Protein AF-0000000074477187 (afdb_homodimer)

Sequence (736 aa):
MFDITVLGCSGGTLEVGTSAYLVKSSRVAYQEILERELTDEIVAVDCGSGLAKLCEIVYDELCGEGDSMATKSLSFYTKDQVSCLEKFTSRGIKRVGMQLDTQCESTPMQVAWKLNHMVKNYLLTHPHLDHCSGLVINSPSFGAHSGKRVHGLDSTCKALGENVFNNVIWPDLTASDKGSCLQLCSMEDHVPKAINSTYTVTPFKVKHGELTSSESYASTSFVISHRVLKRSILMFGDLEADDPDTPNEGLNWKIWQHVAPMIVDGSLRTVMIECSTPNVDANQPLYGHLTPATLFQELLRLRDMVRSLNGSETLEGLEVLITHIKHENAMIPDPREVILGELTELKTLHNLEVNFTILLPGQTYTVSMFDITVLGCSGGTLEVGTSAYLVKSSRVAYQEILERELTDEIVAVDCGSGLAKLCEIVYDELCGEGDSMATKSLSFYTKDQVSCLEKFTSRGIKRVGMQLDTQCESTPMQVAWKLNHMVKNYLLTHPHLDHCSGLVINSPSFGAHSGKRVHGLDSTCKALGENVFNNVIWPDLTASDKGSCLQLCSMEDHVPKAINSTYTVTPFKVKHGELTSSESYASTSFVISHRVLKRSILMFGDLEADDPDTPNEGLNWKIWQHVAPMIVDGSLRTVMIECSTPNVDANQPLYGHLTPATLFQELLRLRDMVRSLNGSETLEGLEVLITHIKHENAMIPDPREVILGELTELKTLHNLEVNFTILLPGQTYTVS

Organism: Cyberlindnera jadinii (strain ATCC 18201 / CBS 1600 / BCRC 20928 / JCM 3617 / NBRC 0987 / NRRL Y-1542) (NCBI:txid983966)

Structure (mmCIF, N/CA/C/O backbone):
data_AF-0000000074477187-model_v1
#
loop_
_entity.id
_entity.type
_entity.pdbx_description
1 polymer 'Cyclic-AMP phosphodiesterase'
#
loop_
_atom_site.group_PDB
_atom_site.id
_atom_site.type_symbol
_atom_site.label_atom_id
_atom_site.label_alt_id
_atom_site.label_comp_id
_atom_site.label_asym_id
_atom_site.label_entity_id
_atom_site.label_seq_id
_atom_site.pdbx_PDB_ins_code
_atom_site.Cartn_x
_atom_site.Cartn_y
_atom_site.Cartn_z
_atom_site.occupancy
_atom_site.B_iso_or_equiv
_atom_site.auth_seq_id
_atom_site.auth_comp_id
_atom_site.auth_asym_id
_atom_site.auth_atom_id
_atom_site.pdbx_PDB_model_num
ATOM 1 N N . MET A 1 1 ? 9.469 29.484 4.816 1 94.88 1 MET A N 1
ATOM 2 C CA . MET A 1 1 ? 8.391 28.688 4.246 1 94.88 1 MET A CA 1
ATOM 3 C C . MET A 1 1 ? 8.773 27.203 4.223 1 94.88 1 MET A C 1
ATOM 5 O O . MET A 1 1 ? 9.945 26.859 4.383 1 94.88 1 MET A O 1
ATOM 9 N N . PHE A 1 2 ? 7.805 26.422 4.246 1 97.38 2 PHE A N 1
ATOM 10 C CA . PHE A 1 2 ? 7.977 24.969 4.133 1 97.38 2 PHE A CA 1
ATOM 11 C C . PHE A 1 2 ? 7.484 24.469 2.781 1 97.38 2 PHE A C 1
ATOM 13 O O . PHE A 1 2 ? 6.621 25.094 2.16 1 97.38 2 PHE A O 1
ATOM 20 N N . ASP A 1 3 ? 8.141 23.406 2.283 1 97.94 3 ASP A N 1
ATOM 21 C CA . ASP A 1 3 ? 7.566 22.594 1.224 1 97.94 3 ASP A CA 1
ATOM 22 C C . ASP A 1 3 ? 7.008 21.281 1.782 1 97.94 3 ASP A C 1
ATOM 24 O O . ASP A 1 3 ? 7.668 20.609 2.572 1 97.94 3 ASP A O 1
ATOM 28 N N . ILE A 1 4 ? 5.785 21.016 1.438 1 98.56 4 ILE A N 1
ATOM 29 C CA . ILE A 1 4 ? 5.164 19.734 1.775 1 98.56 4 ILE A CA 1
ATOM 30 C C . ILE A 1 4 ? 4.938 18.922 0.505 1 98.56 4 ILE A C 1
ATOM 32 O O . ILE A 1 4 ? 4.121 19.297 -0.34 1 98.56 4 ILE A O 1
ATOM 36 N N . THR A 1 5 ? 5.691 17.844 0.319 1 98.69 5 THR A N 1
ATOM 37 C CA . THR A 1 5 ? 5.488 16.922 -0.787 1 98.69 5 THR A CA 1
ATOM 38 C C . THR A 1 5 ? 4.535 15.797 -0.38 1 98.69 5 THR A C 1
ATOM 40 O O . THR A 1 5 ? 4.781 15.094 0.601 1 98.69 5 THR A O 1
ATOM 43 N N . VAL A 1 6 ? 3.484 15.633 -1.181 1 98.75 6 VAL A N 1
ATOM 44 C CA . VAL A 1 6 ? 2.432 14.68 -0.86 1 98.75 6 VAL A CA 1
ATOM 45 C C . VAL A 1 6 ? 2.699 13.352 -1.573 1 98.75 6 VAL A C 1
ATOM 47 O O . VAL A 1 6 ? 2.383 13.203 -2.756 1 98.75 6 VAL A O 1
ATOM 50 N N . LEU A 1 7 ? 3.244 12.352 -0.825 1 98.56 7 LEU A N 1
ATOM 51 C CA . LEU A 1 7 ? 3.391 11.016 -1.391 1 98.56 7 LEU A CA 1
ATOM 52 C C . LEU A 1 7 ? 2.035 10.328 -1.519 1 98.56 7 LEU A C 1
ATOM 54 O O . LEU A 1 7 ? 1.79 9.609 -2.486 1 98.56 7 LEU A O 1
ATOM 58 N N . GLY A 1 8 ? 1.24 10.539 -0.554 1 98.31 8 GLY A N 1
ATOM 59 C CA . GLY A 1 8 ? -0.138 10.086 -0.502 1 98.31 8 GLY A CA 1
ATOM 60 C C . GLY A 1 8 ? -0.982 10.844 0.505 1 98.31 8 GLY A C 1
ATOM 61 O O . GLY A 1 8 ? -0.461 11.359 1.495 1 98.31 8 GLY A O 1
ATOM 62 N N . CYS A 1 9 ? -2.268 10.867 0.258 1 98.38 9 CYS A N 1
ATOM 63 C CA . CYS A 1 9 ? -3.17 11.617 1.127 1 98.38 9 CYS A CA 1
ATOM 64 C C . CYS A 1 9 ? -4.531 10.938 1.212 1 98.38 9 CYS A C 1
ATOM 66 O O . CYS A 1 9 ? -5.504 11.539 1.67 1 98.38 9 CYS A O 1
ATOM 68 N N . SER A 1 10 ? -4.625 9.711 0.7 1 95.69 10 SER A N 1
ATOM 69 C CA . SER A 1 10 ? -5.875 8.961 0.776 1 95.69 10 SER A CA 1
ATOM 70 C C . SER A 1 10 ? -6.141 8.469 2.195 1 95.69 10 SER A C 1
ATOM 72 O O . SER A 1 10 ? -5.219 8.023 2.885 1 95.69 10 SER A O 1
ATOM 74 N N . GLY A 1 11 ? -7.359 8.656 2.656 1 93.94 11 GLY A N 1
ATOM 75 C CA . GLY A 1 11 ? -7.766 8.086 3.932 1 93.94 11 GLY A CA 1
ATOM 76 C C . GLY A 1 11 ? -8.367 6.699 3.801 1 93.94 11 GLY A C 1
ATOM 77 O O . GLY A 1 11 ? -9.133 6.27 4.664 1 93.94 11 GLY A O 1
ATOM 78 N N . GLY A 1 12 ? -8 6.051 2.717 1 85.88 12 GLY A N 1
ATOM 79 C CA . GLY A 1 12 ? -8.734 4.84 2.381 1 85.88 12 GLY A CA 1
ATOM 80 C C . GLY A 1 12 ? -10.078 5.117 1.74 1 85.88 12 GLY A C 1
ATOM 81 O O . GLY A 1 12 ? -10.43 6.273 1.499 1 85.88 12 GLY A O 1
ATOM 82 N N . THR A 1 13 ? -10.766 4.066 1.217 1 89.81 13 THR A N 1
ATOM 83 C CA . THR A 1 13 ? -10.508 2.639 1.354 1 89.81 13 THR A CA 1
ATOM 84 C C . THR A 1 13 ? -9.523 2.164 0.288 1 89.81 13 THR A C 1
ATOM 86 O O . THR A 1 13 ? -9.305 0.961 0.125 1 89.81 13 THR A O 1
ATOM 89 N N . LEU A 1 14 ? -8.961 3.229 -0.457 1 94.12 14 LEU A N 1
ATOM 90 C CA . LEU A 1 14 ? -7.902 2.871 -1.396 1 94.12 14 LEU A CA 1
ATOM 91 C C . LEU A 1 14 ? -6.602 2.576 -0.659 1 94.12 14 LEU A C 1
ATOM 93 O O . LEU A 1 14 ? -6.172 3.359 0.192 1 94.12 14 LEU A O 1
ATOM 97 N N . GLU A 1 15 ? -5.957 1.519 -1.003 1 97.06 15 GLU A N 1
ATOM 98 C CA . GLU A 1 15 ? -4.781 1.052 -0.275 1 97.06 15 GLU A CA 1
ATOM 99 C C . GLU A 1 15 ? -3.508 1.707 -0.804 1 97.06 15 GLU A C 1
ATOM 101 O O . GLU A 1 15 ? -2.432 1.541 -0.226 1 97.06 15 GLU A O 1
ATOM 106 N N . VAL A 1 16 ? -3.6 2.441 -1.926 1 95.5 16 VAL A N 1
ATOM 107 C CA . VAL A 1 16 ? -2.451 3.109 -2.529 1 95.5 16 VAL A CA 1
ATOM 108 C C . VAL A 1 16 ? -2.555 4.617 -2.309 1 95.5 16 VAL A C 1
ATOM 110 O O . VAL A 1 16 ? -3.646 5.188 -2.373 1 95.5 16 VAL A O 1
ATOM 113 N N . GLY A 1 17 ? -1.439 5.211 -2.061 1 97 17 GLY A N 1
ATOM 114 C CA . 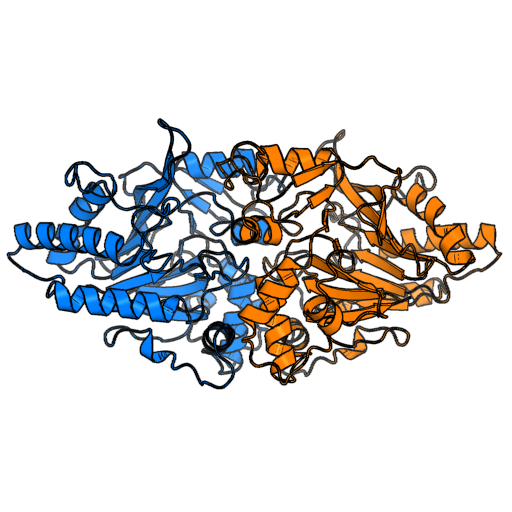GLY A 1 17 ? -1.42 6.656 -1.895 1 97 17 GLY A CA 1
ATOM 115 C C . GLY A 1 17 ? -1.983 7.109 -0.562 1 97 17 GLY A C 1
ATOM 116 O O . GLY A 1 17 ? -2.646 8.148 -0.483 1 97 17 GLY A O 1
ATOM 117 N N . THR A 1 18 ? -1.797 6.301 0.434 1 98.25 18 THR A N 1
ATOM 118 C CA . THR A 1 18 ? -2.297 6.652 1.758 1 98.25 18 THR A CA 1
ATOM 119 C C . THR A 1 18 ? -1.364 7.645 2.443 1 98.25 18 THR A C 1
ATOM 121 O O . THR A 1 18 ? -0.311 7.988 1.905 1 98.25 18 THR A O 1
ATOM 124 N N . SER A 1 19 ? -1.736 8.141 3.566 1 98.69 19 SER A N 1
ATOM 125 C CA . SER A 1 19 ? -1.202 9.336 4.211 1 98.69 19 SER A CA 1
ATOM 126 C C . SER A 1 19 ? 0.311 9.242 4.375 1 98.69 19 SER A C 1
ATOM 128 O O . SER A 1 19 ? 0.812 8.359 5.07 1 98.69 19 SER A O 1
ATOM 130 N N . ALA A 1 20 ? 1.083 10.125 3.746 1 98.88 20 ALA A N 1
ATOM 131 C CA . ALA A 1 20 ? 2.537 10.25 3.818 1 98.88 20 ALA A CA 1
ATOM 132 C C . ALA A 1 20 ? 3.008 11.57 3.223 1 98.88 20 ALA A C 1
ATOM 134 O O . ALA A 1 20 ? 2.695 11.891 2.072 1 98.88 20 ALA A O 1
ATOM 135 N N . TYR A 1 21 ? 3.793 12.352 3.988 1 98.88 21 TYR A N 1
ATOM 136 C CA . TYR A 1 21 ? 4.195 13.695 3.604 1 98.88 21 TYR A CA 1
ATOM 137 C C . TYR A 1 21 ? 5.668 13.938 3.9 1 98.88 21 TYR A C 1
ATOM 139 O O . TYR A 1 21 ? 6.176 13.508 4.941 1 98.88 21 TYR A O 1
ATOM 147 N N . LEU A 1 22 ? 6.367 14.508 2.975 1 98.81 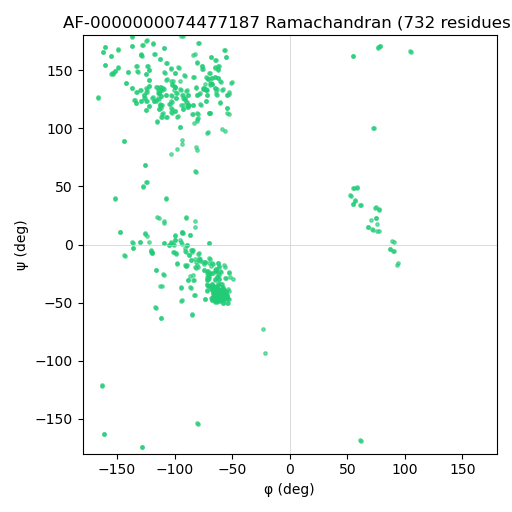22 LEU A N 1
ATOM 148 C CA . LEU A 1 22 ? 7.719 15 3.225 1 98.81 22 LEU A CA 1
ATOM 149 C C . LEU A 1 22 ? 7.711 16.5 3.484 1 98.81 22 LEU A C 1
ATOM 151 O O . LEU A 1 22 ? 7.156 17.266 2.695 1 98.81 22 LEU A O 1
ATOM 155 N N . VAL A 1 23 ? 8.273 16.906 4.582 1 98.69 23 VAL A N 1
ATOM 156 C CA . VAL A 1 23 ? 8.336 18.312 4.98 1 98.69 23 VAL A CA 1
ATOM 157 C C . VAL A 1 23 ? 9.789 18.781 4.961 1 98.69 23 VAL A C 1
ATOM 159 O O . VAL A 1 23 ? 10.664 18.141 5.531 1 98.69 23 VAL A O 1
ATOM 162 N N . LYS A 1 24 ? 10.023 19.844 4.352 1 98.12 24 LYS A N 1
ATOM 163 C CA . LYS A 1 24 ? 11.336 20.469 4.332 1 98.12 24 LYS A CA 1
ATOM 164 C C . LYS A 1 24 ? 11.227 21.984 4.227 1 98.12 24 LYS A C 1
ATOM 166 O O . LYS A 1 24 ? 10.156 22.516 3.934 1 98.12 24 LYS A O 1
ATOM 171 N N . SER A 1 25 ? 12.414 22.641 4.469 1 97.12 25 SER A N 1
ATOM 172 C CA . SER A 1 25 ? 12.461 24.078 4.195 1 97.12 25 SER A CA 1
ATOM 173 C C . SER A 1 25 ? 12.344 24.359 2.703 1 97.12 25 SER A C 1
ATOM 175 O O . SER A 1 25 ? 12.922 23.641 1.883 1 97.12 25 SER A O 1
ATOM 177 N N . SER A 1 26 ? 11.555 25.391 2.359 1 96.19 26 SER A N 1
ATOM 178 C CA . SER A 1 26 ? 11.43 25.781 0.958 1 96.19 26 SER A CA 1
ATOM 179 C C . SER A 1 26 ? 12.727 26.391 0.438 1 96.19 26 SER A C 1
ATOM 181 O O . SER A 1 26 ? 12.914 26.531 -0.773 1 96.19 26 SER A O 1
ATOM 183 N N . ARG A 1 27 ? 13.633 26.703 1.288 1 94 27 ARG A N 1
ATOM 184 C CA . ARG A 1 27 ? 14.875 27.375 0.926 1 94 27 ARG A CA 1
ATOM 185 C C . ARG A 1 27 ? 15.906 26.375 0.408 1 94 27 ARG A C 1
ATOM 187 O O . ARG A 1 27 ? 16.891 26.766 -0.213 1 94 27 ARG A O 1
ATOM 194 N N . VAL A 1 28 ? 15.711 25.156 0.723 1 95.44 28 VAL A N 1
ATOM 195 C CA . VAL A 1 28 ? 16.656 24.125 0.312 1 95.44 28 VAL A CA 1
ATOM 196 C C . VAL A 1 28 ? 16.016 23.219 -0.731 1 95.44 28 VAL A C 1
ATOM 198 O O . VAL A 1 28 ? 14.992 22.578 -0.462 1 95.44 28 VAL A O 1
ATOM 201 N N . ALA A 1 29 ? 16.578 23.156 -1.865 1 94.94 29 ALA A N 1
ATOM 202 C CA . ALA A 1 29 ? 16.047 22.328 -2.936 1 94.94 29 ALA A CA 1
ATOM 203 C C . ALA A 1 29 ? 16.359 20.844 -2.686 1 94.94 29 ALA A C 1
ATOM 205 O O . ALA A 1 29 ? 17.359 20.516 -2.037 1 94.94 29 ALA A O 1
ATOM 206 N N . TYR A 1 30 ? 15.477 19.953 -3.199 1 96.38 30 TYR A N 1
ATOM 207 C CA . TYR A 1 30 ? 15.75 18.531 -3.094 1 96.38 30 TYR A CA 1
ATOM 208 C C . TYR A 1 30 ? 17.094 18.172 -3.723 1 96.38 30 TYR A C 1
ATOM 210 O O . TYR A 1 30 ? 17.812 17.312 -3.219 1 96.38 30 TYR A O 1
ATOM 218 N N . GLN A 1 31 ? 17.375 18.812 -4.832 1 93.25 31 GLN A N 1
ATOM 219 C CA . GLN A 1 31 ? 18.641 18.594 -5.496 1 93.25 31 GLN A CA 1
ATOM 220 C C . GLN A 1 31 ? 19.812 18.891 -4.562 1 93.25 31 GLN A C 1
ATOM 222 O O . GLN A 1 31 ? 20.797 18.156 -4.543 1 93.25 31 GLN A O 1
ATOM 227 N N . GLU A 1 32 ? 19.688 19.953 -3.848 1 95.06 32 GLU A N 1
ATOM 228 C CA . GLU A 1 32 ? 20.719 20.328 -2.895 1 95.06 32 GLU A CA 1
ATOM 229 C C . GLU A 1 32 ? 20.828 19.312 -1.766 1 95.06 32 GLU A C 1
ATOM 231 O O . GLU A 1 32 ? 21.938 18.984 -1.324 1 95.06 32 GLU A O 1
ATOM 236 N N . ILE A 1 33 ? 19.719 18.859 -1.305 1 96.62 33 ILE A N 1
ATOM 237 C CA . ILE A 1 33 ? 19.688 17.828 -0.261 1 96.62 33 ILE A CA 1
ATOM 238 C C . ILE A 1 33 ? 20.453 16.594 -0.727 1 96.62 33 ILE A C 1
ATOM 240 O O . ILE A 1 33 ? 21.266 16.047 0.022 1 96.62 33 ILE A O 1
ATOM 244 N N . LEU A 1 34 ? 20.266 16.172 -1.931 1 94 34 LEU A N 1
ATOM 245 C CA . LEU A 1 34 ? 20.922 15 -2.49 1 94 34 LEU A CA 1
ATOM 246 C C . LEU A 1 34 ? 22.422 15.25 -2.66 1 94 34 LEU A C 1
ATOM 248 O O . LEU A 1 34 ? 23.234 14.422 -2.273 1 94 34 LEU A O 1
ATOM 252 N N . GLU A 1 35 ? 22.781 16.375 -3.197 1 93.5 35 GLU A N 1
ATOM 253 C CA . GLU A 1 35 ? 24.156 16.703 -3.516 1 93.5 35 GLU A CA 1
ATOM 254 C C . GLU A 1 35 ? 24.984 16.891 -2.248 1 93.5 35 GLU A C 1
ATOM 256 O O . GLU A 1 35 ? 26.156 16.516 -2.197 1 93.5 35 GLU A O 1
ATOM 261 N N . ARG A 1 36 ? 24.344 17.453 -1.237 1 96.31 36 ARG A N 1
ATOM 262 C CA . ARG A 1 36 ? 25.078 17.797 -0.024 1 96.31 36 ARG A CA 1
ATOM 263 C C . ARG A 1 36 ? 24.766 16.812 1.099 1 96.31 36 ARG A C 1
ATOM 265 O O . ARG A 1 36 ? 25.281 16.953 2.211 1 96.31 36 ARG A O 1
ATOM 272 N N . GLU A 1 37 ? 23.891 15.82 0.84 1 96.12 37 GLU A N 1
ATOM 273 C CA . GLU A 1 37 ? 23.516 14.773 1.778 1 96.12 37 GLU A CA 1
ATOM 274 C C . GLU A 1 37 ? 22.984 15.359 3.082 1 96.12 37 GLU A C 1
ATOM 276 O O . GLU A 1 37 ? 23.453 15.016 4.164 1 96.12 37 GLU A O 1
ATOM 281 N N . LEU A 1 38 ? 22.078 16.297 2.914 1 97.12 38 LEU A N 1
ATOM 282 C CA . LEU A 1 38 ? 21.516 17 4.051 1 97.12 38 LEU A CA 1
ATOM 283 C C . LEU A 1 38 ? 20.406 16.188 4.711 1 97.12 38 LEU A C 1
ATOM 285 O O . LEU A 1 38 ? 19.219 16.516 4.578 1 97.12 38 LEU A O 1
ATOM 289 N N . THR A 1 39 ? 20.719 15.266 5.586 1 96.5 39 THR A N 1
ATOM 290 C CA . THR A 1 39 ? 19.797 14.266 6.137 1 96.5 39 THR A CA 1
ATOM 291 C C . THR A 1 39 ? 18.875 14.898 7.172 1 96.5 39 THR A C 1
ATOM 293 O O . THR A 1 39 ? 17.844 14.328 7.512 1 96.5 39 THR A O 1
ATOM 296 N N . ASP A 1 40 ? 19.203 16.078 7.641 1 97.62 40 ASP A N 1
ATOM 297 C CA . ASP A 1 40 ? 18.375 16.688 8.68 1 97.62 40 ASP A CA 1
ATOM 298 C C . ASP A 1 40 ? 17.328 17.609 8.078 1 97.62 40 ASP A C 1
ATOM 300 O O . ASP A 1 40 ? 16.469 18.141 8.797 1 97.62 40 ASP A O 1
ATOM 304 N N . GLU A 1 41 ? 17.297 17.734 6.75 1 97.31 41 GLU A N 1
ATOM 305 C CA . GLU A 1 41 ? 16.453 18.75 6.117 1 97.31 41 GLU A CA 1
ATOM 306 C C . GLU A 1 41 ? 15.039 18.234 5.887 1 97.31 41 GLU A C 1
ATOM 308 O O . GLU A 1 41 ? 14.094 19.031 5.82 1 97.31 41 GLU A O 1
ATOM 313 N N . ILE A 1 42 ? 14.945 16.953 5.75 1 98.06 42 ILE A N 1
ATOM 314 C CA . ILE A 1 42 ? 13.641 16.391 5.406 1 98.06 42 ILE A CA 1
ATOM 315 C C . ILE A 1 42 ? 13.102 15.586 6.59 1 98.06 42 ILE A C 1
ATOM 317 O O . ILE A 1 42 ? 13.828 14.82 7.215 1 98.06 42 ILE A O 1
ATOM 321 N N . VAL A 1 43 ? 11.828 15.797 6.871 1 98.56 43 VAL A N 1
ATOM 322 C CA . VAL A 1 43 ? 11.109 14.984 7.844 1 98.56 43 VAL A CA 1
ATOM 323 C C . VAL A 1 43 ? 9.867 14.375 7.199 1 98.56 43 VAL A C 1
ATOM 325 O O . VAL A 1 43 ? 9.172 15.039 6.426 1 98.56 43 VAL A O 1
ATOM 328 N N . ALA A 1 44 ? 9.695 13.109 7.453 1 98.81 44 ALA A N 1
ATOM 329 C CA . ALA A 1 44 ? 8.484 12.453 6.965 1 98.81 44 ALA A CA 1
ATOM 330 C C . ALA A 1 44 ? 7.402 12.438 8.039 1 98.81 44 ALA A C 1
ATOM 332 O O . ALA A 1 44 ? 7.688 12.172 9.211 1 98.81 44 ALA A O 1
ATOM 333 N N . VAL A 1 45 ? 6.176 12.805 7.672 1 98.94 45 VAL A N 1
ATOM 334 C CA . VAL A 1 45 ? 5.016 12.703 8.555 1 98.94 45 VAL A CA 1
ATOM 335 C C . VAL A 1 45 ? 4.055 11.641 8.023 1 98.94 45 VAL A C 1
ATOM 337 O O . VAL A 1 45 ? 3.553 11.75 6.906 1 98.94 45 VAL A O 1
ATOM 340 N N . ASP A 1 46 ? 3.797 10.625 8.828 1 98.81 46 ASP A N 1
ATOM 341 C CA . ASP A 1 46 ? 3.113 9.398 8.422 1 98.81 46 ASP A CA 1
ATOM 342 C C . ASP A 1 46 ? 3.812 8.75 7.23 1 98.81 46 ASP A C 1
ATOM 344 O O . ASP A 1 46 ? 4.668 9.367 6.59 1 98.81 46 ASP A O 1
ATOM 348 N N . CYS A 1 47 ? 3.475 7.5 7.074 1 98.38 47 CYS A N 1
ATOM 349 C CA . CYS A 1 47 ? 4.23 6.715 6.105 1 98.38 47 CYS A CA 1
ATOM 350 C C . CYS A 1 47 ? 3.375 5.594 5.527 1 98.38 47 CYS A C 1
ATOM 352 O O . CYS A 1 47 ? 3.846 4.465 5.367 1 98.38 47 CYS A O 1
ATOM 354 N N . GLY A 1 48 ? 2.119 5.922 5.281 1 98.44 48 GLY A N 1
ATOM 355 C CA . GLY A 1 48 ? 1.31 4.957 4.551 1 98.44 48 GLY A CA 1
ATOM 356 C C . GLY A 1 48 ? 1.812 4.699 3.143 1 98.44 48 GLY A C 1
ATOM 357 O O . GLY A 1 48 ? 1.57 3.633 2.578 1 98.44 48 GLY A O 1
ATOM 358 N N . SER A 1 49 ? 2.457 5.652 2.561 1 98.31 49 SER A N 1
ATOM 359 C CA . SER A 1 49 ? 3.184 5.578 1.297 1 98.31 49 SER A CA 1
ATOM 360 C C . SER A 1 49 ? 4.672 5.852 1.496 1 98.31 49 SER A C 1
ATOM 362 O O . SER A 1 49 ? 5.078 6.375 2.537 1 98.31 49 SER A O 1
ATOM 364 N N . GLY A 1 50 ? 5.504 5.516 0.528 1 97.12 50 GLY A N 1
ATOM 365 C CA . GLY A 1 50 ? 6.938 5.676 0.698 1 97.12 50 GLY A CA 1
ATOM 366 C C . GLY A 1 50 ? 7.703 5.637 -0.612 1 97.12 50 GLY A C 1
ATOM 367 O O . GLY A 1 50 ? 7.43 6.426 -1.52 1 97.12 50 GLY A O 1
ATOM 368 N N . LEU A 1 51 ? 8.617 4.711 -0.694 1 96.12 51 LEU A N 1
ATOM 369 C CA . LEU A 1 51 ? 9.625 4.645 -1.748 1 96.12 51 LEU A CA 1
ATOM 370 C C . LEU A 1 51 ? 8.961 4.523 -3.119 1 96.12 51 LEU A C 1
ATOM 372 O O . LEU A 1 51 ? 9.398 5.16 -4.082 1 96.12 51 LEU A O 1
ATOM 376 N N . ALA A 1 52 ? 7.953 3.684 -3.246 1 96.81 52 ALA A N 1
ATOM 377 C CA . ALA A 1 52 ? 7.301 3.486 -4.539 1 96.81 52 ALA A CA 1
ATOM 378 C C . ALA A 1 52 ? 6.656 4.781 -5.031 1 96.81 52 ALA A C 1
ATOM 380 O O . ALA A 1 52 ? 6.793 5.141 -6.203 1 96.81 52 ALA A O 1
ATOM 381 N N . LYS A 1 53 ? 5.914 5.465 -4.176 1 97.69 53 LYS A N 1
ATOM 382 C CA . LYS A 1 53 ? 5.27 6.715 -4.566 1 97.69 53 LYS A CA 1
ATOM 383 C C . LYS A 1 53 ? 6.301 7.805 -4.836 1 97.69 53 LYS A C 1
ATOM 385 O O . LYS A 1 53 ? 6.121 8.633 -5.73 1 97.69 53 LYS A O 1
ATOM 390 N N . LEU A 1 54 ? 7.344 7.801 -4.02 1 97 54 LEU A N 1
ATOM 391 C CA . LEU A 1 54 ? 8.438 8.719 -4.289 1 97 54 LEU A CA 1
ATOM 392 C C . LEU A 1 54 ? 9.016 8.484 -5.684 1 97 54 LEU A C 1
ATOM 394 O O . LEU A 1 54 ? 9.258 9.438 -6.426 1 97 54 LEU A O 1
ATOM 398 N N . CYS A 1 55 ? 9.219 7.262 -6.062 1 95.38 55 CYS A N 1
ATOM 399 C CA . CYS A 1 55 ? 9.742 6.91 -7.379 1 95.38 55 CYS A CA 1
ATOM 400 C C . CYS A 1 55 ? 8.812 7.395 -8.484 1 95.38 55 CYS A C 1
ATOM 402 O O . CYS A 1 55 ? 9.266 7.91 -9.508 1 95.38 55 CYS A O 1
ATOM 404 N N . GLU A 1 56 ? 7.535 7.227 -8.297 1 96.75 56 GLU A N 1
ATOM 405 C CA . GLU A 1 56 ? 6.559 7.691 -9.273 1 96.75 56 GLU A CA 1
ATOM 406 C C . GLU A 1 56 ? 6.629 9.203 -9.445 1 96.75 56 GLU A C 1
ATOM 408 O O . GLU A 1 56 ? 6.551 9.711 -10.562 1 96.75 56 GLU A O 1
ATOM 413 N N . ILE A 1 57 ? 6.727 9.906 -8.352 1 97.44 57 ILE A N 1
ATOM 414 C CA . ILE A 1 57 ? 6.824 11.359 -8.398 1 97.44 57 ILE A CA 1
ATOM 415 C C . ILE A 1 57 ? 8.078 11.766 -9.164 1 97.44 57 ILE A C 1
ATOM 417 O O . ILE A 1 57 ? 8.031 12.633 -10.031 1 97.44 57 ILE A O 1
ATOM 421 N N . VAL A 1 58 ? 9.18 11.117 -8.812 1 95.56 58 VAL A N 1
ATOM 422 C CA . VAL A 1 58 ? 10.453 11.406 -9.469 1 95.56 58 VAL A CA 1
ATOM 423 C C . VAL A 1 58 ? 10.344 11.125 -10.961 1 95.56 58 VAL A C 1
ATOM 425 O O . VAL A 1 58 ? 10.734 11.953 -11.789 1 95.56 58 VAL A O 1
ATOM 428 N N . TYR A 1 59 ? 9.766 9.969 -11.305 1 95 59 TYR A N 1
ATOM 429 C CA . TYR A 1 59 ? 9.578 9.609 -12.703 1 95 59 TYR A CA 1
ATOM 430 C C . TYR A 1 59 ? 8.75 10.656 -13.438 1 95 59 TYR A C 1
ATOM 432 O O . TYR A 1 59 ? 9.141 11.117 -14.516 1 95 59 TYR A O 1
ATOM 440 N N . ASP A 1 60 ? 7.605 11.016 -12.867 1 93.94 60 ASP A N 1
ATOM 441 C CA . ASP A 1 60 ? 6.727 12 -13.484 1 93.94 60 ASP A CA 1
ATOM 442 C C . ASP A 1 60 ? 7.453 13.328 -13.703 1 93.94 60 ASP A C 1
ATOM 444 O O . ASP A 1 60 ? 7.305 13.961 -14.742 1 93.94 60 ASP A O 1
ATOM 448 N N . GLU A 1 61 ? 8.203 13.711 -12.727 1 92.06 61 GLU A N 1
ATOM 449 C CA . GLU A 1 61 ? 8.93 14.969 -12.828 1 92.06 61 GLU A CA 1
ATOM 450 C C . GLU A 1 61 ? 9.992 14.898 -13.93 1 92.06 61 GLU A C 1
ATOM 452 O O . GLU A 1 61 ? 10.148 15.844 -14.711 1 92.06 61 GLU A O 1
ATOM 457 N N . LEU A 1 62 ? 10.75 13.852 -13.945 1 89.62 62 LEU A N 1
ATOM 458 C CA . LEU A 1 62 ? 11.805 13.688 -14.938 1 89.62 62 LEU A CA 1
ATOM 459 C C . LEU A 1 62 ? 11.219 13.656 -16.344 1 89.62 62 LEU A C 1
ATOM 461 O O . LEU A 1 62 ? 11.875 14.078 -17.297 1 89.62 62 LEU A O 1
ATOM 465 N N . CYS A 1 63 ? 9.977 13.25 -16.484 1 89 63 CYS A N 1
ATOM 466 C CA . CYS A 1 63 ? 9.305 13.188 -17.781 1 89 63 CYS A CA 1
ATOM 467 C C . CYS A 1 63 ? 8.617 14.508 -18.109 1 89 63 CYS A C 1
ATOM 469 O O . CYS A 1 63 ? 8.016 14.656 -19.172 1 89 63 CYS A O 1
ATOM 471 N N . GLY A 1 64 ? 8.695 15.492 -17.234 1 89.62 64 GLY A N 1
ATOM 472 C CA . GLY A 1 64 ? 8.031 16.766 -17.438 1 89.62 64 GLY A CA 1
ATOM 473 C C . GLY A 1 64 ? 6.527 16.703 -17.219 1 89.62 64 GLY A C 1
ATOM 474 O O . GLY A 1 64 ? 5.781 17.516 -17.766 1 89.62 64 GLY A O 1
ATOM 475 N N . GLU A 1 65 ? 6.066 15.695 -16.438 1 91.81 65 GLU A N 1
ATOM 476 C CA . GLU A 1 65 ? 4.648 15.469 -16.188 1 91.81 65 GLU A CA 1
ATOM 477 C C . GLU A 1 65 ? 4.359 15.453 -14.68 1 91.81 65 GLU A C 1
ATOM 479 O O . GLU A 1 65 ? 3.734 14.523 -14.172 1 91.81 65 GLU A O 1
ATOM 484 N N . GLY A 1 66 ? 4.793 16.516 -14.016 1 92.56 66 GLY A N 1
ATOM 485 C CA . GLY A 1 66 ? 4.742 16.578 -12.562 1 92.56 66 GLY A CA 1
ATOM 486 C C . GLY A 1 66 ? 3.328 16.5 -12.016 1 92.56 66 GLY A C 1
ATOM 487 O O . GLY A 1 66 ? 3.129 16.188 -10.844 1 92.56 66 GLY A O 1
ATOM 488 N N . ASP A 1 67 ? 2.27 16.719 -12.883 1 94 67 ASP A N 1
ATOM 489 C CA . ASP A 1 67 ? 0.882 16.719 -12.43 1 94 67 ASP A CA 1
ATOM 490 C C . ASP A 1 67 ? 0.205 15.391 -12.719 1 94 67 ASP A C 1
ATOM 492 O O . ASP A 1 67 ? -0.979 15.211 -12.43 1 94 67 ASP A O 1
ATOM 496 N N . SER A 1 68 ? 0.975 14.445 -13.242 1 93.62 68 SER A N 1
ATOM 497 C CA . SER A 1 68 ? 0.392 13.219 -13.773 1 93.62 68 SER A CA 1
ATOM 498 C C . SER A 1 68 ? -0.326 12.43 -12.68 1 93.62 68 SER A C 1
ATOM 500 O O . SER A 1 68 ? -1.457 11.984 -12.875 1 93.62 68 SER A O 1
ATOM 502 N N . MET A 1 69 ? 0.261 12.234 -11.562 1 95.06 69 MET A N 1
ATOM 503 C CA . MET A 1 69 ? -0.336 11.461 -10.477 1 95.06 69 MET A CA 1
ATOM 504 C C . MET A 1 69 ? -1.632 12.102 -9.992 1 95.06 69 MET A C 1
ATOM 506 O O . MET A 1 69 ? -2.629 11.414 -9.773 1 95.06 69 MET A O 1
ATOM 510 N N . ALA A 1 70 ? -1.602 13.414 -9.805 1 95.56 70 ALA A N 1
ATOM 511 C CA . ALA A 1 70 ? -2.785 14.148 -9.359 1 95.56 70 ALA A CA 1
ATOM 512 C C . ALA A 1 70 ? -3.904 14.062 -10.391 1 95.56 70 ALA A C 1
ATOM 514 O O . ALA A 1 70 ? -5.059 13.805 -10.047 1 95.56 70 ALA A O 1
ATOM 515 N N . THR A 1 71 ? -3.562 14.273 -11.656 1 94 71 THR A N 1
ATOM 516 C CA . THR A 1 71 ? -4.551 14.258 -12.727 1 94 71 THR A CA 1
ATOM 517 C C . THR A 1 71 ? -5.191 12.875 -12.852 1 94 71 THR A C 1
ATOM 519 O O . THR A 1 71 ? -6.406 12.766 -13.039 1 94 71 THR A O 1
ATOM 522 N N . LYS A 1 72 ? -4.387 11.867 -12.75 1 92.75 72 LYS A N 1
ATOM 523 C CA . LYS A 1 72 ? -4.914 10.508 -12.812 1 92.75 72 LYS A CA 1
ATOM 524 C C . LYS A 1 72 ? -5.867 10.234 -11.648 1 92.75 72 LYS A C 1
ATOM 526 O O . LYS A 1 72 ? -6.918 9.617 -11.836 1 92.75 72 LYS A O 1
ATOM 531 N N . SER A 1 73 ? -5.473 10.633 -10.445 1 93.5 73 SER A N 1
ATOM 532 C CA . SER A 1 73 ? -6.32 10.43 -9.273 1 93.5 73 SER A CA 1
ATOM 533 C C . SER A 1 73 ? -7.676 11.102 -9.445 1 93.5 73 SER A C 1
ATOM 535 O O . SER A 1 73 ? -8.703 10.562 -9.023 1 93.5 73 SER A O 1
ATOM 537 N N . LEU A 1 74 ? -7.715 12.273 -10.047 1 92.81 74 LEU A N 1
ATOM 538 C CA . LEU A 1 74 ? -8.961 12.992 -10.289 1 92.81 74 LEU A CA 1
ATOM 539 C C . LEU A 1 74 ? -9.781 12.312 -11.375 1 92.81 74 LEU A C 1
ATOM 541 O O . LEU A 1 74 ? -11.016 12.312 -11.32 1 92.81 74 LEU A O 1
ATOM 545 N N . SER A 1 75 ? -9.117 11.672 -12.297 1 91.56 75 SER A N 1
ATOM 546 C CA . SER A 1 75 ? -9.773 11.062 -13.453 1 91.56 75 SER A CA 1
ATOM 547 C C . SER A 1 75 ? -10.523 9.797 -13.055 1 91.56 75 SER A C 1
ATOM 549 O O . SER A 1 75 ? -11.344 9.289 -13.82 1 91.56 75 SER A O 1
ATOM 551 N N . PHE A 1 76 ? -10.273 9.242 -11.883 1 91.31 76 PHE A N 1
ATOM 552 C CA . PHE A 1 76 ? -10.992 8.062 -11.406 1 91.31 76 PHE A CA 1
ATOM 553 C C . PHE A 1 76 ? -12.469 8.367 -11.219 1 91.31 76 PHE A C 1
ATOM 555 O O . PHE A 1 76 ? -13.305 7.461 -11.211 1 91.31 76 PHE A O 1
ATOM 562 N N . TYR A 1 77 ? -12.812 9.656 -11.039 1 90 77 TYR A N 1
ATOM 563 C CA . TYR A 1 77 ? -14.188 10.047 -10.742 1 90 77 TYR A CA 1
ATOM 564 C C . TYR A 1 77 ? -14.82 10.758 -11.93 1 90 77 TYR A C 1
ATOM 566 O O . TYR A 1 77 ? -15.93 11.289 -11.82 1 90 77 TYR A O 1
ATOM 574 N N . THR A 1 78 ? -14.07 10.867 -12.977 1 83.44 78 THR A N 1
ATOM 575 C CA . THR A 1 78 ? -14.633 11.555 -14.141 1 83.44 78 THR A CA 1
ATOM 576 C C . THR A 1 78 ? -14.375 10.75 -15.414 1 83.44 78 THR A C 1
ATOM 578 O O . THR A 1 78 ? -13.445 9.938 -15.469 1 83.44 78 THR A O 1
ATOM 581 N N . LYS A 1 79 ? -15.18 10.719 -16.5 1 69.12 79 LYS A N 1
ATOM 582 C CA . LYS A 1 79 ? -14.945 10.078 -17.781 1 69.12 79 LYS A CA 1
ATOM 583 C C . LYS A 1 79 ? -14.336 11.062 -18.781 1 69.12 79 LYS A C 1
ATOM 585 O O . LYS A 1 79 ? -13.438 10.703 -19.547 1 69.12 79 LYS A O 1
ATOM 590 N N . ASP A 1 80 ? -14.828 12.188 -18.922 1 62.53 80 ASP A N 1
ATOM 591 C CA . ASP A 1 80 ? -14.484 13.062 -20.031 1 62.53 80 ASP A CA 1
ATOM 592 C C . ASP A 1 80 ? -13.93 14.391 -19.531 1 62.53 80 ASP A C 1
ATOM 594 O O . ASP A 1 80 ? -13.484 15.227 -20.328 1 62.53 80 ASP A O 1
ATOM 598 N N . GLN A 1 81 ? -13.805 14.555 -18.266 1 60.69 81 GLN A N 1
ATOM 599 C CA . GLN A 1 81 ? -13.586 15.945 -17.891 1 60.69 81 GLN A CA 1
ATOM 600 C C . GLN A 1 81 ? -12.172 16.156 -17.344 1 60.69 81 GLN A C 1
ATOM 602 O O . GLN A 1 81 ? -11.648 15.297 -16.625 1 60.69 81 GLN A O 1
ATOM 607 N N . VAL A 1 82 ? -11.5 17 -18.141 1 59.19 82 VAL A N 1
ATOM 608 C CA . VAL A 1 82 ? -10.219 17.438 -17.609 1 59.19 82 VAL A CA 1
ATOM 609 C C . VAL A 1 82 ? -10.422 18.078 -16.234 1 59.19 82 VAL A C 1
ATOM 611 O O . VAL A 1 82 ? -11.086 19.109 -16.125 1 59.19 82 VAL A O 1
ATOM 614 N N . SER A 1 83 ? -10.188 17.281 -15.266 1 63.22 83 SER A N 1
ATOM 615 C CA . SER A 1 83 ? -10.266 17.906 -13.945 1 63.22 83 SER A CA 1
ATOM 616 C C . SER A 1 83 ? -9.203 18.984 -13.781 1 63.22 83 SER A C 1
ATOM 618 O O . SER A 1 83 ? -8.094 18.859 -14.305 1 63.22 83 SER A O 1
ATOM 620 N N . CYS A 1 84 ? -9.719 20.172 -13.344 1 80.81 84 CYS A N 1
ATOM 621 C CA . CYS A 1 84 ? -8.836 21.297 -13.078 1 80.81 84 CYS A CA 1
ATOM 622 C C . CYS A 1 84 ? -8.18 21.172 -11.711 1 80.81 84 CYS A C 1
ATOM 624 O O . CYS A 1 84 ? -8.852 21.297 -10.68 1 80.81 84 CYS A O 1
ATOM 626 N N . LEU A 1 85 ? -6.902 20.844 -11.711 1 88.94 85 LEU A N 1
ATOM 627 C CA . LEU A 1 85 ? -6.113 20.719 -10.492 1 88.94 85 LEU A CA 1
ATOM 628 C C . LEU A 1 85 ? -6.168 22.016 -9.688 1 88.94 85 LEU A C 1
ATOM 630 O O . LEU A 1 85 ? -6.133 21.984 -8.453 1 88.94 85 LEU A O 1
ATOM 634 N N . GLU A 1 86 ? -6.344 23.109 -10.352 1 90.56 86 GLU A N 1
ATOM 635 C CA . GLU A 1 86 ? -6.207 24.438 -9.734 1 90.56 86 GLU A CA 1
ATOM 636 C C . GLU A 1 86 ? -7.371 24.719 -8.789 1 90.56 86 GLU A C 1
ATOM 638 O O . GLU A 1 86 ? -7.238 25.516 -7.855 1 90.56 86 GLU A O 1
ATOM 643 N N . LYS A 1 87 ? -8.445 24.062 -9.039 1 92.38 87 LYS A N 1
ATOM 644 C CA . LYS A 1 87 ? -9.625 24.328 -8.227 1 92.38 87 LYS A CA 1
ATOM 645 C C . LYS A 1 87 ? -9.414 23.859 -6.785 1 92.38 87 LYS A C 1
ATOM 647 O O . LYS A 1 87 ? -10.117 24.297 -5.875 1 92.38 87 LYS A O 1
ATOM 652 N N . PHE A 1 88 ? -8.414 23.031 -6.543 1 96.31 88 PHE A N 1
ATOM 653 C CA . PHE A 1 88 ? -8.242 22.406 -5.238 1 96.31 88 PHE A CA 1
ATOM 654 C C . PHE A 1 88 ? -7.16 23.125 -4.438 1 96.31 88 PHE A C 1
ATOM 656 O O . PHE A 1 88 ? -6.844 22.734 -3.314 1 96.31 88 PHE A O 1
ATOM 663 N N . THR A 1 89 ? -6.57 24.156 -4.984 1 96.12 89 THR A N 1
ATOM 664 C CA . THR A 1 89 ? -5.48 24.875 -4.34 1 96.12 89 THR A CA 1
ATOM 665 C C . THR A 1 89 ? -5.859 26.344 -4.102 1 96.12 89 THR A C 1
ATOM 667 O O . THR A 1 89 ? -6.273 27.031 -5.031 1 96.12 89 THR A O 1
ATOM 670 N N . SER A 1 90 ? -5.727 26.75 -2.869 1 95.25 90 SER A N 1
ATOM 671 C CA . SER A 1 90 ? -6.008 28.156 -2.566 1 95.25 90 SER A CA 1
ATOM 672 C C . SER A 1 90 ? -5.031 29.078 -3.279 1 95.25 90 SER A C 1
ATOM 674 O O . SER A 1 90 ? -3.924 28.672 -3.633 1 95.25 90 SER A O 1
ATOM 676 N N . ARG A 1 91 ? -5.371 30.344 -3.48 1 90.06 91 ARG A N 1
ATOM 677 C CA . ARG A 1 91 ? -4.59 31.312 -4.234 1 90.06 91 ARG A CA 1
ATOM 678 C C . ARG A 1 91 ? -3.283 31.641 -3.52 1 90.06 91 ARG A C 1
ATOM 680 O O . ARG A 1 91 ? -2.295 32 -4.16 1 90.06 91 ARG A O 1
ATOM 687 N N . GLY A 1 92 ? -3.281 31.453 -2.254 1 87.69 92 GLY A N 1
ATOM 688 C CA . GLY A 1 92 ? -2.111 31.812 -1.474 1 87.69 92 GLY A CA 1
ATOM 689 C C . GLY A 1 92 ? -1.042 30.734 -1.461 1 87.69 92 GLY A C 1
ATOM 690 O O . GLY A 1 92 ? 0.063 30.953 -0.961 1 87.69 92 GLY A O 1
ATOM 691 N N . ILE A 1 93 ? -1.297 29.578 -2.053 1 93.81 93 ILE A N 1
ATOM 692 C CA . ILE A 1 93 ? -0.382 28.438 -2.004 1 93.81 93 ILE A CA 1
ATOM 693 C C . ILE A 1 93 ? 0.149 28.141 -3.406 1 93.81 93 ILE A C 1
ATOM 695 O O . ILE A 1 93 ? -0.606 28.172 -4.383 1 93.81 93 ILE A O 1
ATOM 699 N N . LYS A 1 94 ? 1.445 27.953 -3.475 1 93.44 94 LYS A N 1
ATOM 700 C CA . LYS A 1 94 ? 2.064 27.594 -4.75 1 93.44 94 LYS A CA 1
ATOM 701 C C . LYS A 1 94 ? 2.336 26.094 -4.828 1 93.44 94 LYS A C 1
ATOM 703 O O . LYS A 1 94 ? 2.764 25.484 -3.846 1 93.44 94 LYS A O 1
ATOM 708 N N . ARG A 1 95 ? 2.021 25.531 -5.945 1 94.25 95 ARG A N 1
ATOM 709 C CA . ARG A 1 95 ? 2.453 24.172 -6.281 1 94.25 95 ARG A CA 1
ATOM 710 C C . ARG A 1 95 ? 3.758 24.203 -7.07 1 94.25 95 ARG A C 1
ATOM 712 O O . ARG A 1 95 ? 3.801 24.703 -8.195 1 94.25 95 ARG A O 1
ATOM 719 N N . VAL A 1 96 ? 4.852 23.672 -6.605 1 92.94 96 VAL A N 1
ATOM 720 C CA . VAL A 1 96 ? 6.164 23.906 -7.191 1 92.94 96 VAL A CA 1
ATOM 721 C C . VAL A 1 96 ? 6.777 22.594 -7.656 1 92.94 96 VAL A C 1
ATOM 723 O O . VAL A 1 96 ? 7.789 22.578 -8.359 1 92.94 96 VAL A O 1
ATOM 726 N N . GLY A 1 97 ? 6.285 21.391 -7.43 1 88.25 97 GLY A N 1
ATOM 727 C CA . GLY A 1 97 ? 6.965 20.141 -7.664 1 88.25 97 GLY A CA 1
ATOM 728 C C . GLY A 1 97 ? 8.227 19.969 -6.84 1 88.25 97 GLY A C 1
ATOM 729 O O . GLY A 1 97 ? 8.516 20.797 -5.973 1 88.25 97 GLY A O 1
ATOM 730 N N . MET A 1 98 ? 9.062 18.969 -7.117 1 91 98 MET A N 1
ATOM 731 C CA . MET A 1 98 ? 10.281 18.719 -6.352 1 91 98 MET A CA 1
ATOM 732 C C . MET A 1 98 ? 11.469 19.484 -6.941 1 91 98 MET A C 1
ATOM 734 O O . MET A 1 98 ? 12.492 19.641 -6.285 1 91 98 ME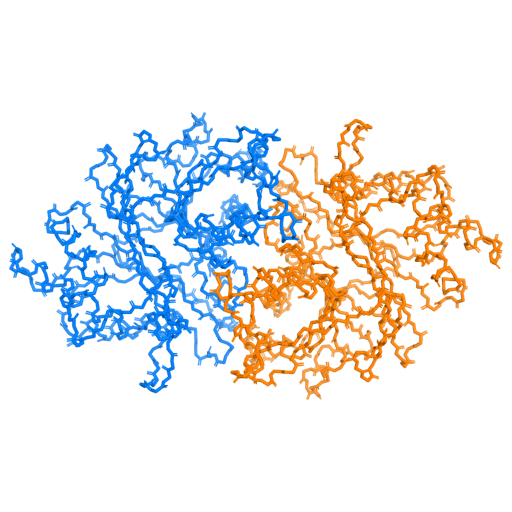T A O 1
ATOM 738 N N . GLN A 1 99 ? 11.352 19.922 -8.164 1 85.56 99 GLN A N 1
ATOM 739 C CA . GLN A 1 99 ? 12.383 20.703 -8.844 1 85.56 99 GLN A CA 1
ATOM 740 C C . GLN A 1 99 ? 13.703 19.938 -8.898 1 85.56 99 GLN A C 1
ATOM 742 O O . GLN A 1 99 ? 14.75 20.453 -8.523 1 85.56 99 GLN A O 1
ATOM 747 N N . LEU A 1 100 ? 13.617 18.703 -9.336 1 88.75 100 LEU A N 1
ATOM 748 C CA . LEU A 1 100 ? 14.789 17.844 -9.516 1 88.75 100 LEU A CA 1
ATOM 749 C C . LEU A 1 100 ? 15.492 18.172 -10.828 1 88.75 100 LEU A C 1
ATOM 751 O O . LEU A 1 100 ? 14.898 18.766 -11.727 1 88.75 100 LEU A O 1
ATOM 755 N N . ASP A 1 101 ? 16.766 17.844 -10.891 1 84.31 101 ASP A N 1
ATOM 756 C CA . ASP A 1 101 ? 17.531 18 -12.117 1 84.31 101 ASP A CA 1
ATOM 757 C C . ASP A 1 101 ? 17.078 17 -13.18 1 84.31 101 ASP A C 1
ATOM 759 O O . ASP A 1 101 ? 17.375 15.797 -13.07 1 84.31 101 ASP A O 1
ATOM 763 N N . THR A 1 102 ? 16.531 17.438 -14.195 1 78.94 102 THR A N 1
ATOM 764 C CA . THR A 1 102 ? 15.992 16.578 -15.234 1 78.94 102 THR A CA 1
ATOM 765 C C . THR A 1 102 ? 17.094 16.047 -16.141 1 78.94 102 THR A C 1
ATOM 767 O O . THR A 1 102 ? 16.891 15.117 -16.922 1 78.94 102 THR A O 1
ATOM 770 N N . GLN A 1 103 ? 18.266 16.625 -16.031 1 78.19 103 GLN A N 1
ATOM 771 C CA . GLN A 1 103 ? 19.391 16.203 -16.875 1 78.19 103 GLN A CA 1
ATOM 772 C C . GLN A 1 103 ? 20.234 15.148 -16.172 1 78.19 103 GLN A C 1
ATOM 774 O O . GLN A 1 103 ? 21.25 14.711 -16.703 1 78.19 103 GLN A O 1
ATOM 779 N N . CYS A 1 104 ? 19.688 14.703 -15.086 1 79.31 104 CYS A N 1
ATOM 780 C CA . CYS A 1 104 ? 20.422 13.703 -14.328 1 79.31 104 CYS A CA 1
ATOM 781 C C . CYS A 1 104 ? 20.5 12.383 -15.086 1 79.31 104 CYS A C 1
ATOM 783 O O . CYS A 1 104 ? 19.531 11.984 -15.742 1 79.31 104 CYS A O 1
ATOM 785 N N . GLU A 1 105 ? 21.641 11.68 -14.977 1 82.62 105 GLU A N 1
ATOM 786 C CA . GLU A 1 105 ? 21.875 10.398 -15.641 1 82.62 105 GLU A CA 1
ATOM 787 C C . GLU A 1 105 ? 21.25 9.25 -14.852 1 82.62 105 GLU A C 1
ATOM 789 O O . GLU A 1 105 ? 21.047 8.156 -15.391 1 82.62 105 GLU A O 1
ATOM 794 N N . SER A 1 106 ? 20.922 9.531 -13.68 1 87.81 106 SER A N 1
ATOM 795 C CA . SER A 1 106 ? 20.359 8.5 -12.812 1 87.81 106 SER A CA 1
ATOM 796 C C . SER A 1 106 ? 18.938 8.133 -13.242 1 87.81 106 SER A C 1
ATOM 798 O O . SER A 1 106 ? 18.203 8.977 -13.75 1 87.81 106 SER A O 1
ATOM 800 N N . THR A 1 107 ? 18.562 6.848 -13.133 1 90.69 107 THR A N 1
ATOM 801 C CA . THR A 1 107 ? 17.188 6.402 -13.359 1 90.69 107 THR A CA 1
ATOM 802 C C . THR A 1 107 ? 16.266 6.93 -12.258 1 90.69 107 THR A C 1
ATOM 804 O O . THR A 1 107 ? 16.719 7.312 -11.188 1 90.69 107 THR A O 1
ATOM 807 N N . PRO A 1 108 ? 14.93 6.957 -12.484 1 92.12 108 PRO A N 1
ATOM 808 C CA . PRO A 1 108 ? 13.992 7.371 -11.438 1 92.12 108 PRO A CA 1
ATOM 809 C C . PRO A 1 108 ? 14.141 6.555 -10.156 1 92.12 108 PRO A C 1
ATOM 811 O O . PRO A 1 108 ? 14.109 7.113 -9.055 1 92.12 108 PRO A O 1
ATOM 814 N N . MET A 1 109 ? 14.352 5.289 -10.297 1 92.94 109 MET A N 1
ATOM 815 C CA . MET A 1 109 ? 14.516 4.418 -9.133 1 92.94 109 MET A CA 1
ATOM 816 C C . MET A 1 109 ? 15.734 4.82 -8.32 1 92.94 109 MET A C 1
ATOM 818 O O . MET A 1 109 ? 15.672 4.887 -7.09 1 92.94 109 MET A O 1
ATOM 822 N N . GLN A 1 110 ? 16.797 5.125 -8.992 1 92.06 110 GLN A N 1
ATOM 823 C CA . GLN A 1 110 ? 18.031 5.523 -8.305 1 92.06 110 GLN A CA 1
ATOM 824 C C . GLN A 1 110 ? 17.828 6.828 -7.539 1 92.06 110 GLN A C 1
ATOM 826 O O . GLN A 1 110 ? 18.25 6.953 -6.391 1 92.06 110 GLN A O 1
ATOM 831 N N . VAL A 1 111 ? 17.188 7.797 -8.195 1 92.94 111 VAL A N 1
ATOM 832 C CA . VAL A 1 111 ? 16.953 9.086 -7.562 1 92.94 111 VAL A CA 1
ATOM 833 C C . VAL A 1 111 ? 16.031 8.914 -6.359 1 92.94 111 VAL A C 1
ATOM 835 O O . VAL A 1 111 ? 16.281 9.461 -5.285 1 92.94 111 VAL A O 1
ATOM 838 N N . ALA A 1 112 ? 14.977 8.117 -6.531 1 94.06 112 ALA A N 1
ATOM 839 C CA . ALA A 1 112 ? 14.016 7.879 -5.457 1 94.06 112 ALA A CA 1
ATOM 840 C C . ALA A 1 112 ? 14.688 7.199 -4.266 1 94.06 112 ALA A C 1
ATOM 842 O O . ALA A 1 112 ? 14.422 7.555 -3.113 1 94.06 112 ALA A O 1
ATOM 843 N N . TRP A 1 113 ? 15.516 6.242 -4.543 1 92.94 113 TRP A N 1
ATOM 844 C CA . TRP A 1 113 ? 16.234 5.531 -3.488 1 92.94 113 TRP A CA 1
ATOM 845 C C . TRP A 1 113 ? 17.125 6.48 -2.701 1 92.94 113 TRP A C 1
ATOM 847 O O . TRP A 1 113 ? 17.188 6.414 -1.472 1 92.94 113 TRP A O 1
ATOM 857 N N . LYS A 1 114 ? 17.844 7.281 -3.389 1 92.75 114 LYS A N 1
ATOM 858 C CA . LYS A 1 114 ? 18.719 8.25 -2.732 1 92.75 114 LYS A CA 1
ATOM 859 C C . LYS A 1 114 ? 17.922 9.219 -1.864 1 92.75 114 LYS A C 1
ATOM 861 O O . LYS A 1 114 ? 18.312 9.531 -0.745 1 92.75 114 LYS A O 1
ATOM 866 N N . LEU A 1 115 ? 16.844 9.695 -2.414 1 94.94 115 LEU A N 1
ATOM 867 C CA . LEU A 1 115 ? 16 10.609 -1.657 1 94.94 115 LEU A CA 1
ATOM 868 C C . LEU A 1 115 ? 15.453 9.938 -0.401 1 94.94 115 LEU A C 1
ATOM 870 O O . LEU A 1 115 ? 15.453 10.531 0.678 1 94.94 115 LEU A O 1
ATOM 874 N N . ASN A 1 116 ? 14.969 8.727 -0.616 1 94.94 116 ASN A N 1
ATOM 875 C CA . ASN A 1 116 ? 14.461 7.977 0.528 1 94.94 116 ASN A CA 1
ATOM 876 C C . ASN A 1 116 ? 15.539 7.785 1.593 1 94.94 116 ASN A C 1
ATOM 878 O O . ASN A 1 116 ? 15.242 7.77 2.787 1 94.94 116 ASN A O 1
ATOM 882 N N . HIS A 1 117 ? 16.75 7.59 1.184 1 93.62 117 HIS A N 1
ATOM 883 C CA . HIS A 1 117 ? 17.875 7.422 2.102 1 93.62 117 HIS A CA 1
ATOM 884 C C . HIS A 1 117 ? 18.125 8.695 2.896 1 93.62 117 HIS A C 1
ATOM 886 O O . HIS A 1 117 ? 18.625 8.641 4.027 1 93.62 117 HIS A O 1
ATOM 892 N N . MET A 1 118 ? 17.828 9.828 2.316 1 96 118 MET A N 1
ATOM 893 C CA . MET A 1 118 ? 18.047 11.109 2.984 1 96 118 MET A CA 1
ATOM 894 C C . MET A 1 118 ? 17.047 11.312 4.117 1 96 118 MET A C 1
ATOM 896 O O . MET A 1 118 ? 17.281 12.109 5.023 1 96 118 MET A O 1
ATOM 900 N N . VAL A 1 119 ? 15.914 10.648 4.094 1 97.81 119 VAL A N 1
ATOM 901 C CA . VAL A 1 119 ? 14.898 10.781 5.137 1 97.81 119 VAL A CA 1
ATOM 902 C C . VAL A 1 119 ? 15.289 9.93 6.344 1 97.81 119 VAL A C 1
ATOM 904 O O . VAL A 1 119 ? 15.273 8.695 6.277 1 97.81 119 VAL A O 1
ATOM 907 N N . LYS A 1 120 ? 15.602 10.586 7.445 1 97.69 120 LYS A N 1
ATOM 908 C CA . LYS A 1 120 ? 16.078 9.828 8.594 1 97.69 120 LYS A CA 1
ATOM 909 C C . LYS A 1 120 ? 15.039 9.82 9.719 1 97.69 120 LYS A C 1
ATOM 911 O O . LYS A 1 120 ? 15.016 8.906 10.539 1 97.69 120 LYS A O 1
ATOM 916 N N . ASN A 1 121 ? 14.195 10.828 9.75 1 98.5 121 ASN A N 1
ATOM 917 C CA . ASN A 1 121 ? 13.234 10.969 10.844 1 98.5 121 ASN A CA 1
ATOM 918 C C . ASN A 1 121 ? 11.797 10.898 10.328 1 98.5 121 ASN A C 1
ATOM 920 O O . ASN A 1 121 ? 11.406 11.672 9.453 1 98.5 121 ASN A O 1
ATOM 924 N N . TYR A 1 122 ? 11.086 9.977 10.891 1 98.69 122 TYR A N 1
ATOM 925 C CA . TYR A 1 122 ? 9.672 9.766 10.578 1 98.69 122 TYR A CA 1
ATOM 926 C C . TYR A 1 122 ? 8.797 10.078 11.789 1 98.69 122 TYR A C 1
ATOM 928 O O . TYR A 1 122 ? 9.055 9.594 12.891 1 98.69 122 TYR A O 1
ATOM 936 N N . LEU A 1 123 ? 7.816 10.945 11.609 1 98.94 123 LEU A N 1
ATOM 937 C CA . LEU A 1 123 ? 6.797 11.211 12.617 1 98.94 123 LEU A CA 1
ATOM 938 C C . LEU A 1 123 ? 5.527 10.414 12.328 1 98.94 123 LEU A C 1
ATOM 940 O O . LEU A 1 123 ? 4.836 10.68 11.352 1 98.94 123 LEU A O 1
ATOM 944 N N . LEU A 1 124 ? 5.227 9.43 13.133 1 98.88 124 LEU A N 1
ATOM 945 C CA . LEU A 1 124 ? 4.062 8.578 12.922 1 98.88 124 LEU A CA 1
ATOM 946 C C . LEU A 1 124 ? 2.928 8.961 13.867 1 98.88 124 LEU A C 1
ATOM 948 O O . LEU A 1 124 ? 3.094 8.93 15.086 1 98.88 124 LEU A O 1
ATOM 952 N N . THR A 1 125 ? 1.81 9.281 13.297 1 98.88 125 THR A N 1
ATOM 953 C CA . THR A 1 125 ? 0.695 9.781 14.094 1 98.88 125 THR A CA 1
ATOM 954 C C . THR A 1 125 ? 0.054 8.648 14.891 1 98.88 125 THR A C 1
ATOM 956 O O . THR A 1 125 ? -0.283 8.828 16.062 1 98.88 125 THR A O 1
ATOM 959 N N . HIS A 1 126 ? -0.199 7.578 14.281 1 98.69 126 HIS A N 1
ATOM 960 C CA . HIS A 1 126 ? -0.778 6.402 14.922 1 98.69 126 HIS A CA 1
ATOM 961 C C . HIS A 1 126 ? -0.531 5.145 14.102 1 98.69 126 HIS A C 1
ATOM 963 O O . HIS A 1 126 ? -0.041 5.223 12.969 1 98.69 126 HIS A O 1
ATOM 969 N N . PRO A 1 127 ? -0.801 3.986 14.617 1 98.38 127 PRO A N 1
ATOM 970 C CA . PRO A 1 127 ? -0.23 2.779 14.016 1 98.38 127 PRO A CA 1
ATOM 971 C C . PRO A 1 127 ? -1.16 2.135 12.984 1 98.38 127 PRO A C 1
ATOM 973 O O . PRO A 1 127 ? -0.917 1.007 12.555 1 98.38 127 PRO A O 1
ATOM 976 N N . HIS A 1 128 ? -2.25 2.785 12.555 1 98.38 128 HIS A N 1
ATOM 977 C CA . HIS A 1 128 ? -3.078 2.199 11.5 1 98.38 128 HIS A CA 1
ATOM 978 C C . HIS A 1 128 ? -2.293 2.035 10.203 1 98.38 128 HIS A C 1
ATOM 980 O O . HIS A 1 128 ? -1.429 2.855 9.891 1 98.38 128 HIS A O 1
ATOM 986 N N . LEU A 1 129 ? -2.639 1.078 9.445 1 98.5 129 LEU A N 1
ATOM 987 C CA . LEU A 1 129 ? -1.823 0.662 8.305 1 98.5 129 LEU A CA 1
ATOM 988 C C . LEU A 1 129 ? -1.799 1.741 7.23 1 98.5 129 LEU A C 1
ATOM 990 O O . LEU A 1 129 ? -0.791 1.913 6.543 1 98.5 129 LEU A O 1
ATOM 994 N N . ASP A 1 130 ? -2.869 2.465 7.062 1 98.19 130 ASP A N 1
ATOM 995 C CA . ASP A 1 130 ? -2.877 3.516 6.047 1 98.19 130 ASP A CA 1
ATOM 996 C C . ASP A 1 130 ? -1.974 4.676 6.453 1 98.19 130 ASP A C 1
ATOM 998 O O . ASP A 1 130 ? -1.78 5.621 5.684 1 98.19 130 ASP A O 1
ATOM 1002 N N . HIS A 1 131 ? -1.325 4.598 7.574 1 98.69 131 HIS A N 1
ATOM 1003 C CA . HIS A 1 131 ? -0.381 5.617 8.023 1 98.69 131 HIS A CA 1
ATOM 1004 C C . HIS A 1 131 ? 1.017 5.031 8.195 1 98.69 131 HIS A C 1
ATOM 1006 O O . HIS A 1 131 ? 1.97 5.766 8.469 1 98.69 131 HIS A O 1
ATOM 1012 N N . CYS A 1 132 ? 1.202 3.695 8.07 1 98.44 132 CYS A N 1
ATOM 1013 C CA . CYS A 1 132 ? 2.541 3.215 8.391 1 98.44 132 CYS A CA 1
ATOM 1014 C C . CYS A 1 132 ? 2.947 2.072 7.465 1 98.44 132 CYS A C 1
ATOM 1016 O O . CYS A 1 132 ? 4.109 1.664 7.449 1 98.44 132 CYS A O 1
ATOM 1018 N N . SER A 1 133 ? 2.041 1.534 6.66 1 98.31 133 SER A N 1
ATOM 1019 C CA . SER A 1 133 ? 2.328 0.328 5.891 1 98.31 133 SER A CA 1
ATOM 1020 C C . SER A 1 133 ? 3.488 0.55 4.926 1 98.31 133 SER A C 1
ATOM 1022 O O . SER A 1 133 ? 4.289 -0.357 4.691 1 98.31 133 SER A O 1
ATOM 1024 N N . GLY A 1 134 ? 3.525 1.77 4.305 1 98.12 134 GLY A N 1
ATOM 1025 C CA . GLY A 1 134 ? 4.629 2.064 3.406 1 98.12 134 GLY A CA 1
ATOM 1026 C C . GLY A 1 134 ? 5.988 1.928 4.066 1 98.12 134 GLY A C 1
ATOM 1027 O O . GLY A 1 134 ? 6.887 1.285 3.518 1 98.12 134 GLY A O 1
ATOM 1028 N N . LEU A 1 135 ? 6.156 2.482 5.215 1 97.25 135 LEU A N 1
ATOM 1029 C CA . LEU A 1 135 ? 7.402 2.414 5.969 1 97.25 135 LEU A CA 1
ATOM 1030 C C . LEU A 1 135 ? 7.762 0.967 6.293 1 97.25 135 LEU A C 1
ATOM 1032 O O . LEU A 1 135 ? 8.922 0.565 6.156 1 97.25 135 LEU A O 1
ATOM 1036 N N . VAL A 1 136 ? 6.797 0.219 6.738 1 97.69 136 VAL A N 1
ATOM 1037 C CA . VAL A 1 136 ? 7.031 -1.163 7.145 1 97.69 136 VAL A CA 1
ATOM 1038 C C . VAL A 1 136 ? 7.527 -1.975 5.949 1 97.69 136 VAL A C 1
ATOM 1040 O O . VAL A 1 136 ? 8.555 -2.645 6.031 1 97.69 136 VAL A O 1
ATOM 1043 N N . ILE A 1 137 ? 6.875 -1.868 4.836 1 97.25 137 ILE A N 1
ATOM 1044 C CA . ILE A 1 137 ? 7.199 -2.65 3.65 1 97.25 137 ILE A CA 1
ATOM 1045 C C . ILE A 1 137 ? 8.523 -2.166 3.059 1 97.25 137 ILE A C 1
ATOM 1047 O O . ILE A 1 137 ? 9.297 -2.959 2.521 1 97.25 137 ILE A O 1
ATOM 1051 N N . ASN A 1 138 ? 8.836 -0.857 3.236 1 96.44 138 ASN A N 1
ATOM 1052 C CA . ASN A 1 138 ? 10.086 -0.292 2.748 1 96.44 138 ASN A CA 1
ATOM 1053 C C . ASN A 1 138 ? 11.273 -0.717 3.615 1 96.44 138 ASN A C 1
ATOM 1055 O O . ASN A 1 138 ? 12.422 -0.655 3.178 1 96.44 138 ASN A O 1
ATOM 1059 N N . SER A 1 139 ? 11.094 -1.108 4.832 1 95.06 139 SER A N 1
ATOM 1060 C CA . SER A 1 139 ? 12.086 -1.153 5.898 1 95.06 139 SER A CA 1
ATOM 1061 C C . SER A 1 139 ? 13.227 -2.105 5.551 1 95.06 139 SER A C 1
ATOM 1063 O O . SER A 1 139 ? 14.383 -1.849 5.891 1 95.06 139 SER A O 1
ATOM 1065 N N . PRO A 1 140 ? 12.977 -3.229 4.816 1 90.75 140 PRO A N 1
ATOM 1066 C CA . PRO A 1 140 ? 14.109 -4.086 4.473 1 90.75 140 PRO A CA 1
ATOM 1067 C C . PRO A 1 140 ? 15.156 -3.369 3.625 1 90.75 140 PRO A C 1
ATOM 1069 O O . PRO A 1 140 ? 16.312 -3.795 3.576 1 90.75 140 PRO A O 1
ATOM 1072 N N . SER A 1 141 ? 14.766 -2.289 3.012 1 88.38 141 SER A N 1
ATOM 1073 C CA . SER A 1 141 ? 15.672 -1.587 2.113 1 88.38 141 SER A CA 1
ATOM 1074 C C . SER A 1 141 ? 16.562 -0.61 2.877 1 88.38 141 SER A C 1
ATOM 1076 O O . SER A 1 141 ? 17.516 -0.069 2.322 1 88.38 141 SER A O 1
ATOM 1078 N N . PHE A 1 142 ? 16.281 -0.315 4.082 1 90.44 142 PHE A N 1
ATOM 1079 C CA . PHE A 1 142 ? 17 0.724 4.816 1 90.44 142 PHE A CA 1
ATOM 1080 C C . PHE A 1 142 ? 18.406 0.276 5.152 1 90.44 142 PHE A C 1
ATOM 1082 O O . PHE A 1 142 ? 19.328 1.096 5.207 1 90.44 142 PHE A O 1
ATOM 1089 N N . GLY A 1 143 ? 18.609 -1.065 5.258 1 83.38 143 GLY A N 1
ATOM 1090 C CA . GLY A 1 143 ? 19.938 -1.571 5.617 1 83.38 143 GLY A CA 1
ATOM 1091 C C . GLY A 1 143 ? 20.25 -1.413 7.09 1 83.38 143 GLY A C 1
ATOM 1092 O O . GLY A 1 143 ? 19.625 -0.607 7.781 1 83.38 143 GLY A O 1
ATOM 1093 N N . ALA A 1 144 ? 21.297 -2.068 7.375 1 81.06 144 ALA A N 1
ATOM 1094 C CA . ALA A 1 144 ? 21.766 -1.986 8.758 1 81.06 144 ALA A CA 1
ATOM 1095 C C . ALA A 1 144 ? 22.391 -0.627 9.039 1 81.06 144 ALA A C 1
ATOM 1097 O O . ALA A 1 144 ? 23.047 -0.046 8.172 1 81.06 144 ALA A O 1
ATOM 1098 N N . HIS A 1 145 ? 22.203 0.044 10.117 1 81.19 145 HIS A N 1
ATOM 1099 C CA . HIS A 1 145 ? 22.766 1.312 10.562 1 81.19 145 HIS A CA 1
ATOM 1100 C C . HIS A 1 145 ? 22.219 2.479 9.75 1 81.19 145 HIS A C 1
ATOM 1102 O O . HIS A 1 145 ? 22.938 3.443 9.477 1 81.19 145 HIS A O 1
ATOM 1108 N N . SER A 1 146 ? 21.094 2.279 9.141 1 85.31 146 SER A N 1
ATOM 1109 C CA . SER A 1 146 ? 20.453 3.295 8.312 1 85.31 146 SER A CA 1
ATOM 1110 C C . SER A 1 146 ? 20.312 4.613 9.062 1 85.31 146 SER A C 1
ATOM 1112 O O . SER A 1 146 ? 20.297 5.684 8.453 1 85.31 146 SER A O 1
ATOM 1114 N N . GLY A 1 147 ? 20.219 4.555 10.375 1 91.06 147 GLY A N 1
ATOM 1115 C CA . GLY A 1 147 ? 19.984 5.746 11.18 1 91.06 147 GLY A CA 1
ATOM 1116 C C . GLY A 1 147 ? 18.547 6.23 11.133 1 91.06 147 GLY A C 1
ATOM 1117 O O . GLY A 1 147 ? 18.25 7.348 11.555 1 91.06 147 GLY A O 1
ATOM 1118 N N . LYS A 1 148 ? 17.688 5.391 10.578 1 96.5 148 LYS A N 1
ATOM 1119 C CA . LYS A 1 148 ? 16.281 5.781 10.484 1 96.5 148 LYS A CA 1
ATOM 1120 C C . LYS A 1 148 ? 15.586 5.668 11.836 1 96.5 148 LYS A C 1
ATOM 1122 O O . LYS A 1 148 ? 15.75 4.676 12.547 1 96.5 148 LYS A O 1
ATOM 1127 N N . ARG A 1 149 ? 14.812 6.738 12.188 1 97 149 ARG A N 1
ATOM 1128 C CA . ARG A 1 149 ? 14.102 6.832 13.461 1 97 149 ARG A CA 1
ATOM 1129 C C . ARG A 1 149 ? 12.617 7.113 13.25 1 97 149 ARG A C 1
ATOM 1131 O O . ARG A 1 149 ? 12.258 8 12.477 1 97 149 ARG A O 1
ATOM 1138 N N . VAL A 1 150 ? 11.812 6.297 13.875 1 98.12 150 VAL A N 1
ATOM 1139 C CA . VAL A 1 150 ? 10.367 6.516 13.883 1 98.12 150 VAL A CA 1
ATOM 1140 C C . VAL A 1 150 ? 9.945 7.105 15.227 1 98.12 150 VAL A C 1
ATOM 1142 O O . VAL A 1 150 ? 10.07 6.453 16.266 1 98.12 150 VAL A O 1
ATOM 1145 N N . HIS A 1 151 ? 9.492 8.344 15.156 1 98.69 151 HIS A N 1
ATOM 1146 C CA . HIS A 1 151 ? 9.016 9.031 16.344 1 98.69 151 HIS A CA 1
ATOM 1147 C C . HIS A 1 151 ? 7.496 8.969 16.453 1 98.69 151 HIS A C 1
ATOM 1149 O O . HIS A 1 151 ? 6.793 9.18 15.461 1 98.69 151 HIS A O 1
ATOM 1155 N N . GLY A 1 152 ? 6.93 8.609 17.5 1 98.62 152 GLY A N 1
ATOM 1156 C CA . GLY A 1 152 ? 5.516 8.586 17.844 1 98.62 152 GLY A CA 1
ATOM 1157 C C . GLY A 1 152 ? 5.258 8.492 19.328 1 98.62 152 GLY A C 1
ATOM 1158 O O . GLY A 1 152 ? 6.188 8.297 20.109 1 98.62 152 GLY A O 1
ATOM 1159 N N . LEU A 1 153 ? 4.02 8.766 19.734 1 98.56 153 LEU A N 1
ATOM 1160 C CA . LEU A 1 153 ? 3.699 8.539 21.141 1 98.56 153 LEU A CA 1
ATOM 1161 C C . LEU A 1 153 ? 4.012 7.105 21.562 1 98.56 153 LEU A C 1
ATOM 1163 O O . LEU A 1 153 ? 4.188 6.234 20.703 1 98.56 153 LEU A O 1
ATOM 1167 N N . ASP A 1 154 ? 4.125 6.879 22.859 1 97.94 154 ASP A N 1
ATOM 1168 C CA . ASP A 1 154 ? 4.488 5.566 23.375 1 97.94 154 ASP A CA 1
ATOM 1169 C C . ASP A 1 154 ? 3.533 4.488 22.875 1 97.94 154 ASP A C 1
ATOM 1171 O O . ASP A 1 154 ? 3.965 3.395 22.5 1 97.94 154 ASP A O 1
ATOM 1175 N N . SER A 1 155 ? 2.295 4.77 22.875 1 96.94 155 SER A N 1
ATOM 1176 C CA . SER A 1 155 ? 1.289 3.811 22.422 1 96.94 155 SER A CA 1
ATOM 1177 C C . SER A 1 155 ? 1.524 3.398 20.984 1 96.94 155 SER A C 1
ATOM 1179 O O . SER A 1 155 ? 1.374 2.225 20.625 1 96.94 155 SER A O 1
ATOM 1181 N N . THR A 1 156 ? 1.892 4.328 20.141 1 98.25 156 THR A N 1
ATOM 1182 C CA . THR A 1 156 ? 2.156 4.059 18.734 1 98.25 156 THR A CA 1
ATOM 1183 C C . THR A 1 156 ? 3.398 3.186 18.562 1 98.25 156 THR A C 1
ATOM 1185 O O . THR A 1 156 ? 3.373 2.188 17.844 1 98.25 156 THR A O 1
ATOM 1188 N N . CYS A 1 157 ? 4.465 3.561 19.25 1 98.12 157 CYS A N 1
ATOM 1189 C CA . CYS A 1 157 ? 5.707 2.801 19.172 1 98.12 157 CYS A CA 1
ATOM 1190 C C . CYS A 1 157 ? 5.512 1.379 19.688 1 98.12 157 CYS A C 1
ATOM 1192 O O . CYS A 1 157 ? 5.977 0.422 19.062 1 98.12 157 CYS A O 1
ATOM 1194 N N . LYS A 1 158 ? 4.793 1.247 20.781 1 97.81 158 LYS A N 1
ATOM 1195 C CA . LYS A 1 158 ? 4.508 -0.071 21.344 1 97.81 158 LYS A CA 1
ATOM 1196 C C . LYS A 1 158 ? 3.686 -0.916 20.375 1 97.81 158 LYS A C 1
ATOM 1198 O O . LYS A 1 158 ? 3.957 -2.105 20.203 1 97.81 158 LYS A O 1
ATOM 1203 N N . ALA A 1 159 ? 2.695 -0.314 19.844 1 98.12 159 ALA A N 1
ATOM 1204 C CA . ALA A 1 159 ? 1.845 -1.023 18.891 1 98.12 159 ALA A CA 1
ATOM 1205 C C . ALA A 1 159 ? 2.66 -1.562 17.719 1 98.12 159 ALA A C 1
ATOM 1207 O O . ALA A 1 159 ? 2.48 -2.709 17.297 1 98.12 159 ALA A O 1
ATOM 1208 N N . LEU A 1 160 ? 3.537 -0.775 17.141 1 98.12 160 LEU A N 1
ATOM 1209 C CA . LEU A 1 160 ? 4.379 -1.197 16.031 1 98.12 160 LEU A CA 1
ATOM 1210 C C . LEU A 1 160 ? 5.281 -2.355 16.438 1 98.12 160 LEU A C 1
ATOM 1212 O O . LEU A 1 160 ? 5.414 -3.336 15.695 1 98.12 160 LEU A O 1
ATOM 1216 N N . GLY A 1 161 ? 5.902 -2.225 17.562 1 96.81 161 GLY A N 1
ATOM 1217 C CA . GLY A 1 161 ? 6.816 -3.254 18.016 1 96.81 161 GLY A CA 1
ATOM 1218 C C . GLY A 1 161 ? 6.125 -4.566 18.344 1 96.81 161 GLY A C 1
ATOM 1219 O O . GLY A 1 161 ? 6.645 -5.641 18.031 1 96.81 161 GLY A O 1
ATOM 1220 N N . GLU A 1 162 ? 4.934 -4.48 18.875 1 97.62 162 GLU A N 1
ATOM 1221 C CA . GLU A 1 162 ? 4.246 -5.664 19.391 1 97.62 162 GLU A CA 1
ATOM 1222 C C . GLU A 1 162 ? 3.436 -6.348 18.297 1 97.62 162 GLU A C 1
ATOM 1224 O O . GLU A 1 162 ? 3.273 -7.57 18.312 1 97.62 162 GLU A O 1
ATOM 1229 N N . ASN A 1 163 ? 2.986 -5.535 17.391 1 98.31 163 ASN A N 1
ATOM 1230 C CA . ASN A 1 163 ? 1.985 -6.105 16.5 1 98.31 163 ASN A CA 1
ATOM 1231 C C . ASN A 1 163 ? 2.482 -6.145 15.055 1 98.31 163 ASN A C 1
ATOM 1233 O O . ASN A 1 163 ? 1.939 -6.879 14.227 1 98.31 163 ASN A O 1
ATOM 1237 N N . VAL A 1 164 ? 3.447 -5.348 14.68 1 98.19 164 VAL A N 1
ATOM 1238 C CA . VAL A 1 164 ? 3.859 -5.258 13.289 1 98.19 164 VAL A CA 1
ATOM 1239 C C . VAL A 1 164 ? 5.266 -5.832 13.125 1 98.19 164 VAL A C 1
ATOM 1241 O O . VAL A 1 164 ? 5.449 -6.879 12.5 1 98.19 164 VAL A O 1
ATOM 1244 N N . PHE A 1 165 ? 6.211 -5.176 13.773 1 96.69 165 PHE A N 1
ATOM 1245 C CA . PHE A 1 165 ? 7.578 -5.684 13.766 1 96.69 165 PHE A CA 1
ATOM 1246 C C . PHE A 1 165 ? 7.754 -6.789 14.797 1 96.69 165 PHE A C 1
ATOM 1248 O O . PHE A 1 165 ? 8.586 -6.668 15.703 1 96.69 165 PHE A O 1
ATOM 1255 N N . ASN A 1 166 ? 7.035 -7.891 14.656 1 95.56 166 ASN A N 1
ATOM 1256 C CA . ASN A 1 166 ? 6.914 -8.914 15.695 1 95.56 166 ASN A CA 1
ATOM 1257 C C . ASN A 1 166 ? 7.297 -10.289 15.172 1 95.56 166 ASN A C 1
ATOM 1259 O O . ASN A 1 166 ? 6.965 -11.305 15.781 1 95.56 166 ASN A O 1
ATOM 1263 N N . ASN A 1 167 ? 7.871 -10.391 13.922 1 94.38 167 ASN A N 1
ATOM 1264 C CA . ASN A 1 167 ? 8.305 -11.625 13.273 1 94.38 167 ASN A CA 1
ATOM 1265 C C . ASN A 1 167 ? 7.117 -12.508 12.906 1 94.38 167 ASN A C 1
ATOM 1267 O O . ASN A 1 167 ? 7.27 -13.727 12.75 1 94.38 167 ASN A O 1
ATOM 1271 N N . VAL A 1 168 ? 5.93 -11.992 12.906 1 96.12 168 VAL A N 1
ATOM 1272 C CA . VAL A 1 168 ? 4.73 -12.672 12.422 1 96.12 168 VAL A CA 1
ATOM 1273 C C . VAL A 1 168 ? 4.152 -11.914 11.227 1 96.12 168 VAL A C 1
ATOM 1275 O O . VAL A 1 168 ? 4.055 -12.469 10.125 1 96.12 168 VAL A O 1
ATOM 1278 N N . ILE A 1 169 ? 3.928 -10.609 11.492 1 97.75 169 ILE A N 1
ATOM 1279 C CA . ILE A 1 169 ? 3.346 -9.789 10.438 1 97.75 169 ILE A CA 1
ATOM 1280 C C . ILE A 1 169 ? 4.449 -9.25 9.531 1 97.75 169 ILE A C 1
ATOM 1282 O O . ILE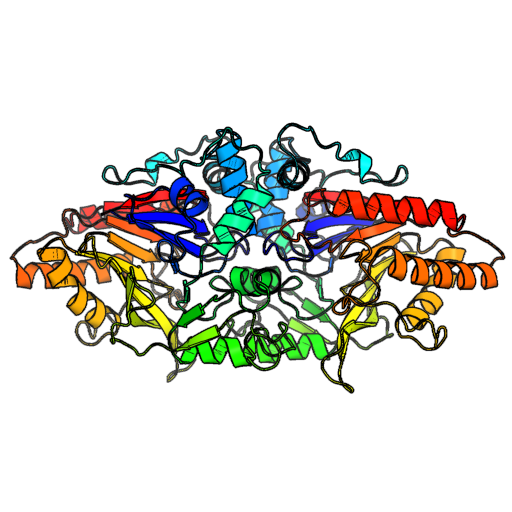 A 1 169 ? 4.258 -9.125 8.32 1 97.75 169 ILE A O 1
ATOM 1286 N N . TRP A 1 170 ? 5.504 -8.969 10.188 1 96.44 170 TRP A N 1
ATOM 1287 C CA . TRP A 1 170 ? 6.688 -8.469 9.5 1 96.44 170 TRP A CA 1
ATOM 1288 C C . TRP A 1 170 ? 7.953 -8.797 10.289 1 96.44 170 TRP A C 1
ATOM 1290 O O . TRP A 1 170 ? 7.918 -8.898 11.516 1 96.44 170 TRP A O 1
ATOM 1300 N N . PRO A 1 171 ? 9.156 -9.047 9.625 1 92.81 171 PRO A N 1
ATOM 1301 C CA . PRO A 1 171 ? 10.391 -9.234 10.391 1 92.81 171 PRO A CA 1
ATOM 1302 C C . PRO A 1 171 ? 10.633 -8.117 11.398 1 92.81 171 PRO A C 1
ATOM 1304 O O . PRO A 1 171 ? 10.359 -6.953 11.117 1 92.81 171 PRO A O 1
ATOM 1307 N N . ASP A 1 172 ? 11.109 -8.516 12.617 1 93.62 172 ASP A N 1
ATOM 1308 C CA . ASP A 1 172 ? 11.461 -7.492 13.594 1 93.62 172 ASP A CA 1
ATOM 1309 C C . ASP A 1 172 ? 12.734 -6.758 13.18 1 93.62 172 ASP A C 1
ATOM 1311 O O . ASP A 1 172 ? 13.844 -7.191 13.508 1 93.62 172 ASP A O 1
ATOM 1315 N N . LEU A 1 173 ? 12.609 -5.684 12.578 1 92.12 173 LEU A N 1
ATOM 1316 C CA . LEU A 1 173 ? 13.727 -4.898 12.055 1 92.12 173 LEU A CA 1
ATOM 1317 C C . LEU A 1 173 ? 14.07 -3.748 12.992 1 92.12 173 LEU A C 1
ATOM 1319 O O . LEU A 1 173 ? 14.836 -2.852 12.633 1 92.12 173 LEU A O 1
ATOM 1323 N N . THR A 1 174 ? 13.438 -3.742 14.148 1 91 174 THR A N 1
ATOM 1324 C CA . THR A 1 174 ? 13.68 -2.711 15.156 1 91 174 THR A CA 1
ATOM 1325 C C . THR A 1 174 ? 14.602 -3.232 16.25 1 91 174 THR A C 1
ATOM 1327 O O . THR A 1 174 ? 15.031 -2.473 17.125 1 91 174 THR A O 1
ATOM 1330 N N . ALA A 1 175 ? 14.906 -4.465 16.203 1 76.38 175 ALA A N 1
ATOM 1331 C CA . ALA A 1 175 ? 15.711 -5.094 17.25 1 76.38 175 ALA A CA 1
ATOM 1332 C C . ALA A 1 175 ? 17.188 -4.773 17.078 1 76.38 175 ALA A C 1
ATOM 1334 O O . ALA A 1 175 ? 17.719 -4.848 15.969 1 76.38 175 ALA A O 1
ATOM 1335 N N . SER A 1 176 ? 17.828 -4.328 18.094 1 66.88 176 SER A N 1
ATOM 1336 C CA . SER A 1 176 ? 19.203 -3.842 18.094 1 66.88 176 SER A CA 1
ATOM 1337 C C . SER A 1 176 ? 20.188 -4.988 17.891 1 66.88 176 SER A C 1
ATOM 1339 O O . SER A 1 176 ? 21.266 -4.797 17.312 1 66.88 176 SER A O 1
ATOM 1341 N N . ASP A 1 177 ? 20 -6.062 18.344 1 58.34 177 ASP A N 1
ATOM 1342 C CA . ASP A 1 177 ? 20.969 -7.16 18.359 1 58.34 177 ASP A CA 1
ATOM 1343 C C . ASP A 1 177 ? 21.359 -7.562 16.938 1 58.34 177 ASP A C 1
ATOM 1345 O O . ASP A 1 177 ? 22.422 -8.148 16.734 1 58.34 177 ASP A O 1
ATOM 1349 N N . LYS A 1 178 ? 20.641 -7.441 16.078 1 57.28 178 LYS A N 1
ATOM 1350 C CA . LYS A 1 178 ? 20.969 -7.918 14.727 1 57.28 178 LYS A CA 1
ATOM 1351 C C . LYS A 1 178 ? 21.219 -6.75 13.781 1 57.28 178 LYS A C 1
ATOM 1353 O O . LYS A 1 178 ? 21.188 -6.91 12.562 1 57.28 178 LYS A O 1
ATOM 1358 N N . GLY A 1 179 ? 21.516 -5.59 14.336 1 66.06 179 GLY A N 1
ATOM 1359 C CA . GLY A 1 179 ? 21.547 -4.41 13.492 1 66.06 179 GLY A CA 1
ATOM 1360 C C . GLY A 1 179 ? 20.172 -3.947 13.047 1 66.06 179 GLY A C 1
ATOM 1361 O O . GLY A 1 179 ? 19.547 -4.594 12.211 1 66.06 179 GLY A O 1
ATOM 1362 N N . SER A 1 180 ? 19.625 -2.938 13.688 1 78.88 180 SER A N 1
ATOM 1363 C CA . SER A 1 180 ? 18.266 -2.479 13.438 1 78.88 180 SER A CA 1
ATOM 1364 C C . SER A 1 180 ? 18.203 -1.587 12.203 1 78.88 180 SER A C 1
ATOM 1366 O O . SER A 1 180 ? 19.094 -0.75 11.992 1 78.88 180 SER A O 1
ATOM 1368 N N . CYS A 1 181 ? 17.297 -1.976 11.406 1 88.06 181 CYS A N 1
ATOM 1369 C CA . CYS A 1 181 ? 17.047 -1.164 10.211 1 88.06 181 CYS A CA 1
ATOM 1370 C C . CYS A 1 181 ? 16.391 0.16 10.586 1 88.06 181 CYS A C 1
ATOM 1372 O O . CYS A 1 181 ? 16.531 1.147 9.859 1 88.06 181 CYS A O 1
ATOM 1374 N N . LEU A 1 182 ? 15.625 0.13 11.703 1 93.94 182 LEU A N 1
ATOM 1375 C CA . LEU A 1 182 ? 14.984 1.349 12.18 1 93.94 182 LEU A CA 1
ATOM 1376 C C . LEU A 1 182 ? 14.836 1.334 13.695 1 93.94 182 LEU A C 1
ATOM 1378 O O . LEU A 1 182 ? 14.828 0.267 14.312 1 93.94 182 LEU A O 1
ATOM 1382 N N . GLN A 1 183 ? 14.805 2.49 14.273 1 95.38 183 GLN A N 1
ATOM 1383 C CA . GLN A 1 183 ? 14.617 2.654 15.711 1 95.38 183 GLN A CA 1
ATOM 1384 C C . GLN A 1 183 ? 13.266 3.287 16.016 1 95.38 183 GLN A C 1
ATOM 1386 O O . GLN A 1 183 ? 12.852 4.242 15.352 1 95.38 183 GLN A O 1
ATOM 1391 N N . LEU A 1 184 ? 12.555 2.727 16.953 1 96.75 184 LEU A N 1
ATOM 1392 C CA . LEU A 1 184 ? 11.328 3.332 17.469 1 96.75 184 LEU A CA 1
ATOM 1393 C C . LEU A 1 184 ? 11.641 4.277 18.625 1 96.75 184 LEU A C 1
ATOM 1395 O O . LEU A 1 184 ? 12.234 3.869 19.625 1 96.75 184 LEU A O 1
ATOM 1399 N N . CYS A 1 185 ? 11.297 5.52 18.453 1 97.5 185 CYS A N 1
ATOM 1400 C CA . CYS A 1 185 ? 11.609 6.559 19.422 1 97.5 185 CYS A CA 1
ATOM 1401 C C . CYS A 1 185 ? 10.344 7.137 20.047 1 97.5 185 CYS A C 1
ATOM 1403 O O . CYS A 1 185 ? 9.688 7.984 19.438 1 97.5 185 CYS A O 1
ATOM 1405 N N . SER A 1 186 ? 10.055 6.781 21.297 1 98 186 SER A N 1
ATOM 1406 C CA . SER A 1 186 ? 8.852 7.242 21.969 1 98 186 SER A CA 1
ATOM 1407 C C . SER A 1 186 ? 8.945 8.719 22.328 1 98 186 SER A C 1
ATOM 1409 O O . SER A 1 186 ? 9.992 9.188 22.766 1 98 186 SER A O 1
ATOM 1411 N N . MET A 1 187 ? 7.914 9.438 22.031 1 98.44 187 MET A N 1
ATOM 1412 C CA . MET A 1 187 ? 7.777 10.836 22.422 1 98.44 187 MET A CA 1
ATOM 1413 C C . MET A 1 187 ? 6.758 10.992 23.531 1 98.44 187 MET A C 1
ATOM 1415 O O . MET A 1 187 ? 5.902 10.133 23.734 1 98.44 187 MET A O 1
ATOM 1419 N N . GLU A 1 188 ? 6.902 12.07 24.281 1 98.31 188 GLU A N 1
ATOM 1420 C CA . GLU A 1 188 ? 5.969 12.391 25.359 1 98.31 188 GLU A CA 1
ATOM 1421 C C . GLU A 1 188 ? 4.953 13.438 24.906 1 98.31 188 GLU A C 1
ATOM 1423 O O . GLU A 1 188 ? 5.312 14.414 24.25 1 98.31 188 GLU A O 1
ATOM 1428 N N . ASP A 1 189 ? 3.742 13.156 25.266 1 98.19 189 ASP A N 1
ATOM 1429 C CA . ASP A 1 189 ? 2.648 14.062 24.938 1 98.19 189 ASP A CA 1
ATOM 1430 C C . ASP A 1 189 ? 2.936 15.477 25.453 1 98.19 189 ASP A C 1
ATOM 1432 O O . ASP A 1 189 ? 3.332 15.664 26.594 1 98.19 189 ASP A O 1
ATOM 1436 N N . HIS A 1 190 ? 2.83 16.516 24.625 1 97.69 190 HIS A N 1
ATOM 1437 C CA . HIS A 1 190 ? 2.922 17.938 24.922 1 97.69 190 HIS A CA 1
ATOM 1438 C C . HIS A 1 190 ? 4.355 18.344 25.234 1 97.69 190 HIS A C 1
ATOM 1440 O O . HIS A 1 190 ? 4.594 19.438 25.75 1 97.69 190 HIS A O 1
ATOM 1446 N N . VAL A 1 191 ? 5.355 17.547 24.984 1 98.56 191 VAL A N 1
ATOM 1447 C CA . VAL A 1 191 ? 6.746 17.875 25.297 1 98.56 191 VAL A CA 1
ATOM 1448 C C . VAL A 1 191 ? 7.539 18.031 24 1 98.56 191 VAL A C 1
ATOM 1450 O O . VAL A 1 191 ? 7.664 17.078 23.219 1 98.56 191 VAL A O 1
ATOM 1453 N N . PRO A 1 192 ? 8.023 19.234 23.797 1 98.44 192 PRO A N 1
ATOM 1454 C CA . PRO A 1 192 ? 8.852 19.422 22.609 1 98.44 192 PRO A CA 1
ATOM 1455 C C . PRO A 1 192 ? 10.102 18.547 22.594 1 98.44 192 PRO A C 1
ATOM 1457 O O . PRO A 1 192 ? 10.711 18.328 23.656 1 98.44 192 PRO A O 1
ATOM 1460 N N . LYS A 1 193 ? 10.461 18.031 21.5 1 98.31 193 LYS A N 1
ATOM 1461 C CA . LYS A 1 193 ? 11.664 17.219 21.312 1 98.31 193 LYS A CA 1
ATOM 1462 C C . LYS A 1 193 ? 12.406 17.625 20.031 1 98.31 193 LYS A C 1
ATOM 1464 O O . LYS A 1 193 ? 11.82 17.688 18.953 1 98.31 193 LYS A O 1
ATOM 1469 N N . ALA A 1 194 ? 13.688 17.969 20.203 1 98.38 194 ALA A N 1
ATOM 1470 C CA . ALA A 1 194 ? 14.539 18.109 19.031 1 98.38 194 ALA A CA 1
ATOM 1471 C C . ALA A 1 194 ? 14.82 16.766 18.375 1 98.38 194 ALA A C 1
ATOM 1473 O O . ALA A 1 194 ? 15.5 15.914 18.953 1 98.38 194 ALA A O 1
ATOM 1474 N N . ILE A 1 195 ? 14.32 16.516 17.141 1 98.31 195 ILE A N 1
ATOM 1475 C CA . ILE A 1 195 ? 14.508 15.211 16.531 1 98.31 195 ILE A CA 1
ATOM 1476 C C . ILE A 1 195 ? 15.797 15.203 15.711 1 98.31 195 ILE A C 1
ATOM 1478 O O . ILE A 1 195 ? 16.297 14.141 15.336 1 98.31 195 ILE A O 1
ATOM 1482 N N . ASN A 1 196 ? 16.328 16.281 15.367 1 97.94 196 ASN A N 1
ATOM 1483 C CA . ASN A 1 196 ? 17.625 16.5 14.758 1 97.94 196 ASN A CA 1
ATOM 1484 C C . ASN A 1 196 ? 18.094 17.938 14.906 1 97.94 196 ASN A C 1
ATOM 1486 O O . ASN A 1 196 ? 17.578 18.672 15.758 1 97.94 196 ASN A O 1
ATOM 1490 N N . SER A 1 197 ? 19.078 18.391 14.141 1 97.56 197 SER A N 1
ATOM 1491 C CA . SER A 1 197 ? 19.641 19.734 14.328 1 97.56 197 SER A CA 1
ATOM 1492 C C . SER A 1 197 ? 18.75 20.797 13.711 1 97.56 197 SER A C 1
ATOM 1494 O O . SER A 1 197 ? 18.938 21.984 13.969 1 97.56 197 SER A O 1
ATOM 1496 N N . THR A 1 198 ? 17.688 20.406 12.977 1 98.12 198 THR A N 1
ATOM 1497 C CA . THR A 1 198 ? 16.922 21.359 12.195 1 98.12 198 THR A CA 1
ATOM 1498 C C . THR A 1 198 ? 15.516 21.516 12.781 1 98.12 198 THR A C 1
ATOM 1500 O O . THR A 1 198 ? 14.961 22.625 12.781 1 98.12 198 THR A O 1
ATOM 1503 N N . TYR A 1 199 ? 14.969 20.391 13.297 1 98.62 199 TYR A N 1
ATOM 1504 C CA . TYR A 1 199 ? 13.555 20.422 13.633 1 98.62 199 TYR A CA 1
ATOM 1505 C C . TYR A 1 199 ? 13.336 20.094 15.109 1 98.62 199 TYR A C 1
ATOM 1507 O O . TYR A 1 199 ? 14 19.203 15.648 1 98.62 199 TYR A O 1
ATOM 1515 N N . THR A 1 200 ? 12.469 20.859 15.742 1 98.75 200 THR A N 1
ATOM 1516 C CA . THR A 1 200 ? 11.852 20.5 17.016 1 98.75 200 THR A CA 1
ATOM 1517 C C . THR A 1 200 ? 10.375 20.188 16.828 1 98.75 200 THR A C 1
ATOM 1519 O O . THR A 1 200 ? 9.656 20.922 16.156 1 98.75 200 THR A O 1
ATOM 1522 N N . VAL A 1 201 ? 9.961 19.078 17.469 1 98.81 201 VAL A N 1
ATOM 1523 C CA . VAL A 1 201 ? 8.594 18.609 17.25 1 98.81 201 VAL A CA 1
ATOM 1524 C C . VAL A 1 201 ? 7.875 18.484 18.594 1 98.81 201 VAL A C 1
ATOM 1526 O O . VAL A 1 201 ? 8.43 17.953 19.547 1 98.81 201 VAL A O 1
ATOM 1529 N N . THR A 1 202 ? 6.703 19.016 18.672 1 98.88 202 THR A N 1
ATOM 1530 C CA . THR A 1 202 ? 5.836 18.812 19.828 1 98.88 202 THR A CA 1
ATOM 1531 C C . THR A 1 202 ? 4.629 17.953 19.469 1 98.88 202 THR A C 1
ATOM 1533 O O . THR A 1 202 ? 3.777 18.375 18.688 1 98.88 202 THR A O 1
ATOM 1536 N N . PRO A 1 203 ? 4.586 16.75 20.031 1 98.88 203 PRO A N 1
ATOM 1537 C CA . PRO A 1 203 ? 3.43 15.891 19.781 1 98.88 203 PRO A CA 1
ATOM 1538 C C . PRO A 1 203 ? 2.248 16.203 20.703 1 98.88 203 PRO A C 1
ATOM 1540 O O . PRO A 1 203 ? 2.443 16.547 21.875 1 98.88 203 PRO A O 1
ATOM 1543 N N . PHE A 1 204 ? 1.023 16.094 20.172 1 98.75 204 PHE A N 1
ATOM 1544 C CA . PHE A 1 204 ? -0.207 16.219 20.953 1 98.75 204 PHE A CA 1
ATOM 1545 C C . PHE A 1 204 ? -1.136 15.039 20.688 1 98.75 204 PHE A C 1
ATOM 1547 O O . PHE A 1 204 ? -1.499 14.781 19.531 1 98.75 204 PHE A O 1
ATOM 1554 N N . LYS A 1 205 ? -1.497 14.367 21.734 1 98.12 205 LYS A N 1
ATOM 1555 C CA . LYS A 1 205 ? -2.455 13.273 21.625 1 98.12 205 LYS A CA 1
ATOM 1556 C C . LYS A 1 205 ? -3.826 13.781 21.188 1 98.12 205 LYS A C 1
ATOM 1558 O O . LYS A 1 205 ? -4.277 14.836 21.656 1 98.12 205 LYS A O 1
ATOM 1563 N N . VAL A 1 206 ? -4.445 13.102 20.25 1 97.75 206 VAL A N 1
ATOM 1564 C CA . VAL A 1 206 ? -5.816 13.398 19.859 1 97.75 206 VAL A CA 1
ATOM 1565 C C . VAL A 1 206 ? -6.645 12.109 19.875 1 97.75 206 VAL A C 1
ATOM 1567 O O . VAL A 1 206 ? -6.09 11.008 19.922 1 97.75 206 VAL A O 1
ATOM 1570 N N . LYS A 1 207 ? -7.984 12.32 19.891 1 95.75 207 LYS A N 1
ATOM 1571 C CA . LYS A 1 207 ? -8.898 11.18 19.828 1 95.75 207 LYS A CA 1
ATOM 1572 C C . LYS A 1 207 ? -9.234 10.828 18.375 1 95.75 207 LYS A C 1
ATOM 1574 O O . LYS A 1 207 ? -9.492 11.711 17.562 1 95.75 207 LYS A O 1
ATOM 1579 N N . HIS A 1 208 ? -9.156 9.508 18.031 1 95.88 208 HIS A N 1
ATOM 1580 C CA . HIS A 1 208 ? -9.461 9.016 16.703 1 95.88 208 HIS A CA 1
ATOM 1581 C C . HIS A 1 208 ? -10.477 7.879 16.75 1 95.88 208 HIS A C 1
ATOM 1583 O O . HIS A 1 208 ? -10.258 6.812 16.172 1 95.88 208 HIS A O 1
ATOM 1589 N N . GLY A 1 209 ? -11.555 8.094 17.453 1 91.19 209 GLY A N 1
ATOM 1590 C CA . GLY A 1 209 ? -12.617 7.109 17.578 1 91.19 209 GLY A CA 1
ATOM 1591 C C . GLY A 1 209 ? -12.625 6.41 18.922 1 91.19 209 GLY A C 1
ATOM 1592 O O . GLY A 1 209 ? -11.68 6.535 19.703 1 91.19 209 GLY A O 1
ATOM 1593 N N . GLU A 1 210 ? -13.758 5.695 19.219 1 86.25 210 GLU A N 1
ATOM 1594 C CA . GLU A 1 210 ? -13.953 5 20.484 1 86.25 210 GLU A CA 1
ATOM 1595 C C . GLU A 1 210 ? -13.945 3.488 20.297 1 86.25 210 GLU A C 1
ATOM 1597 O O . GLU A 1 210 ? -14.531 2.975 19.344 1 86.25 210 GLU A O 1
ATOM 1602 N N . LEU A 1 211 ? -13.148 2.781 21.047 1 76.56 211 LEU A N 1
ATOM 1603 C CA . LEU A 1 211 ? -13.156 1.322 21.062 1 76.56 211 LEU A CA 1
ATOM 1604 C C . LEU A 1 211 ? -14.219 0.789 22.016 1 76.56 211 LEU A C 1
ATOM 1606 O O . LEU A 1 211 ? -15.039 -0.051 21.625 1 76.56 211 LEU A O 1
ATOM 1610 N N . THR A 1 212 ? -14.094 1.145 23.25 1 73.62 212 THR A N 1
ATOM 1611 C CA . THR A 1 212 ? -15.078 0.889 24.297 1 73.62 212 THR A CA 1
ATOM 1612 C C . THR A 1 212 ? -15.484 2.188 24.984 1 73.62 212 THR A C 1
ATOM 1614 O O . THR A 1 212 ? -15.008 3.266 24.625 1 73.62 212 THR A O 1
ATOM 1617 N N . SER A 1 213 ? -16.359 1.971 25.766 1 69 213 SER A N 1
ATOM 1618 C CA . SER A 1 213 ? -16.828 3.135 26.531 1 69 213 SER A CA 1
ATOM 1619 C C . SER A 1 213 ? -15.68 3.805 27.266 1 69 213 SER A C 1
ATOM 1621 O O . SER A 1 213 ? -15.734 5 27.562 1 69 213 SER A O 1
ATOM 1623 N N . SER A 1 214 ? -14.695 3.064 27.406 1 71.5 214 SER A N 1
ATOM 1624 C CA . SER A 1 214 ? -13.633 3.611 28.234 1 71.5 214 SER A CA 1
ATOM 1625 C C . SER A 1 214 ? -12.328 3.721 27.469 1 71.5 214 SER A C 1
ATOM 1627 O O . SER A 1 214 ? -11.344 4.258 27.969 1 71.5 214 SER A O 1
ATOM 1629 N N . GLU A 1 215 ? -12.328 3.244 26.297 1 80.81 215 GLU A N 1
ATOM 1630 C CA . GLU A 1 215 ? -11.078 3.23 25.531 1 80.81 215 GLU A CA 1
ATOM 1631 C C . GLU A 1 215 ? -11.266 3.828 24.141 1 80.81 215 GLU A C 1
ATOM 1633 O O . GLU A 1 215 ? -12.297 3.609 23.5 1 80.81 215 GLU A O 1
ATOM 1638 N N . SER A 1 216 ? -10.312 4.711 23.812 1 85.06 216 SER A N 1
ATOM 1639 C CA . SER A 1 216 ? -10.359 5.344 22.5 1 85.06 216 SER A CA 1
ATOM 1640 C C . SER A 1 216 ? -9.078 5.082 21.719 1 85.06 216 SER A C 1
ATOM 1642 O O . SER A 1 216 ? -8.039 4.766 22.297 1 85.06 216 SER A O 1
ATOM 1644 N N . TYR A 1 217 ? -9.266 5.047 20.391 1 91.06 217 TYR A N 1
ATOM 1645 C CA . TYR A 1 217 ? -8.078 5.117 19.562 1 91.06 217 TYR A CA 1
ATOM 1646 C C . TYR A 1 217 ? -7.359 6.449 19.75 1 91.06 217 TYR A C 1
ATOM 1648 O O . TYR A 1 217 ? -8 7.5 19.828 1 91.06 217 TYR A O 1
ATOM 1656 N N . ALA A 1 218 ? -6.098 6.32 19.906 1 94.62 218 ALA A N 1
ATOM 1657 C CA . ALA A 1 218 ? -5.297 7.539 20 1 94.62 218 ALA A CA 1
ATOM 1658 C C . ALA A 1 218 ? -4.555 7.812 18.703 1 94.62 218 ALA A C 1
ATOM 1660 O O . ALA A 1 218 ? -4.164 6.883 18 1 94.62 218 ALA A O 1
ATOM 1661 N N . SER A 1 219 ? -4.48 8.953 18.344 1 98.06 219 SER A N 1
ATOM 1662 C CA . SER A 1 219 ? -3.648 9.492 17.281 1 98.06 219 SER A CA 1
ATOM 1663 C C . SER A 1 219 ? -2.822 10.68 17.766 1 98.06 219 SER A C 1
ATOM 1665 O O . SER A 1 219 ? -2.697 10.906 18.969 1 98.06 219 SER A O 1
ATOM 1667 N N . THR A 1 220 ? -2.131 11.312 16.875 1 98.81 220 THR A N 1
ATOM 1668 C CA . THR A 1 220 ? -1.216 12.375 17.281 1 98.81 220 THR A CA 1
ATOM 1669 C C . THR A 1 220 ? -1.225 13.516 16.266 1 98.81 220 THR A C 1
ATOM 1671 O O . THR A 1 220 ? -1.366 13.289 15.07 1 98.81 220 THR A O 1
ATOM 1674 N N . SER A 1 221 ? -1.205 14.719 16.688 1 98.75 221 SER A N 1
ATOM 1675 C CA . SER A 1 221 ? -0.813 15.867 15.883 1 98.75 221 SER A CA 1
ATOM 1676 C C . SER A 1 221 ? 0.591 16.344 16.234 1 98.75 221 SER A C 1
ATOM 1678 O O . SER A 1 221 ? 1.061 16.125 17.359 1 98.75 221 SER A O 1
ATOM 1680 N N . PHE A 1 222 ? 1.3 16.953 15.305 1 98.94 222 PHE A N 1
ATOM 1681 C CA . PHE A 1 222 ? 2.662 17.438 15.5 1 98.94 222 PHE A CA 1
ATOM 1682 C C . PHE A 1 222 ? 2.768 18.922 15.164 1 98.94 222 PHE A C 1
ATOM 1684 O O . PHE A 1 222 ? 2.373 19.344 14.078 1 98.94 222 PHE A O 1
ATOM 1691 N N . VAL A 1 223 ? 3.217 19.719 16.094 1 98.88 223 VAL A N 1
ATOM 1692 C CA . VAL A 1 223 ? 3.76 21.031 15.742 1 98.88 223 VAL A CA 1
ATOM 1693 C C . VAL A 1 223 ? 5.227 20.891 15.352 1 98.88 223 VAL A C 1
ATOM 1695 O O . VAL A 1 223 ? 6.062 20.484 16.172 1 98.88 223 VAL A O 1
ATOM 1698 N N . ILE A 1 224 ? 5.512 21.109 14.164 1 98.81 224 ILE A N 1
ATOM 1699 C CA . ILE A 1 224 ? 6.863 21 13.625 1 98.81 224 ILE A CA 1
ATOM 1700 C C . ILE A 1 224 ? 7.48 22.375 13.461 1 98.81 224 ILE A C 1
ATOM 1702 O O . ILE A 1 224 ? 6.988 23.203 12.68 1 98.81 224 ILE A O 1
ATOM 1706 N N . SER A 1 225 ? 8.523 22.625 14.172 1 98.38 225 SER A N 1
ATOM 1707 C CA . SER A 1 225 ? 9.172 23.938 14.18 1 98.38 225 SER A CA 1
ATOM 1708 C C . SER A 1 225 ? 10.57 23.859 13.57 1 98.38 225 SER A C 1
ATOM 1710 O O . SER A 1 225 ? 11.352 22.953 13.883 1 98.38 225 SER A O 1
ATOM 1712 N N . HIS A 1 226 ? 10.844 24.719 12.68 1 97.75 226 HIS A N 1
ATOM 1713 C CA . HIS A 1 226 ? 12.172 24.844 12.094 1 97.75 226 HIS A CA 1
ATOM 1714 C C . HIS A 1 226 ? 13.039 25.812 12.891 1 97.75 226 HIS A C 1
ATOM 1716 O O . HIS A 1 226 ? 12.695 26.984 13.023 1 97.75 226 HIS A O 1
ATOM 1722 N N . ARG A 1 227 ? 14.109 25.359 13.336 1 94.25 227 ARG A N 1
ATOM 1723 C CA . ARG A 1 227 ? 14.922 26.094 14.297 1 94.25 227 ARG A CA 1
ATOM 1724 C C . ARG A 1 227 ? 15.414 27.406 13.703 1 94.25 227 ARG A C 1
ATOM 1726 O O . ARG A 1 227 ? 15.406 28.453 14.375 1 94.25 227 ARG A O 1
ATOM 1733 N N . VAL A 1 228 ? 15.836 27.406 12.484 1 93.31 228 VAL A N 1
ATOM 1734 C CA . VAL A 1 228 ? 16.438 28.578 11.852 1 93.31 228 VAL A CA 1
ATOM 1735 C C . VAL A 1 228 ? 15.336 29.5 11.336 1 93.31 228 VAL A C 1
ATOM 1737 O O . VAL A 1 228 ? 15.398 30.719 11.531 1 93.31 228 VAL A O 1
ATOM 1740 N N . LEU A 1 229 ? 14.32 28.906 10.703 1 92.81 229 LEU A N 1
ATOM 1741 C CA . LEU A 1 229 ? 13.242 29.703 10.125 1 92.81 229 LEU A CA 1
ATOM 1742 C C . LEU A 1 229 ? 12.398 30.344 11.219 1 92.81 229 LEU A C 1
ATOM 1744 O O . LEU A 1 229 ? 11.727 31.344 10.977 1 92.81 229 LEU A O 1
ATOM 1748 N N . LYS A 1 230 ? 12.359 29.812 12.406 1 95.12 230 LYS A N 1
ATOM 1749 C CA . LYS A 1 230 ? 11.508 30.234 13.516 1 95.12 230 LYS A CA 1
ATOM 1750 C C . LYS A 1 230 ? 10.039 30.234 13.102 1 95.12 230 LYS A C 1
ATOM 1752 O O . LYS A 1 230 ? 9.312 31.188 13.398 1 95.12 230 LYS A O 1
ATOM 1757 N N . ARG A 1 231 ? 9.672 29.312 12.281 1 97 231 ARG A N 1
ATOM 1758 C CA . ARG A 1 231 ? 8.305 29.078 11.828 1 97 231 ARG A CA 1
ATOM 1759 C C . ARG A 1 231 ? 7.875 27.656 12.125 1 97 231 ARG A C 1
ATOM 1761 O O . ARG A 1 231 ? 8.711 26.766 12.289 1 97 231 ARG A O 1
ATOM 1768 N N . SER A 1 232 ? 6.598 27.516 12.266 1 98.31 232 SER A N 1
ATOM 1769 C CA . SER A 1 232 ? 6.047 26.203 12.578 1 98.31 232 SER A CA 1
ATOM 1770 C C . SER A 1 232 ? 4.855 25.875 11.68 1 98.31 232 SER A C 1
ATOM 1772 O O . SER A 1 232 ? 4.23 26.766 11.117 1 98.31 232 SER A O 1
ATOM 1774 N N . ILE A 1 233 ? 4.629 24.625 11.492 1 98.62 233 ILE A N 1
ATOM 1775 C CA . ILE A 1 233 ? 3.396 24.109 10.898 1 98.62 233 ILE A CA 1
ATOM 1776 C C . ILE A 1 233 ? 2.76 23.094 11.828 1 98.62 233 ILE A C 1
ATOM 1778 O O . ILE A 1 233 ? 3.453 22.438 12.609 1 98.62 233 ILE A O 1
ATOM 1782 N N . LEU A 1 234 ? 1.461 23.047 11.82 1 98.88 234 LEU A N 1
ATOM 1783 C CA . LEU A 1 234 ? 0.702 22.062 12.57 1 98.88 234 LEU A CA 1
ATOM 1784 C C . LEU A 1 234 ? 0.142 20.984 11.648 1 98.88 234 LEU A C 1
ATOM 1786 O O . LEU A 1 234 ? -0.574 21.297 10.695 1 98.88 234 LEU A O 1
ATOM 1790 N N . MET A 1 235 ? 0.514 19.703 11.883 1 98.88 235 MET A N 1
ATOM 1791 C CA . MET A 1 235 ? 0.035 18.594 11.062 1 98.88 235 MET A CA 1
ATOM 1792 C C . MET A 1 235 ? -0.682 17.547 11.922 1 98.88 235 MET A C 1
ATOM 1794 O O . MET A 1 235 ? -0.08 16.953 12.812 1 98.88 235 MET A O 1
ATOM 1798 N N . PHE A 1 236 ? -1.928 17.328 11.641 1 98.81 236 PHE A N 1
ATOM 1799 C CA . PHE A 1 236 ? -2.742 16.344 12.359 1 98.81 236 PHE A CA 1
ATOM 1800 C C . PHE A 1 236 ? -2.689 14.992 11.664 1 98.81 236 PHE A C 1
ATOM 1802 O O . PHE A 1 236 ? -2.51 14.914 10.453 1 98.81 236 PHE A O 1
ATOM 1809 N N . GLY A 1 237 ? -2.729 13.875 12.461 1 98.31 237 GLY A N 1
ATOM 1810 C CA . GLY A 1 237 ? -3.207 12.602 11.945 1 98.31 237 GLY A CA 1
ATOM 1811 C C . GLY A 1 237 ? -4.719 12.5 11.922 1 98.31 237 GLY A C 1
ATOM 1812 O O . GLY A 1 237 ? -5.41 13.5 11.688 1 98.31 237 GLY A O 1
ATOM 1813 N N . ASP A 1 238 ? -5.223 11.289 12 1 98.38 238 ASP A N 1
ATOM 1814 C CA . ASP A 1 238 ? -6.668 11.102 12.109 1 98.38 238 ASP A CA 1
ATOM 1815 C C . ASP A 1 238 ? -7.188 11.586 13.461 1 98.38 238 ASP A C 1
ATOM 1817 O O . ASP A 1 238 ? -6.531 11.398 14.484 1 98.38 238 ASP A O 1
ATOM 1821 N N . LEU A 1 239 ? -8.305 12.234 13.43 1 98.12 239 LEU A N 1
ATOM 1822 C CA . LEU A 1 239 ? -8.844 12.742 14.688 1 98.12 239 LEU A CA 1
ATOM 1823 C C . LEU A 1 239 ? -10.359 12.914 14.594 1 98.12 239 LEU A C 1
ATOM 1825 O O . LEU A 1 239 ? -10.922 12.93 13.492 1 98.12 239 LEU A O 1
ATOM 1829 N N . GLU A 1 240 ? -11.008 13.008 15.711 1 96.19 240 GLU A N 1
ATOM 1830 C CA . GLU A 1 240 ? -12.398 13.43 15.797 1 96.19 240 GLU A CA 1
ATOM 1831 C C . GLU A 1 240 ? -12.523 14.781 16.5 1 96.19 240 GLU A C 1
ATOM 1833 O O . GLU A 1 240 ? -11.586 15.219 17.172 1 96.19 240 GLU A O 1
ATOM 1838 N N . ALA A 1 241 ? -13.609 15.438 16.281 1 95.69 241 ALA A N 1
ATOM 1839 C CA . ALA A 1 241 ? -13.836 16.75 16.891 1 95.69 241 ALA A CA 1
ATOM 1840 C C . ALA A 1 241 ? -14.055 16.625 18.391 1 95.69 241 ALA A C 1
ATOM 1842 O O . ALA A 1 241 ? -14.578 15.609 18.875 1 95.69 241 ALA A O 1
ATOM 1843 N N . ASP A 1 242 ? -13.633 17.609 19.125 1 95.25 242 ASP A N 1
ATOM 1844 C CA . ASP A 1 242 ? -13.969 17.656 20.547 1 95.25 242 ASP A CA 1
ATOM 1845 C C . ASP A 1 242 ? -15.477 17.75 20.75 1 95.25 242 ASP A C 1
ATOM 1847 O O . ASP A 1 242 ? -16.203 18.234 19.891 1 95.25 242 ASP A O 1
ATOM 1851 N N . ASP A 1 243 ? -15.867 17.25 21.922 1 90.38 243 ASP A N 1
ATOM 1852 C CA . ASP A 1 243 ? -17.266 17.344 22.297 1 90.38 243 ASP A CA 1
ATOM 1853 C C . ASP A 1 243 ? -17.719 18.812 22.375 1 90.38 243 ASP A C 1
ATOM 1855 O O . ASP A 1 243 ? -17.141 19.609 23.125 1 90.38 243 ASP A O 1
ATOM 1859 N N . PRO A 1 244 ? -18.766 19.109 21.578 1 87.25 244 PRO A N 1
ATOM 1860 C CA . PRO A 1 244 ? -19.219 20.5 21.594 1 87.25 244 PRO A CA 1
ATOM 1861 C C . PRO A 1 244 ? -19.766 20.938 22.953 1 87.25 244 PRO A C 1
ATOM 1863 O O . PRO A 1 244 ? -19.812 22.141 23.25 1 87.25 244 PRO A O 1
ATOM 1866 N N . ASP A 1 245 ? -20.141 19.922 23.719 1 87.31 245 ASP A N 1
ATOM 1867 C CA . ASP A 1 245 ? -20.719 20.219 25.016 1 87.31 245 ASP A CA 1
ATOM 1868 C C . ASP A 1 245 ? -19.641 20.547 26.047 1 87.31 245 ASP A C 1
ATOM 1870 O O . ASP A 1 245 ? -19.922 21.078 27.109 1 87.31 245 ASP A O 1
ATOM 1874 N N . THR A 1 246 ? -18.406 20.156 25.781 1 84.25 246 THR A N 1
ATOM 1875 C CA . THR A 1 246 ? -17.297 20.469 26.656 1 84.25 246 THR A CA 1
ATOM 1876 C C . THR A 1 246 ? -16.172 21.156 25.891 1 84.25 246 THR A C 1
ATOM 1878 O O . THR A 1 246 ? -15.078 20.609 25.75 1 84.25 246 THR A O 1
ATOM 1881 N N . PRO A 1 247 ? -16.453 22.297 25.5 1 73.88 247 PRO A N 1
ATOM 1882 C CA . PRO A 1 247 ? -15.609 22.969 24.5 1 73.88 247 PRO A CA 1
ATOM 1883 C C . PRO A 1 247 ? -14.234 23.328 25.047 1 73.88 247 PRO A C 1
ATOM 1885 O O . PRO A 1 247 ? -13.281 23.469 24.266 1 73.88 247 PRO A O 1
ATOM 1888 N N . ASN A 1 248 ? -14.07 23.359 26.344 1 79.06 248 ASN A N 1
ATOM 1889 C CA . ASN A 1 248 ? -12.805 23.844 26.891 1 79.06 248 ASN A CA 1
ATOM 1890 C C . ASN A 1 248 ? -12.023 22.734 27.594 1 79.06 248 ASN A C 1
ATOM 1892 O O . ASN A 1 248 ? -11.164 23.016 28.438 1 79.06 248 ASN A O 1
ATOM 1896 N N . GLU A 1 249 ? -12.312 21.531 27.219 1 82.56 249 GLU A N 1
ATOM 1897 C CA . GLU A 1 249 ? -11.664 20.438 27.938 1 82.56 249 GLU A CA 1
ATOM 1898 C C . GLU A 1 249 ? -11.172 19.359 26.984 1 82.56 249 GLU A C 1
ATOM 1900 O O . GLU A 1 249 ? -10.555 18.375 27.406 1 82.56 249 GLU A O 1
ATOM 1905 N N . GLY A 1 250 ? -11.359 19.578 25.75 1 91.5 250 GLY A N 1
ATOM 1906 C CA . GLY A 1 250 ? -11.023 18.531 24.812 1 91.5 250 GLY A CA 1
ATOM 1907 C C . GLY A 1 250 ? -9.555 18.484 24.453 1 91.5 250 GLY A C 1
ATOM 1908 O O . GLY A 1 250 ? -8.797 19.406 24.797 1 91.5 250 GLY A O 1
ATOM 1909 N N . LEU A 1 251 ? -9.148 17.422 23.906 1 95.56 251 LEU A N 1
ATOM 1910 C CA . LEU A 1 251 ? -7.758 17.25 23.484 1 95.56 251 LEU A CA 1
ATOM 1911 C C . LEU A 1 251 ? -7.406 18.25 22.375 1 95.56 251 LEU A C 1
ATOM 1913 O O . LEU A 1 251 ? -6.312 18.828 22.391 1 95.56 251 LEU A O 1
ATOM 1917 N N . ASN A 1 252 ? -8.305 18.469 21.453 1 97.75 252 ASN A N 1
ATOM 1918 C CA . ASN A 1 252 ? -8.047 19.438 20.391 1 97.75 252 ASN A CA 1
ATOM 1919 C C . ASN A 1 252 ? -7.945 20.859 20.938 1 97.75 252 ASN A C 1
ATOM 1921 O O . ASN A 1 252 ? -7.164 21.656 20.422 1 97.75 252 ASN A O 1
ATOM 1925 N N . TRP A 1 253 ? -8.75 21.141 21.938 1 96.94 253 TRP A N 1
ATOM 1926 C CA . TRP A 1 253 ? -8.742 22.453 22.562 1 96.94 253 TRP A CA 1
ATOM 1927 C C . TRP A 1 253 ? -7.336 22.828 23.047 1 96.94 253 TRP A C 1
ATOM 1929 O O . TRP A 1 253 ? -6.895 23.969 22.875 1 96.94 253 TRP A O 1
ATOM 1939 N N . LYS A 1 254 ? -6.668 21.891 23.641 1 97.19 254 LYS A N 1
ATOM 1940 C CA . LYS A 1 254 ? -5.312 22.109 24.141 1 97.19 254 LYS A CA 1
ATOM 1941 C C . LYS A 1 254 ? -4.359 22.453 23 1 97.19 254 LYS A C 1
ATOM 1943 O O . LYS A 1 254 ? -3.438 23.266 23.172 1 97.19 254 LYS A O 1
ATOM 1948 N N . ILE A 1 255 ? -4.527 21.828 21.891 1 98.5 255 ILE A N 1
ATOM 1949 C CA . ILE A 1 255 ? -3.703 22.094 20.719 1 98.5 255 ILE A CA 1
ATOM 1950 C C . ILE A 1 255 ? -3.959 23.516 20.219 1 98.5 255 ILE A C 1
ATOM 1952 O O . ILE A 1 255 ? -3.018 24.266 19.953 1 98.5 255 ILE A O 1
ATOM 1956 N N . TRP A 1 256 ? -5.242 23.891 20.125 1 98.12 256 TRP A N 1
ATOM 1957 C CA . TRP A 1 256 ? -5.598 25.234 19.672 1 98.12 256 TRP A CA 1
ATOM 1958 C C . TRP A 1 256 ? -5.043 26.297 20.625 1 98.12 256 TRP A C 1
ATOM 1960 O O . TRP A 1 256 ? -4.543 27.328 20.172 1 98.12 256 TRP A O 1
ATOM 1970 N N . GLN A 1 257 ? -5.141 25.984 21.906 1 97 257 GLN A N 1
ATOM 1971 C CA . GLN A 1 257 ? -4.57 26.891 22.891 1 97 257 GLN A CA 1
ATOM 1972 C C . GLN A 1 257 ? -3.078 27.094 22.656 1 97 257 GLN A C 1
ATOM 1974 O O . GLN A 1 257 ? -2.568 28.219 22.797 1 97 257 GLN A O 1
ATOM 1979 N N . HIS A 1 258 ? -2.436 26.031 22.328 1 97.88 258 HIS A N 1
ATOM 1980 C CA . HIS A 1 258 ? -0.994 26.062 22.109 1 97.88 258 HIS A CA 1
ATOM 1981 C C . HIS A 1 258 ? -0.646 26.891 20.875 1 97.88 258 HIS A C 1
ATOM 1983 O O . HIS A 1 258 ? 0.321 27.656 20.875 1 97.88 258 HIS A O 1
ATOM 1989 N N . VAL A 1 259 ? -1.419 26.797 19.766 1 98.19 259 VAL A N 1
ATOM 1990 C CA . VAL A 1 259 ? -0.969 27.344 18.484 1 98.19 259 VAL A CA 1
ATOM 1991 C C . VAL A 1 259 ? -1.593 28.719 18.266 1 98.19 259 VAL A C 1
ATOM 1993 O O . VAL A 1 259 ? -1.151 29.484 17.406 1 98.19 259 VAL A O 1
ATOM 1996 N N . ALA A 1 260 ? -2.643 29.062 19.031 1 98.12 260 ALA A N 1
ATOM 1997 C CA . ALA A 1 260 ? -3.328 30.344 18.844 1 98.12 260 ALA A CA 1
ATOM 1998 C C . ALA A 1 260 ? -2.348 31.516 18.922 1 98.12 260 ALA A C 1
ATOM 2000 O O . ALA A 1 260 ? -2.332 32.375 18.031 1 98.12 260 ALA A O 1
ATOM 2001 N N . PRO A 1 261 ? -1.498 31.594 19.969 1 98 261 PRO A N 1
ATOM 2002 C CA . PRO A 1 261 ? -0.533 32.688 20.016 1 98 261 PRO A CA 1
ATOM 2003 C C . PRO A 1 261 ? 0.404 32.719 18.797 1 98 261 PRO A C 1
ATOM 2005 O O . PRO A 1 261 ? 0.838 33.781 18.359 1 98 261 PRO A O 1
ATOM 2008 N N . MET A 1 262 ? 0.742 31.516 18.281 1 97.81 262 MET A N 1
ATOM 2009 C CA . MET A 1 262 ? 1.619 31.406 17.125 1 97.81 262 MET A CA 1
ATOM 2010 C C . MET A 1 262 ? 0.932 31.938 15.867 1 97.81 262 MET A C 1
ATOM 2012 O O . MET A 1 262 ? 1.582 32.5 15 1 97.81 262 MET A O 1
ATOM 2016 N N . ILE A 1 263 ? -0.329 31.672 15.773 1 97.75 263 ILE A N 1
ATOM 2017 C CA . ILE A 1 263 ? -1.105 32.188 14.656 1 97.75 263 ILE A CA 1
ATOM 2018 C C . ILE A 1 263 ? -1.159 33.719 14.742 1 97.75 263 ILE A C 1
ATOM 2020 O O . ILE A 1 263 ? -0.992 34.406 13.727 1 97.75 263 ILE A O 1
ATOM 2024 N N . VAL A 1 264 ? -1.327 34.281 15.922 1 97.19 264 VAL A N 1
ATOM 2025 C CA . VAL A 1 264 ? -1.413 35.719 16.141 1 97.19 264 VAL A CA 1
ATOM 2026 C C . VAL A 1 264 ? -0.087 36.375 15.773 1 97.19 264 VAL A C 1
ATOM 2028 O O . VAL A 1 264 ? -0.067 37.406 15.102 1 97.19 264 VAL A O 1
ATOM 2031 N N . ASP A 1 265 ? 1.056 35.781 16.203 1 96.44 265 ASP A N 1
ATOM 2032 C CA . ASP A 1 265 ? 2.342 36.406 15.969 1 96.44 265 ASP A CA 1
ATOM 2033 C C . ASP A 1 265 ? 2.889 36.062 14.594 1 96.44 265 ASP A C 1
ATOM 2035 O O . ASP A 1 265 ? 3.947 36.531 14.188 1 96.44 265 ASP A O 1
ATOM 2039 N N . GLY A 1 266 ? 2.189 35.156 13.891 1 95.56 266 GLY A N 1
ATOM 2040 C CA . GLY A 1 266 ? 2.514 34.875 12.5 1 95.56 266 GLY A CA 1
ATOM 2041 C C . GLY A 1 266 ? 3.529 33.75 12.352 1 95.56 266 GLY A C 1
ATOM 2042 O O . GLY A 1 266 ? 3.879 33.375 11.227 1 95.56 266 GLY A O 1
ATOM 2043 N N . SER A 1 267 ? 3.961 33.125 13.445 1 97.06 267 SER A N 1
ATOM 2044 C CA . SER A 1 267 ? 4.977 32.094 13.375 1 97.06 267 SER A CA 1
ATOM 2045 C C . SER A 1 267 ? 4.383 30.766 12.922 1 97.06 267 SER A C 1
ATOM 2047 O O . SER A 1 267 ? 5.113 29.844 12.562 1 97.06 267 SER A O 1
ATOM 2049 N N . LEU A 1 268 ? 3.084 30.672 12.898 1 97.81 268 LEU A N 1
ATOM 2050 C CA . LEU A 1 268 ? 2.363 29.531 12.336 1 97.81 268 LEU A CA 1
ATOM 2051 C C . LEU A 1 268 ? 1.22 30 11.445 1 97.81 268 LEU A C 1
ATOM 2053 O O . LEU A 1 268 ? 0.336 30.734 11.891 1 97.81 268 LEU A O 1
ATOM 2057 N N . ARG A 1 269 ? 1.242 29.594 10.188 1 97.19 269 ARG A N 1
ATOM 2058 C CA . ARG A 1 269 ? 0.225 30.047 9.25 1 97.19 269 ARG A CA 1
ATOM 2059 C C . ARG A 1 269 ? -0.384 28.875 8.492 1 97.19 269 ARG A C 1
ATOM 2061 O O . ARG A 1 269 ? -1.223 29.062 7.605 1 97.19 269 ARG A O 1
ATOM 2068 N N . THR A 1 270 ? 0.03 27.609 8.781 1 98.31 270 THR A N 1
ATOM 2069 C CA . THR A 1 270 ? -0.448 26.453 8.055 1 98.31 270 THR A CA 1
ATOM 2070 C C . THR A 1 270 ? -0.861 25.344 9.016 1 98.31 270 THR A C 1
ATOM 2072 O O . THR A 1 270 ? -0.115 25 9.938 1 98.31 270 THR A O 1
ATOM 2075 N N . VAL A 1 271 ? -2.021 24.828 8.789 1 98.75 271 VAL A N 1
ATOM 2076 C CA . VAL A 1 271 ? -2.549 23.656 9.484 1 98.75 271 VAL A CA 1
ATOM 2077 C C . VAL A 1 271 ? -2.951 22.578 8.477 1 98.75 271 VAL A C 1
ATOM 2079 O O . VAL A 1 271 ? -3.768 22.828 7.586 1 98.75 271 VAL A O 1
ATOM 2082 N N . MET A 1 272 ? -2.293 21.469 8.508 1 98.81 272 MET A N 1
ATOM 2083 C CA . MET A 1 272 ? -2.75 20.297 7.75 1 98.81 272 MET A CA 1
ATOM 2084 C C . MET A 1 272 ? -3.648 19.406 8.602 1 98.81 272 MET A C 1
ATOM 2086 O O . MET A 1 272 ? -3.254 18.984 9.688 1 98.81 272 MET A O 1
ATOM 2090 N N . ILE A 1 273 ? -4.828 19.109 8.133 1 98.88 273 ILE A N 1
ATOM 2091 C CA . ILE A 1 273 ? -5.809 18.422 8.961 1 98.88 273 ILE A CA 1
ATOM 2092 C C . ILE A 1 273 ? -6.738 17.594 8.078 1 98.88 273 ILE A C 1
ATOM 2094 O O . ILE A 1 273 ? -6.965 17.922 6.918 1 98.88 273 ILE A O 1
ATOM 2098 N N . GLU A 1 274 ? -7.23 16.469 8.656 1 98.62 274 GLU A N 1
ATOM 2099 C CA . GLU A 1 274 ? -8.109 15.602 7.875 1 98.62 274 GLU A CA 1
ATOM 2100 C C . GLU A 1 274 ? -9.508 16.203 7.758 1 98.62 274 GLU A C 1
ATOM 2102 O O . GLU A 1 274 ? -9.922 17 8.594 1 98.62 274 GLU A O 1
ATOM 2107 N N . CYS A 1 275 ? -10.18 15.891 6.77 1 98 275 CYS A N 1
ATOM 2108 C CA . CYS A 1 275 ? -11.617 15.93 6.539 1 98 275 CYS A CA 1
ATOM 2109 C C . CYS A 1 275 ? -12.07 14.758 5.68 1 98 275 CYS A C 1
ATOM 2111 O O . CYS A 1 275 ? -12.164 14.883 4.457 1 98 275 CYS A O 1
ATOM 2113 N N . SER A 1 276 ? -12.391 13.703 6.305 1 96.06 276 SER A N 1
ATOM 2114 C CA . SER A 1 276 ? -12.328 12.383 5.699 1 96.06 276 SER A CA 1
ATOM 2115 C C . SER A 1 276 ? -13.586 12.078 4.891 1 96.06 276 SER A C 1
ATOM 2117 O O . SER A 1 276 ? -13.555 11.273 3.961 1 96.06 276 SER A O 1
ATOM 2119 N N . THR A 1 277 ? -14.719 12.656 5.328 1 94.06 277 THR A N 1
ATOM 2120 C CA . THR A 1 277 ? -15.977 12.375 4.652 1 94.06 277 THR A CA 1
ATOM 2121 C C . THR A 1 277 ? -16.828 13.641 4.551 1 94.06 277 THR A C 1
ATOM 2123 O O . THR A 1 277 ? -16.734 14.531 5.391 1 94.06 277 THR A O 1
ATOM 2126 N N . PRO A 1 278 ? -17.609 13.695 3.451 1 94.94 278 PRO A N 1
ATOM 2127 C CA . PRO A 1 278 ? -18.594 14.781 3.424 1 94.94 278 PRO A CA 1
ATOM 2128 C C . PRO A 1 278 ? -19.531 14.758 4.625 1 94.94 278 PRO A C 1
ATOM 2130 O O . PRO A 1 278 ? -19.531 13.789 5.395 1 94.94 278 PRO A O 1
ATOM 2133 N N . ASN A 1 279 ? -20.234 15.82 4.781 1 95.88 279 ASN A N 1
ATOM 2134 C CA . ASN A 1 279 ? -21.219 15.836 5.852 1 95.88 279 ASN A CA 1
ATOM 2135 C C . ASN A 1 279 ? -22.25 14.719 5.684 1 95.88 279 ASN A C 1
ATOM 2137 O O . ASN A 1 279 ? -22.672 14.414 4.566 1 95.88 279 ASN A O 1
ATOM 2141 N N . VAL A 1 280 ? -22.469 14.055 6.754 1 91.94 280 VAL A N 1
ATOM 2142 C CA . VAL A 1 280 ? -23.438 12.961 6.762 1 91.94 280 VAL A CA 1
ATOM 2143 C C . VAL A 1 280 ? -24.562 13.266 7.742 1 91.94 280 VAL A C 1
ATOM 2145 O O . VAL A 1 280 ? -24.484 14.234 8.5 1 91.94 280 VAL A O 1
ATOM 2148 N N . ASP A 1 281 ? -25.516 12.406 7.688 1 90.81 281 ASP A N 1
ATOM 2149 C CA . ASP A 1 281 ? -26.625 12.578 8.625 1 90.81 281 ASP A CA 1
ATOM 2150 C C . ASP A 1 281 ? -26.156 12.406 10.062 1 90.81 281 ASP A C 1
ATOM 2152 O O . ASP A 1 281 ? -25.219 11.664 10.336 1 90.81 281 ASP A O 1
ATOM 2156 N N . ALA A 1 282 ? -26.844 13.055 10.969 1 84.94 282 ALA A N 1
ATOM 2157 C CA . ALA A 1 282 ? -26.438 13.109 12.375 1 84.94 282 ALA A CA 1
ATOM 2158 C C . ALA A 1 282 ? -26.391 11.711 12.992 1 84.94 282 ALA A C 1
ATOM 2160 O O . ALA A 1 282 ? -25.609 11.469 13.922 1 84.94 282 ALA A O 1
ATOM 2161 N N . ASN A 1 283 ? -27.078 10.773 12.453 1 86.81 283 ASN A N 1
ATOM 2162 C CA . ASN A 1 283 ? -27.156 9.445 13.039 1 86.81 283 ASN A CA 1
ATOM 2163 C C . ASN A 1 283 ? -26.047 8.531 12.5 1 86.81 283 ASN A C 1
ATOM 2165 O O . ASN A 1 283 ? -25.844 7.434 13.016 1 86.81 283 ASN A O 1
ATOM 2169 N N . GLN A 1 284 ? -25.344 8.992 11.578 1 86.94 284 GLN A N 1
ATOM 2170 C CA . GLN A 1 284 ? -24.297 8.164 10.992 1 86.94 284 GLN A CA 1
ATOM 2171 C C . GLN A 1 284 ? -22.984 8.312 11.758 1 86.94 284 GLN A C 1
ATOM 2173 O O . GLN A 1 284 ? -22.547 9.43 12.031 1 86.94 284 GLN A O 1
ATOM 2178 N N . PRO A 1 285 ? -22.453 7.207 12.109 1 86.06 285 PRO A N 1
ATOM 2179 C CA . PRO A 1 285 ? -21.172 7.285 12.812 1 86.06 285 PRO A CA 1
ATOM 2180 C C . PRO A 1 285 ? -20.047 7.852 11.938 1 86.06 285 PRO A C 1
ATOM 2182 O O . PRO A 1 285 ? -20 7.574 10.734 1 86.06 285 PRO A O 1
ATOM 2185 N 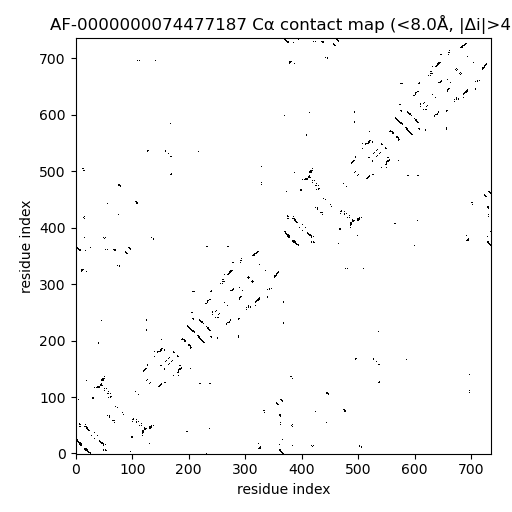N . LEU A 1 286 ? -19.188 8.594 12.523 1 88 286 LEU A N 1
ATOM 2186 C CA . LEU A 1 286 ? -18.078 9.227 11.797 1 88 286 LEU A CA 1
ATOM 2187 C C . LEU A 1 286 ? -16.797 8.422 11.961 1 88 286 LEU A C 1
ATOM 2189 O O . LEU A 1 286 ? -15.789 8.727 11.32 1 88 286 LEU A O 1
ATOM 2193 N N . TYR A 1 287 ? -16.75 7.426 12.781 1 87.94 287 TYR A N 1
ATOM 2194 C CA . TYR A 1 287 ? -15.648 6.488 12.992 1 87.94 287 TYR A CA 1
ATOM 2195 C C . TYR A 1 287 ? -14.367 7.223 13.375 1 87.94 287 TYR A C 1
ATOM 2197 O O . TYR A 1 287 ? -13.289 6.902 12.883 1 87.94 287 TYR A O 1
ATOM 2205 N N . GLY A 1 288 ? -14.539 8.25 14.164 1 94.19 288 GLY A N 1
ATOM 2206 C CA . GLY A 1 288 ? -13.391 8.953 14.703 1 94.19 288 GLY A CA 1
ATOM 2207 C C . GLY A 1 288 ? -12.727 9.875 13.703 1 94.19 288 GLY A C 1
ATOM 2208 O O . GLY A 1 288 ? -11.508 10.039 13.719 1 94.19 288 GLY A O 1
ATOM 2209 N N . HIS A 1 289 ? -13.492 10.406 12.781 1 96.5 289 HIS A N 1
ATOM 2210 C CA . HIS A 1 289 ? -12.961 11.305 11.758 1 96.5 289 HIS A CA 1
ATOM 2211 C C . HIS A 1 289 ? -13.75 12.609 11.703 1 96.5 289 HIS A C 1
ATOM 2213 O O . HIS A 1 289 ? -14.781 12.742 12.359 1 96.5 289 HIS A O 1
ATOM 2219 N N . LEU A 1 290 ? -13.25 13.516 10.961 1 97.56 290 LEU A N 1
ATOM 2220 C CA . LEU A 1 290 ? -13.898 14.812 10.812 1 97.56 290 LEU A CA 1
ATOM 2221 C C . LEU A 1 290 ? -14.703 14.875 9.516 1 97.56 290 LEU A C 1
ATOM 2223 O O . LEU A 1 290 ? -14.344 14.227 8.531 1 97.56 290 LEU A O 1
ATOM 2227 N N . THR A 1 291 ? -15.75 15.578 9.531 1 97.5 291 THR A N 1
ATOM 2228 C CA . THR A 1 291 ? -16.484 16.094 8.391 1 97.5 291 THR A CA 1
ATOM 2229 C C . THR A 1 291 ? -16.328 17.594 8.266 1 97.5 291 THR A C 1
ATOM 2231 O O . THR A 1 291 ? -15.781 18.25 9.156 1 97.5 291 THR A O 1
ATOM 2234 N N . PRO A 1 292 ? -16.781 18.203 7.105 1 98.25 292 PRO A N 1
ATOM 2235 C CA . PRO A 1 292 ? -16.703 19.656 7.012 1 98.25 292 PRO A CA 1
ATOM 2236 C C . PRO A 1 292 ? -17.359 20.359 8.195 1 98.25 292 PRO A C 1
ATOM 2238 O O . PRO A 1 292 ? -16.812 21.328 8.734 1 98.25 292 PRO A O 1
ATOM 2241 N N . ALA A 1 293 ? -18.453 19.891 8.648 1 97.25 293 ALA A N 1
ATOM 2242 C CA . ALA A 1 293 ? -19.172 20.516 9.758 1 97.25 293 ALA A CA 1
ATOM 2243 C C . ALA A 1 293 ? -18.344 20.453 11.039 1 97.25 293 ALA A C 1
ATOM 2245 O O . ALA A 1 293 ? -18.219 21.453 11.742 1 97.25 293 ALA A O 1
ATOM 2246 N N . THR A 1 294 ? -17.844 19.281 11.328 1 97.06 294 THR A N 1
ATOM 2247 C CA . THR A 1 294 ? -17.094 19.125 12.578 1 97.06 294 THR A CA 1
ATOM 2248 C C . THR A 1 294 ? -15.742 19.812 12.492 1 97.06 294 THR A C 1
ATOM 2250 O O . THR A 1 294 ? -15.242 20.328 13.492 1 97.06 294 THR A O 1
ATOM 2253 N N . LEU A 1 295 ? -15.102 19.828 11.328 1 98.31 295 LEU A N 1
ATOM 2254 C CA . LEU A 1 295 ? -13.891 20.609 11.141 1 98.31 295 LEU A CA 1
ATOM 2255 C C . LEU A 1 295 ? -14.148 22.094 11.383 1 98.31 295 LEU A C 1
ATOM 2257 O O . LEU A 1 295 ? -13.344 22.766 12.039 1 98.31 295 LEU A O 1
ATOM 2261 N N . PHE A 1 296 ? -15.18 22.578 10.828 1 97 296 PHE A N 1
ATOM 2262 C CA . PHE A 1 296 ? -15.484 24 10.969 1 97 296 PHE A CA 1
ATOM 2263 C C . PHE A 1 296 ? -15.75 24.359 12.422 1 97 296 PHE A C 1
ATOM 2265 O O . PHE A 1 296 ? -15.406 25.453 12.875 1 97 296 PHE A O 1
ATOM 2272 N N . GLN A 1 297 ? -16.391 23.438 13.188 1 95.69 297 GLN A N 1
ATOM 2273 C CA . GLN A 1 297 ? -16.547 23.641 14.625 1 95.69 297 GLN A CA 1
ATOM 2274 C C . GLN A 1 297 ? -15.188 23.875 15.281 1 95.69 297 GLN A C 1
ATOM 2276 O O . GLN A 1 297 ? -15.055 24.766 16.125 1 95.69 297 GLN A O 1
ATOM 2281 N N . GLU A 1 298 ? -14.234 23.078 14.922 1 97.38 298 GLU A N 1
ATOM 2282 C CA . GLU A 1 298 ? -12.891 23.234 15.461 1 97.38 298 GLU A CA 1
ATOM 2283 C C . GLU A 1 298 ? -12.273 24.562 15.047 1 97.38 298 GLU A C 1
ATOM 2285 O O . GLU A 1 298 ? -11.617 25.234 15.852 1 97.38 298 GLU A O 1
ATOM 2290 N N . LEU A 1 299 ? -12.438 24.953 13.805 1 97.81 299 LEU A N 1
ATOM 2291 C CA . LEU A 1 299 ? -11.875 26.203 13.312 1 97.81 299 LEU A CA 1
ATOM 2292 C C . LEU A 1 299 ? -12.508 27.406 14.016 1 97.81 299 LEU A C 1
ATOM 2294 O O . LEU A 1 299 ? -11.836 28.406 14.258 1 97.81 299 LEU A O 1
ATOM 2298 N N . LEU A 1 300 ? -13.812 27.312 14.297 1 96.38 300 LEU A N 1
ATOM 2299 C CA . LEU A 1 300 ? -14.469 28.391 15.031 1 96.38 300 LEU A CA 1
ATOM 2300 C C . LEU A 1 300 ? -13.914 28.5 16.438 1 96.38 300 LEU A C 1
ATOM 2302 O O . LEU A 1 300 ? -13.773 29.609 16.969 1 96.38 300 LEU A O 1
ATOM 2306 N N . ARG A 1 301 ? -13.633 27.391 17.062 1 95.81 301 ARG A N 1
ATOM 2307 C CA . ARG A 1 301 ? -12.984 27.406 18.375 1 95.81 301 ARG A CA 1
ATOM 2308 C C . ARG A 1 301 ? -11.625 28.109 18.297 1 95.81 301 ARG A C 1
ATOM 2310 O O . ARG A 1 301 ? -11.289 28.906 19.156 1 95.81 301 ARG A O 1
ATOM 2317 N N . LEU A 1 302 ? -10.852 27.719 17.328 1 97.38 302 LEU A N 1
ATOM 2318 C CA . LEU A 1 302 ? -9.562 28.359 17.125 1 97.38 302 LEU A CA 1
ATOM 2319 C C . LEU A 1 302 ? -9.734 29.875 16.922 1 97.38 302 LEU A C 1
ATOM 2321 O O . LEU A 1 302 ? -8.992 30.672 17.5 1 97.38 302 LEU A O 1
ATOM 2325 N N . ARG A 1 303 ? -10.719 30.25 16.047 1 97.25 303 ARG A N 1
ATOM 2326 C CA . ARG A 1 303 ? -11.008 31.656 15.797 1 97.25 303 ARG A CA 1
ATOM 2327 C C . ARG A 1 303 ? -11.305 32.406 17.109 1 97.25 303 ARG A C 1
ATOM 2329 O O . ARG A 1 303 ? -10.797 33.5 17.328 1 97.25 303 ARG A O 1
ATOM 2336 N N . ASP A 1 304 ? -12.094 31.781 17.938 1 95.62 304 ASP A N 1
ATOM 2337 C CA . ASP A 1 304 ? -12.453 32.406 19.203 1 95.62 304 ASP A CA 1
ATOM 2338 C C . ASP A 1 304 ? -11.227 32.625 20.094 1 95.62 304 ASP A C 1
ATOM 2340 O O . ASP A 1 304 ? -11.109 33.625 20.781 1 95.62 304 ASP A O 1
ATOM 2344 N N . MET A 1 305 ? -10.352 31.688 20.094 1 96.06 305 MET A N 1
ATOM 2345 C CA . MET A 1 305 ? -9.125 31.797 20.875 1 96.06 305 MET A CA 1
ATOM 2346 C C . MET A 1 305 ? -8.234 32.906 20.328 1 96.06 305 MET A C 1
ATOM 2348 O O . MET A 1 305 ? -7.66 33.688 21.094 1 96.06 305 MET A O 1
ATOM 2352 N N . VAL A 1 306 ? -8.07 32.969 19.047 1 97.38 306 VAL A N 1
ATOM 2353 C CA . VAL A 1 306 ? -7.277 34 18.391 1 97.38 306 VAL A CA 1
ATOM 2354 C C . VAL A 1 306 ? -7.887 35.375 18.688 1 97.38 306 VAL A C 1
ATOM 2356 O O . VAL A 1 306 ? -7.172 36.312 18.984 1 97.38 306 VAL A O 1
ATOM 2359 N N . ARG A 1 307 ? -9.219 35.406 18.625 1 96.56 307 ARG A N 1
ATOM 2360 C CA . ARG A 1 307 ? -9.93 36.656 18.906 1 96.56 307 ARG A CA 1
ATOM 2361 C C . ARG A 1 307 ? -9.641 37.156 20.328 1 96.56 307 ARG A C 1
ATOM 2363 O O . ARG A 1 307 ? -9.469 38.344 20.562 1 96.56 307 ARG A O 1
ATOM 2370 N N . SER A 1 308 ? -9.609 36.25 21.203 1 96.12 308 SER A N 1
ATOM 2371 C CA . SER A 1 308 ? -9.352 36.594 22.594 1 96.12 308 SER A CA 1
ATOM 2372 C C . SER A 1 308 ? -7.949 37.156 22.781 1 96.12 308 SER A C 1
ATOM 2374 O O . SER A 1 308 ? -7.691 37.906 23.734 1 96.12 308 SER A O 1
ATOM 2376 N N . LEU A 1 309 ? -7.07 36.875 21.891 1 96.31 309 LEU A N 1
ATOM 2377 C CA . LEU A 1 309 ? -5.676 37.281 22.016 1 96.31 309 LEU A CA 1
ATOM 2378 C C . LEU A 1 309 ? -5.43 38.594 21.297 1 96.31 309 LEU A C 1
ATOM 2380 O O . LEU A 1 309 ? -4.664 39.438 21.766 1 96.31 309 LEU A O 1
ATOM 2384 N N . ASN A 1 310 ? -6.062 38.812 20.156 1 93.69 310 ASN A N 1
ATOM 2385 C CA . ASN A 1 310 ? -5.688 40 19.375 1 93.69 310 ASN A CA 1
ATOM 2386 C C . ASN A 1 310 ? -6.918 40.719 18.859 1 93.69 310 ASN A C 1
ATOM 2388 O O . ASN A 1 310 ? -6.793 41.719 18.125 1 93.69 310 ASN A O 1
ATOM 2392 N N . GLY A 1 311 ? -8.086 40.219 19.094 1 90.81 311 GLY A N 1
ATOM 2393 C CA . GLY A 1 311 ? -9.305 40.938 18.734 1 90.81 311 GLY A CA 1
ATOM 2394 C C . GLY A 1 311 ? -9.789 40.594 17.328 1 90.81 311 GLY A C 1
ATOM 2395 O O . GLY A 1 311 ? -10.875 41 16.922 1 90.81 311 GLY A O 1
ATOM 2396 N N . SER A 1 312 ? -9.008 39.812 16.625 1 86.94 312 SER A N 1
ATOM 2397 C CA . SER A 1 312 ? -9.375 39.469 15.25 1 86.94 312 SER A CA 1
ATOM 2398 C C . SER A 1 312 ? -10.594 38.562 15.211 1 86.94 312 SER A C 1
ATOM 2400 O O . SER A 1 312 ? -10.672 37.594 15.977 1 86.94 312 SER A O 1
ATOM 2402 N N . GLU A 1 313 ? -11.523 38.812 14.32 1 86.44 313 GLU A N 1
ATOM 2403 C CA . GLU A 1 313 ? -12.75 38.031 14.188 1 86.44 313 GLU A CA 1
ATOM 2404 C C . GLU A 1 313 ? -12.586 36.938 13.133 1 86.44 313 GLU A C 1
ATOM 2406 O O . GLU A 1 313 ? -13.523 36.188 12.867 1 86.44 313 GLU A O 1
ATOM 2411 N N . THR A 1 314 ? -11.391 36.875 12.586 1 88.5 314 THR A N 1
ATOM 2412 C CA . THR A 1 314 ? -11.172 35.938 11.492 1 88.5 314 THR A CA 1
ATOM 2413 C C . THR A 1 314 ? -9.844 35.219 11.648 1 88.5 314 THR A C 1
ATOM 2415 O O . THR A 1 314 ? -9.156 35.375 12.656 1 88.5 314 THR A O 1
ATOM 2418 N N . LEU A 1 315 ? -9.617 34.25 10.867 1 96 315 LEU A N 1
ATOM 2419 C CA . LEU A 1 315 ? -8.352 33.531 10.75 1 96 315 LEU A CA 1
ATOM 2420 C C . LEU A 1 315 ? -7.648 33.875 9.445 1 96 315 LEU A C 1
ATOM 2422 O O . LEU A 1 315 ? -7.113 33 8.766 1 96 315 LEU A O 1
ATOM 2426 N N . GLU A 1 316 ? -7.766 35.156 9.125 1 92.88 316 GLU A N 1
ATOM 2427 C CA . GLU A 1 316 ? -7.219 35.625 7.859 1 92.88 316 GLU A CA 1
ATOM 2428 C C . GLU A 1 316 ? -5.754 35.219 7.703 1 92.88 316 GLU A C 1
ATOM 2430 O O . GLU A 1 316 ? -4.957 35.375 8.633 1 92.88 316 GLU A O 1
ATOM 2435 N N . GLY A 1 317 ? -5.492 34.656 6.543 1 92.38 317 GLY A N 1
ATOM 2436 C CA . GLY A 1 317 ? -4.121 34.281 6.246 1 92.38 317 GLY A CA 1
ATOM 2437 C C . GLY A 1 317 ? -3.803 32.844 6.613 1 92.38 317 GLY A C 1
ATOM 2438 O O . GLY A 1 317 ? -2.789 32.281 6.18 1 92.38 317 GLY A O 1
ATOM 2439 N N . LEU A 1 318 ? -4.625 32.219 7.445 1 97.25 318 LEU A N 1
ATOM 2440 C CA . LEU A 1 318 ? -4.387 30.828 7.809 1 97.25 318 LEU A CA 1
ATOM 2441 C C . LEU A 1 318 ? -4.707 29.891 6.645 1 97.25 318 LEU A C 1
ATOM 2443 O O . LEU A 1 318 ? -5.777 30 6.039 1 97.25 318 LEU A O 1
ATOM 2447 N N . GLU A 1 319 ? -3.762 29.109 6.242 1 97.88 319 GLU A N 1
ATOM 2448 C CA . GLU A 1 319 ? -3.926 28.062 5.223 1 97.88 319 GLU A CA 1
ATOM 2449 C C . GLU A 1 319 ? -4.258 26.719 5.855 1 97.88 319 GLU A C 1
ATOM 2451 O O . GLU A 1 319 ? -3.469 26.188 6.633 1 97.88 319 GLU A O 1
ATOM 2456 N N . VAL A 1 320 ? -5.375 26.172 5.52 1 98.69 320 VAL A N 1
ATOM 2457 C CA . VAL A 1 320 ? -5.793 24.859 6 1 98.69 320 VAL A CA 1
ATOM 2458 C C . VAL A 1 320 ? -5.695 23.844 4.867 1 98.69 320 VAL A C 1
ATOM 2460 O O . VAL A 1 320 ? -6.449 23.922 3.893 1 98.69 320 VAL A O 1
ATOM 2463 N N . LEU A 1 321 ? -4.742 22.938 4.969 1 98.75 321 LEU A N 1
ATOM 2464 C CA . LEU A 1 321 ? -4.547 21.859 4 1 98.75 321 LEU A CA 1
ATOM 2465 C C . LEU A 1 321 ? -5.371 20.625 4.379 1 98.75 321 LEU A C 1
ATOM 2467 O O . LEU A 1 321 ? -5.168 20.047 5.449 1 98.75 321 LEU A O 1
ATOM 2471 N N . ILE A 1 322 ? -6.285 20.266 3.496 1 98.81 322 ILE A N 1
ATOM 2472 C CA . ILE A 1 322 ? -7.207 19.156 3.756 1 98.81 322 ILE A CA 1
ATOM 2473 C C . ILE A 1 322 ? -6.633 17.859 3.199 1 98.81 322 ILE A C 1
ATOM 2475 O O . ILE A 1 322 ? -6.25 17.797 2.027 1 98.81 322 ILE A O 1
ATOM 2479 N N . THR A 1 323 ? -6.594 16.828 4.078 1 98.56 323 THR A N 1
ATOM 2480 C CA . THR A 1 323 ? -6.02 15.539 3.688 1 98.56 323 THR A CA 1
ATOM 2481 C C . THR A 1 323 ? -6.887 14.391 4.184 1 98.56 323 THR A C 1
ATOM 2483 O O . THR A 1 323 ? -7.953 14.609 4.762 1 98.56 323 THR A O 1
ATOM 2486 N N . HIS A 1 324 ? -6.5 13.156 3.877 1 98.31 324 HIS A N 1
ATOM 2487 C CA . HIS A 1 324 ? -7.082 11.922 4.375 1 98.31 324 HIS A CA 1
ATOM 2488 C C . HIS A 1 324 ? -8.547 11.789 3.959 1 98.31 324 HIS A C 1
ATOM 2490 O O . HIS A 1 324 ? -9.391 11.375 4.758 1 98.31 324 HIS A O 1
ATOM 2496 N N . ILE A 1 325 ? -8.891 12.273 2.812 1 96.62 325 ILE A N 1
ATOM 2497 C CA . ILE A 1 325 ? -10.234 12.125 2.277 1 96.62 325 ILE A CA 1
ATOM 2498 C C . ILE A 1 325 ? -10.469 10.68 1.837 1 96.62 325 ILE A C 1
ATOM 2500 O O . ILE A 1 325 ? -9.633 10.102 1.138 1 96.62 325 ILE A O 1
ATOM 2504 N N . LYS A 1 326 ? -11.562 10.086 2.301 1 93.62 326 LYS A N 1
ATOM 2505 C CA . LYS A 1 326 ? -11.898 8.703 1.977 1 93.62 326 LYS A CA 1
ATOM 2506 C C . LYS A 1 326 ? -12.562 8.602 0.606 1 93.62 326 LYS A C 1
ATOM 2508 O O . LYS A 1 326 ? -13.406 9.43 0.258 1 93.62 326 LYS A O 1
ATOM 2513 N N . HIS A 1 327 ? -12.031 7.535 -0.128 1 88.44 327 HIS A N 1
ATOM 2514 C CA . HIS A 1 327 ? -12.625 7.266 -1.434 1 88.44 327 HIS A CA 1
ATOM 2515 C C . HIS A 1 327 ? -13.719 6.215 -1.334 1 88.44 327 HIS A C 1
ATOM 2517 O O . HIS A 1 327 ? -13.461 5.07 -0.959 1 88.44 327 HIS A O 1
ATOM 2523 N N . GLU A 1 328 ? -14.875 6.531 -1.132 1 72.94 328 GLU A N 1
ATOM 2524 C CA . GLU A 1 328 ? -15.969 5.574 -0.943 1 72.94 328 GLU A CA 1
ATOM 2525 C C . GLU A 1 328 ? -16.797 5.414 -2.219 1 72.94 328 GLU A C 1
ATOM 2527 O O . GLU A 1 328 ? -16.797 6.301 -3.074 1 72.94 328 GLU A O 1
ATOM 2532 N N . ASN A 1 329 ? -17.031 4.07 -2.531 1 59.75 329 ASN A N 1
ATOM 2533 C CA . ASN A 1 329 ? -17.688 3.473 -3.686 1 59.75 329 ASN A CA 1
ATOM 2534 C C . ASN A 1 329 ? -18.641 4.457 -4.363 1 59.75 329 ASN A C 1
ATOM 2536 O O . ASN A 1 329 ? -18.594 4.625 -5.586 1 59.75 329 ASN A O 1
ATOM 2540 N N . ALA A 1 330 ? -19.688 4.586 -3.584 1 55.72 330 ALA A N 1
ATOM 2541 C CA . ALA A 1 330 ? -20.922 5.027 -4.246 1 55.72 330 ALA A CA 1
ATOM 2542 C C . ALA A 1 330 ? -20.938 6.543 -4.402 1 55.72 330 ALA A C 1
ATOM 2544 O O . ALA A 1 330 ? -21.875 7.098 -4.973 1 55.72 330 ALA A O 1
ATOM 2545 N N . MET A 1 331 ? -19.781 7.02 -4.207 1 57.69 331 MET A N 1
ATOM 2546 C CA . MET A 1 331 ? -20.016 8.453 -4.074 1 57.69 331 MET A CA 1
ATOM 2547 C C . MET A 1 331 ? -19.625 9.188 -5.352 1 57.69 331 MET A C 1
ATOM 2549 O O . MET A 1 331 ? -18.469 9.102 -5.793 1 57.69 331 MET A O 1
ATOM 2553 N N . ILE A 1 332 ? -20.406 9.148 -6.352 1 65.94 332 ILE A N 1
ATOM 2554 C CA . ILE A 1 332 ? -20.453 10.25 -7.305 1 65.94 332 ILE A CA 1
ATOM 2555 C C . ILE A 1 332 ? -21.266 11.406 -6.727 1 65.94 332 ILE A C 1
ATOM 2557 O O . ILE A 1 332 ? -22.406 11.211 -6.285 1 65.94 332 ILE A O 1
ATOM 2561 N N . PRO A 1 333 ? -20.594 12.445 -6.652 1 83.56 333 PRO A N 1
ATOM 2562 C CA . PRO A 1 333 ? -19.391 13.039 -7.242 1 83.56 333 PRO A CA 1
ATOM 2563 C C . PRO A 1 333 ? -18.125 12.75 -6.43 1 83.56 333 PRO A C 1
ATOM 2565 O O . PRO A 1 333 ? -18.188 12.07 -5.398 1 83.56 333 PRO A O 1
ATOM 2568 N N . ASP A 1 334 ? -16.938 13.25 -6.887 1 90.69 334 ASP A N 1
ATOM 2569 C CA . ASP A 1 334 ? -15.641 13.219 -6.215 1 90.69 334 ASP A CA 1
ATOM 2570 C C . ASP A 1 334 ? -15.734 13.797 -4.809 1 90.69 334 ASP A C 1
ATOM 2572 O O . ASP A 1 334 ? -16.078 14.969 -4.641 1 90.69 334 ASP A O 1
ATOM 2576 N N . PRO A 1 335 ? -15.539 12.883 -3.775 1 93.69 335 PRO A N 1
ATOM 2577 C CA . PRO A 1 335 ? -15.672 13.391 -2.406 1 93.69 335 PRO A CA 1
ATOM 2578 C C . PRO A 1 335 ? -14.805 14.625 -2.15 1 93.69 335 PRO A C 1
ATOM 2580 O O . PRO A 1 335 ? -15.156 15.461 -1.32 1 93.69 335 PRO A O 1
ATOM 2583 N N . ARG A 1 336 ? -13.734 14.852 -2.869 1 96.19 336 ARG A N 1
ATOM 2584 C CA . ARG A 1 336 ? -12.875 16.016 -2.723 1 96.19 336 ARG A CA 1
ATOM 2585 C C . ARG A 1 336 ? -13.609 17.297 -3.113 1 96.19 336 ARG A C 1
ATOM 2587 O O . ARG A 1 336 ? -13.5 18.312 -2.432 1 96.19 336 ARG A O 1
ATOM 2594 N N . GLU A 1 337 ? -14.273 17.188 -4.145 1 93.12 337 GLU A N 1
ATOM 2595 C CA . GLU A 1 337 ? -15.062 18.328 -4.609 1 93.12 337 GLU A CA 1
ATOM 2596 C C . GLU A 1 337 ? -16.203 18.641 -3.646 1 93.12 337 GLU A C 1
ATOM 2598 O O . GLU A 1 337 ? -16.5 19.797 -3.385 1 93.12 337 GLU A O 1
ATOM 2603 N N . VAL A 1 338 ? -16.828 17.594 -3.184 1 94.94 338 VAL A N 1
ATOM 2604 C CA . VAL A 1 338 ? -17.938 17.766 -2.266 1 94.94 338 VAL A CA 1
ATOM 2605 C C . VAL A 1 338 ? -17.469 18.422 -0.98 1 94.94 338 VAL A C 1
ATOM 2607 O O . VAL A 1 338 ? -18.047 19.406 -0.524 1 94.94 338 VAL A O 1
ATOM 2610 N N . ILE A 1 339 ? -16.406 17.969 -0.455 1 96.81 339 ILE A N 1
ATOM 2611 C CA . ILE A 1 339 ? -15.867 18.469 0.798 1 96.81 339 ILE A CA 1
ATOM 2612 C C . ILE A 1 339 ? -15.438 19.938 0.616 1 96.81 339 ILE A C 1
ATOM 2614 O O . ILE A 1 339 ? -15.758 20.781 1.446 1 96.81 339 ILE A O 1
ATOM 2618 N N . LEU A 1 340 ? -14.703 20.188 -0.447 1 97 340 LEU A N 1
ATOM 2619 C CA . LEU A 1 340 ? -14.281 21.547 -0.715 1 97 340 LEU A CA 1
ATOM 2620 C C . LEU A 1 340 ? -15.492 22.484 -0.812 1 97 340 LEU A C 1
ATOM 2622 O O . LEU A 1 340 ? -15.469 23.594 -0.281 1 97 340 LEU A O 1
ATOM 2626 N N . GLY A 1 341 ? -16.5 22.031 -1.522 1 97 341 GLY A N 1
ATOM 2627 C CA . GLY A 1 341 ? -17.734 22.812 -1.626 1 97 341 GLY A CA 1
ATOM 2628 C C . GLY A 1 341 ? -18.375 23.078 -0.282 1 97 341 GLY A C 1
ATOM 2629 O O . GLY A 1 341 ? -18.781 24.203 0.006 1 97 341 GLY A O 1
ATOM 2630 N N . GLU A 1 342 ? -18.484 22.078 0.548 1 97.94 342 GLU A N 1
ATOM 2631 C CA . GLU A 1 342 ? -19.109 22.203 1.866 1 97.94 342 GLU A CA 1
ATOM 2632 C C . GLU A 1 342 ? -18.297 23.141 2.76 1 97.94 342 GLU A C 1
ATOM 2634 O O . GLU A 1 342 ? -18.875 23.953 3.496 1 97.94 342 GLU A O 1
ATOM 2639 N N . LEU A 1 343 ? -17.016 23.047 2.686 1 98.19 343 LEU A N 1
ATOM 2640 C CA . LEU A 1 343 ? -16.156 23.922 3.467 1 98.19 343 LEU A CA 1
ATOM 2641 C C . LEU A 1 343 ? -16.312 25.375 3.018 1 98.19 343 LEU A C 1
ATOM 2643 O O . LEU A 1 343 ? -16.328 26.281 3.846 1 98.19 343 LEU A O 1
ATOM 2647 N N . THR A 1 344 ? -16.391 25.578 1.746 1 96.94 344 THR A N 1
ATOM 2648 C CA . THR A 1 344 ? -16.562 26.922 1.199 1 96.94 344 THR A CA 1
ATOM 2649 C C . THR A 1 344 ? -17.906 27.516 1.639 1 96.94 344 THR A C 1
ATOM 2651 O O . THR A 1 344 ? -17.984 28.703 1.976 1 96.94 344 THR A O 1
ATOM 2654 N N . GLU A 1 345 ? -18.906 26.719 1.597 1 97.88 345 GLU A N 1
ATOM 2655 C CA . GLU A 1 345 ? -20.219 27.172 2.055 1 97.88 345 GLU A CA 1
ATOM 2656 C C . GLU A 1 345 ? -20.188 27.562 3.527 1 97.88 345 GLU A C 1
ATOM 2658 O O . GLU A 1 345 ? -20.781 28.578 3.914 1 97.88 345 GLU A O 1
ATOM 2663 N N . LEU A 1 346 ? -19.562 26.781 4.309 1 97.88 346 LEU A N 1
ATOM 2664 C CA . LEU A 1 346 ? -19.469 27.062 5.738 1 97.88 346 LEU A CA 1
ATOM 2665 C C . LEU A 1 346 ? -18.656 28.328 5.988 1 97.88 346 LEU A C 1
ATOM 2667 O O . LEU A 1 346 ? -18.969 29.109 6.898 1 97.88 346 LEU A O 1
ATOM 2671 N N . LYS A 1 347 ? -17.625 28.453 5.242 1 96.56 347 LYS A N 1
ATOM 2672 C CA . LYS A 1 347 ? -16.828 29.672 5.316 1 96.56 347 LYS A CA 1
ATOM 2673 C C . LYS A 1 347 ? -17.703 30.906 5.117 1 96.56 347 LYS A C 1
ATOM 2675 O O . LYS A 1 347 ? -17.578 31.891 5.859 1 96.56 347 LYS A O 1
ATOM 2680 N N . THR A 1 348 ? -18.531 30.875 4.129 1 96.38 348 THR A N 1
ATOM 2681 C CA . THR A 1 348 ? -19.438 31.984 3.814 1 96.38 348 THR A CA 1
ATOM 2682 C C . THR A 1 348 ? -20.484 32.156 4.91 1 96.38 348 THR A C 1
ATOM 2684 O O . THR A 1 348 ? -20.734 33.281 5.367 1 96.38 348 THR A O 1
ATOM 2687 N N . LEU A 1 349 ? -21.047 31.078 5.32 1 96.75 349 LEU A N 1
ATOM 2688 C CA . LEU A 1 349 ? -22.109 31.094 6.32 1 96.75 349 LEU A CA 1
ATOM 2689 C C . LEU A 1 349 ? -21.641 31.734 7.617 1 96.75 349 LEU A C 1
ATOM 2691 O O . LEU A 1 349 ? -22.391 32.469 8.266 1 96.75 349 LEU A O 1
ATOM 2695 N N . HIS A 1 350 ? -20.406 31.484 8.023 1 95.69 350 HIS A N 1
ATOM 2696 C CA . HIS A 1 350 ? -19.922 31.938 9.312 1 95.69 350 HIS A CA 1
ATOM 2697 C C . HIS A 1 350 ? -19.016 33.156 9.164 1 95.69 350 HIS A C 1
ATOM 2699 O O . HIS A 1 350 ? -18.438 33.625 10.148 1 95.69 350 HIS A O 1
ATOM 2705 N N . ASN A 1 351 ? -18.844 33.625 7.965 1 94.94 351 ASN A N 1
ATOM 2706 C CA . ASN A 1 351 ? -18 34.781 7.668 1 94.94 351 ASN A CA 1
ATOM 2707 C C . ASN A 1 351 ? -16.594 34.594 8.242 1 94.94 351 ASN A C 1
ATOM 2709 O O . ASN A 1 351 ? -16.109 35.469 8.969 1 94.94 351 ASN A O 1
ATOM 2713 N N . LEU A 1 352 ? -16.109 33.438 8.102 1 96.06 352 LEU A N 1
ATOM 2714 C CA . LEU A 1 352 ? -14.758 33.125 8.57 1 96.06 352 LEU A CA 1
ATOM 2715 C C . LEU A 1 352 ? -13.758 33.156 7.418 1 96.06 352 LEU A C 1
ATOM 2717 O O . LEU A 1 352 ? -13.875 32.406 6.457 1 96.06 352 LEU A O 1
ATOM 2721 N N . GLU A 1 353 ? -12.859 34.094 7.508 1 95.12 353 GLU A N 1
ATOM 2722 C CA . GLU A 1 353 ? -11.812 34.156 6.496 1 95.12 353 GLU A CA 1
ATOM 2723 C C . GLU A 1 353 ? -10.703 33.156 6.789 1 95.12 353 GLU A C 1
ATOM 2725 O O . GLU A 1 353 ? -9.953 33.312 7.75 1 95.12 353 GLU A O 1
ATOM 2730 N N . VAL A 1 354 ? -10.625 32.156 6.059 1 96.75 354 VAL A N 1
ATOM 2731 C CA . VAL A 1 354 ? -9.633 31.094 6.105 1 96.75 354 VAL A CA 1
ATOM 2732 C C . VAL A 1 354 ? -9.492 30.453 4.727 1 96.75 354 VAL A C 1
ATOM 2734 O O . VAL A 1 354 ? -10.422 30.5 3.92 1 96.75 354 VAL A O 1
ATOM 2737 N N . ASN A 1 355 ? -8.352 30 4.32 1 97.06 355 ASN A N 1
ATOM 2738 C CA . ASN A 1 355 ? -8.125 29.391 3.012 1 97.06 355 ASN A CA 1
ATOM 2739 C C . ASN A 1 355 ? -8.055 27.859 3.102 1 97.06 355 ASN A C 1
ATOM 2741 O O . ASN A 1 355 ? -7.457 27.328 4.031 1 97.06 355 ASN A O 1
ATOM 2745 N N . PHE A 1 356 ? -8.695 27.203 2.141 1 98.12 356 PHE A N 1
ATOM 2746 C CA . PHE A 1 356 ? -8.672 25.75 2.092 1 98.12 356 PHE A CA 1
ATOM 2747 C C . PHE A 1 356 ? -7.953 25.266 0.839 1 98.12 356 PHE A C 1
ATOM 2749 O O . PHE A 1 356 ? -8.141 25.812 -0.247 1 98.12 356 PHE A O 1
ATOM 2756 N N . THR A 1 357 ? -7.121 24.328 0.949 1 98.25 357 THR A N 1
ATOM 2757 C CA . THR A 1 357 ? -6.508 23.562 -0.137 1 98.25 357 THR A CA 1
ATOM 2758 C C . THR A 1 357 ? -6.723 22.062 0.058 1 98.25 357 THR A C 1
ATOM 2760 O O . THR A 1 357 ? -6.457 21.531 1.136 1 98.25 357 THR A O 1
ATOM 2763 N N . ILE A 1 358 ? -7.27 21.391 -0.939 1 98.12 358 ILE A N 1
ATOM 2764 C CA . ILE A 1 358 ? -7.324 19.938 -0.942 1 98.12 358 ILE A CA 1
ATOM 2765 C C . ILE A 1 358 ? -6.008 19.375 -1.478 1 98.12 358 ILE A C 1
ATOM 2767 O O . ILE A 1 358 ? -5.645 19.625 -2.629 1 98.12 358 ILE A O 1
ATOM 2771 N N . LEU A 1 359 ? -5.336 18.594 -0.669 1 98.12 359 LEU A N 1
ATOM 2772 C CA . LEU A 1 359 ? -4.066 18.031 -1.113 1 98.12 359 LEU A CA 1
ATOM 2773 C C . LEU A 1 359 ? -4.297 16.953 -2.18 1 98.12 359 LEU A C 1
ATOM 2775 O O . LEU A 1 359 ? -5.25 16.188 -2.096 1 98.12 359 LEU A O 1
ATOM 2779 N N . LEU A 1 360 ? -3.418 16.938 -3.135 1 97.12 360 LEU A N 1
ATOM 2780 C CA . LEU A 1 360 ? -3.432 15.945 -4.203 1 97.12 360 LEU A CA 1
ATOM 2781 C C . LEU A 1 360 ? -2.111 15.188 -4.25 1 97.12 360 LEU A C 1
ATOM 2783 O O . LEU A 1 360 ? -1.045 15.766 -4.043 1 97.12 360 LEU A O 1
ATOM 2787 N N . PRO A 1 361 ? -2.178 13.867 -4.516 1 97.19 361 PRO A N 1
ATOM 2788 C CA . PRO A 1 361 ? -0.945 13.078 -4.52 1 97.19 361 PRO A CA 1
ATOM 2789 C C . PRO A 1 361 ? 0.046 13.539 -5.586 1 97.19 361 PRO A C 1
ATOM 2791 O O . PRO A 1 361 ? -0.359 13.93 -6.68 1 97.19 361 PRO A O 1
ATOM 2794 N N . GLY A 1 362 ? 1.329 13.492 -5.277 1 97.38 362 GLY A N 1
ATOM 2795 C CA . GLY A 1 362 ? 2.389 13.789 -6.227 1 97.38 362 GLY A CA 1
ATOM 2796 C C . GLY A 1 362 ? 2.734 15.266 -6.297 1 97.38 362 GLY A C 1
ATOM 2797 O O . GLY A 1 362 ? 3.672 15.656 -6.992 1 97.38 362 GLY A O 1
ATOM 2798 N N . GLN A 1 363 ? 1.999 16.094 -5.566 1 97.12 363 GLN A N 1
ATOM 2799 C CA . GLN A 1 363 ? 2.23 17.531 -5.602 1 97.12 363 GLN A CA 1
ATOM 2800 C C . GLN A 1 363 ? 3.109 17.969 -4.438 1 97.12 363 GLN A C 1
ATOM 2802 O O . GLN A 1 363 ? 3.152 17.312 -3.396 1 97.12 363 GLN A O 1
ATOM 2807 N N . THR A 1 364 ? 3.828 19.047 -4.621 1 97.94 364 THR A N 1
ATOM 2808 C CA . THR A 1 364 ? 4.555 19.75 -3.568 1 97.94 364 THR A CA 1
ATOM 2809 C C . THR A 1 364 ? 3.998 21.156 -3.379 1 97.94 364 THR A C 1
ATOM 2811 O O . THR A 1 364 ? 3.959 21.938 -4.324 1 97.94 364 THR A O 1
ATOM 2814 N N . TYR A 1 365 ? 3.594 21.469 -2.176 1 97.69 365 TYR A N 1
ATOM 2815 C CA . TYR A 1 365 ? 3.018 22.766 -1.838 1 97.69 365 TYR A CA 1
ATOM 2816 C C . TYR A 1 365 ? 3.992 23.594 -1.011 1 97.69 365 TYR A C 1
ATOM 2818 O O . TYR A 1 365 ? 4.527 23.125 -0.007 1 97.69 365 TYR A O 1
ATOM 2826 N N . THR A 1 366 ? 4.246 24.859 -1.44 1 97.31 366 THR A N 1
ATOM 2827 C CA . THR A 1 366 ? 5 25.797 -0.61 1 97.31 366 THR A CA 1
ATOM 2828 C C . THR A 1 366 ? 4.066 26.562 0.323 1 97.31 366 THR A C 1
ATOM 2830 O O . THR A 1 366 ? 3.154 27.25 -0.134 1 97.31 366 THR A O 1
ATOM 2833 N N . VAL A 1 367 ? 4.355 26.375 1.611 1 95.44 367 VAL A N 1
ATOM 2834 C CA . VAL A 1 367 ? 3.455 26.969 2.598 1 95.44 367 VAL A CA 1
ATOM 2835 C C . VAL A 1 367 ? 4.258 27.781 3.604 1 95.44 367 VAL A C 1
ATOM 2837 O O . VAL A 1 367 ? 5.473 27.625 3.719 1 95.44 367 VAL A O 1
ATOM 2840 N N . SER A 1 368 ? 3.568 28.672 4.348 1 87.62 368 SER A N 1
ATOM 2841 C CA . SER A 1 368 ? 4.234 29.562 5.289 1 87.62 368 SER A CA 1
ATOM 2842 C C . SER A 1 368 ? 4.012 29.109 6.73 1 87.62 368 SER A C 1
ATOM 2844 O O . SER A 1 368 ? 3.008 28.469 7.039 1 87.62 368 SER A O 1
ATOM 2846 N N . MET B 1 1 ? -8.914 -22.781 -19.719 1 94.94 1 MET B N 1
ATOM 2847 C CA . MET B 1 1 ? -7.836 -21.844 -19.453 1 94.94 1 MET B CA 1
ATOM 2848 C C . MET B 1 1 ? -8.227 -20.875 -18.344 1 94.94 1 MET B C 1
ATOM 2850 O O . MET B 1 1 ? -9.406 -20.75 -18 1 94.94 1 MET B O 1
ATOM 2854 N N . PHE B 1 2 ? -7.273 -20.375 -17.703 1 97.44 2 PHE B N 1
ATOM 2855 C CA . PHE B 1 2 ? -7.461 -19.359 -16.688 1 97.44 2 PHE B CA 1
ATOM 2856 C C . PHE B 1 2 ? -6.941 -18 -17.156 1 97.44 2 PHE B C 1
ATOM 2858 O O . PHE B 1 2 ? -6.055 -17.938 -18.016 1 97.44 2 PHE B O 1
ATOM 2865 N N . ASP B 1 3 ? -7.59 -16.938 -16.688 1 97.94 3 ASP B N 1
ATOM 2866 C CA . ASP B 1 3 ? -7 -15.602 -16.734 1 97.94 3 ASP B CA 1
ATOM 2867 C C . ASP B 1 3 ? -6.465 -15.195 -15.359 1 97.94 3 ASP B C 1
ATOM 2869 O O . ASP B 1 3 ? -7.152 -15.359 -14.344 1 97.94 3 ASP B O 1
ATOM 2873 N N . ILE B 1 4 ? -5.246 -14.789 -15.344 1 98.62 4 ILE B N 1
ATOM 2874 C CA . ILE B 1 4 ? -4.645 -14.227 -14.141 1 98.62 4 ILE B CA 1
ATOM 2875 C C . ILE B 1 4 ? -4.402 -12.734 -14.336 1 98.62 4 ILE B C 1
ATOM 2877 O O . ILE B 1 4 ? -3.559 -12.336 -15.141 1 98.62 4 ILE B O 1
ATOM 2881 N N . THR B 1 5 ? -5.16 -11.891 -13.648 1 98.69 5 THR B N 1
ATOM 2882 C CA . THR B 1 5 ? -4.941 -10.445 -13.648 1 98.69 5 THR B CA 1
ATOM 2883 C C . THR B 1 5 ? -4.012 -10.039 -12.508 1 98.69 5 THR B C 1
ATOM 2885 O O . THR B 1 5 ? -4.285 -10.328 -11.344 1 98.69 5 THR B O 1
ATOM 2888 N N . VAL B 1 6 ? -2.947 -9.336 -12.875 1 98.75 6 VAL B N 1
ATOM 2889 C CA . VAL B 1 6 ? -1.912 -8.977 -11.914 1 98.75 6 VAL B CA 1
ATOM 2890 C C . VAL B 1 6 ? -2.18 -7.574 -11.367 1 98.75 6 VAL B C 1
ATOM 2892 O O . VAL B 1 6 ? -1.834 -6.578 -12.008 1 98.75 6 VAL B O 1
ATOM 2895 N N . LEU B 1 7 ? -2.754 -7.492 -10.141 1 98.56 7 LEU B N 1
ATOM 2896 C CA . LEU B 1 7 ? -2.9 -6.195 -9.484 1 98.56 7 LEU B CA 1
ATOM 2897 C C . LEU B 1 7 ? -1.55 -5.664 -9.016 1 98.56 7 LEU B C 1
ATOM 2899 O O . LEU B 1 7 ? -1.286 -4.465 -9.094 1 98.56 7 LEU B O 1
ATOM 2903 N N . GLY B 1 8 ? -0.781 -6.547 -8.531 1 98.31 8 GLY B N 1
ATOM 2904 C CA . GLY B 1 8 ? 0.591 -6.301 -8.117 1 98.31 8 GLY B CA 1
ATOM 2905 C C . GLY B 1 8 ? 1.423 -7.566 -8.023 1 98.31 8 GLY B C 1
ATOM 2906 O O . GLY B 1 8 ? 0.886 -8.648 -7.797 1 98.31 8 GLY B O 1
ATOM 2907 N N . CYS B 1 9 ? 2.709 -7.406 -8.172 1 98.38 9 CYS B N 1
ATOM 2908 C CA . CYS B 1 9 ? 3.604 -8.555 -8.156 1 98.38 9 CYS B CA 1
ATOM 2909 C C . CYS B 1 9 ? 4.953 -8.188 -7.551 1 98.38 9 CYS B C 1
ATOM 2911 O O . CYS B 1 9 ? 5.926 -8.938 -7.695 1 98.38 9 CYS B O 1
ATOM 2913 N N . SER B 1 10 ? 5.043 -7.008 -6.941 1 95.81 10 SER B N 1
ATOM 2914 C CA . SER B 1 10 ? 6.281 -6.594 -6.289 1 95.81 10 SER B CA 1
ATOM 2915 C C . SER B 1 10 ? 6.512 -7.375 -4.996 1 95.81 10 SER B C 1
ATOM 2917 O O . SER B 1 10 ? 5.574 -7.609 -4.234 1 95.81 10 SER B O 1
ATOM 2919 N N . GLY B 1 11 ? 7.707 -7.859 -4.828 1 94.06 11 GLY B N 1
ATOM 2920 C CA . GLY B 1 11 ? 8.078 -8.484 -3.568 1 94.06 11 GLY B CA 1
ATOM 2921 C C . GLY B 1 11 ? 8.672 -7.508 -2.568 1 94.06 11 GLY B C 1
ATOM 2922 O O . GLY B 1 11 ? 9.414 -7.902 -1.668 1 94.06 11 GLY B O 1
ATOM 2923 N N . GLY B 1 12 ? 8.328 -6.238 -2.77 1 85.88 12 GLY B N 1
ATOM 2924 C CA . GLY B 1 12 ? 9.062 -5.215 -2.039 1 85.88 12 GLY B CA 1
ATOM 2925 C C . GLY B 1 12 ? 10.43 -4.918 -2.633 1 85.88 12 GLY B C 1
ATOM 2926 O O . GLY B 1 12 ? 10.797 -5.492 -3.66 1 85.88 12 GLY B O 1
ATOM 2927 N N . THR B 1 13 ? 11.109 -3.855 -2.154 1 89.75 13 THR B N 1
ATOM 2928 C CA . THR B 1 13 ? 10.828 -3.033 -0.982 1 89.75 13 THR B CA 1
ATOM 2929 C C . THR B 1 13 ? 9.867 -1.898 -1.336 1 89.75 13 THR B C 1
ATOM 2931 O O . THR B 1 13 ? 9.648 -0.993 -0.529 1 89.75 13 THR B O 1
ATOM 2934 N N . LEU B 1 14 ? 9.344 -2.01 -2.645 1 94.12 14 LEU B N 1
ATOM 2935 C CA . LEU B 1 14 ? 8.305 -1.052 -3.002 1 94.12 14 LEU B CA 1
ATOM 2936 C C . LEU B 1 14 ? 6.98 -1.413 -2.336 1 94.12 14 LEU B C 1
ATOM 2938 O O . LEU B 1 14 ? 6.539 -2.562 -2.404 1 94.12 14 LEU B O 1
ATOM 2942 N N . GLU B 1 15 ? 6.332 -0.466 -1.761 1 97 15 GLU B N 1
ATOM 2943 C CA . GLU B 1 15 ? 5.133 -0.713 -0.96 1 97 15 GLU B CA 1
ATOM 2944 C C . GLU B 1 15 ? 3.881 -0.719 -1.829 1 97 15 GLU B C 1
ATOM 2946 O O . GLU B 1 15 ? 2.789 -1.04 -1.353 1 97 15 GLU B O 1
ATOM 2951 N N . VAL B 1 16 ? 4.004 -0.329 -3.105 1 95.38 16 VAL B N 1
ATOM 2952 C CA . VAL B 1 16 ? 2.875 -0.286 -4.031 1 95.38 16 VAL B CA 1
ATOM 2953 C C . VAL B 1 16 ? 2.984 -1.433 -5.031 1 95.38 16 VAL B C 1
ATOM 2955 O O . VAL B 1 16 ? 4.082 -1.77 -5.484 1 95.38 16 VAL B O 1
ATOM 2958 N N . GLY B 1 17 ? 1.861 -1.986 -5.363 1 97 17 GLY B N 1
ATOM 2959 C CA . GLY B 1 17 ? 1.85 -3.045 -6.359 1 97 17 GLY B CA 1
ATOM 2960 C C . GLY B 1 17 ? 2.391 -4.363 -5.836 1 97 17 GLY B C 1
ATOM 2961 O O . GLY B 1 17 ? 3.066 -5.094 -6.559 1 97 17 GLY B O 1
ATOM 2962 N N . THR B 1 18 ? 2.186 -4.598 -4.574 1 98.31 18 THR B N 1
ATOM 2963 C CA . THR B 1 18 ? 2.66 -5.84 -3.977 1 98.31 18 THR B CA 1
ATOM 2964 C C . THR B 1 18 ? 1.726 -6.996 -4.316 1 98.31 18 THR B C 1
ATOM 2966 O O . THR B 1 18 ? 0.688 -6.797 -4.953 1 98.31 18 THR B O 1
ATOM 2969 N N . SER B 1 19 ? 2.084 -8.172 -3.959 1 98.69 19 SER B N 1
ATOM 2970 C CA . SER B 1 19 ? 1.546 -9.43 -4.469 1 98.69 19 SER B CA 1
ATOM 2971 C C . SER B 1 19 ? 0.028 -9.477 -4.332 1 98.69 19 SER B C 1
ATOM 2973 O O . SER B 1 19 ? -0.5 -9.43 -3.217 1 98.69 19 SER B O 1
ATOM 2975 N N . ALA B 1 20 ? -0.721 -9.562 -5.43 1 98.88 20 ALA B N 1
ATOM 2976 C CA . ALA B 1 20 ? -2.174 -9.688 -5.512 1 98.88 20 ALA B CA 1
ATOM 2977 C C . ALA B 1 20 ? -2.617 -10.078 -6.918 1 98.88 20 ALA B C 1
ATOM 2979 O O . ALA B 1 20 ? -2.273 -9.414 -7.895 1 98.88 20 ALA B O 1
ATOM 2980 N N . TYR B 1 21 ? -3.414 -11.148 -7.039 1 98.88 21 TYR B N 1
ATOM 2981 C CA . TYR B 1 21 ? -3.791 -11.719 -8.328 1 98.88 21 TYR B CA 1
ATOM 2982 C C . TYR B 1 21 ? -5.273 -12.086 -8.344 1 98.88 21 TYR B C 1
ATOM 2984 O O . TYR B 1 21 ? -5.805 -12.602 -7.363 1 98.88 21 TYR B O 1
ATOM 2992 N N . LEU B 1 22 ? -5.938 -11.742 -9.398 1 98.81 22 LEU B N 1
ATOM 2993 C CA . LEU B 1 22 ? -7.289 -12.234 -9.648 1 98.81 22 LEU B CA 1
ATOM 2994 C C . LEU B 1 22 ? -7.273 -13.406 -10.625 1 98.81 22 LEU B C 1
ATOM 2996 O O . LEU B 1 22 ? -6.688 -13.305 -11.703 1 98.81 22 LEU B O 1
ATOM 3000 N N . VAL B 1 23 ? -7.859 -14.492 -10.234 1 98.69 23 VAL B N 1
ATOM 3001 C CA . VAL B 1 23 ? -7.918 -15.703 -11.055 1 98.69 23 VAL B CA 1
ATOM 3002 C C . VAL B 1 23 ? -9.359 -15.984 -11.461 1 98.69 23 VAL B C 1
ATOM 3004 O O . VAL B 1 23 ? -10.266 -15.992 -10.617 1 98.69 23 VAL B O 1
ATOM 3007 N N . LYS B 1 24 ? -9.57 -16.203 -12.664 1 98.12 24 LYS B N 1
ATOM 3008 C CA . LYS B 1 24 ? -10.883 -16.562 -13.188 1 98.12 24 LYS B CA 1
ATOM 3009 C C . LYS B 1 24 ? -10.75 -17.469 -14.414 1 98.12 24 LYS B C 1
ATOM 3011 O O . LYS B 1 24 ? -9.664 -17.594 -14.984 1 98.12 24 LYS B O 1
ATOM 3016 N N . SER B 1 25 ? -11.922 -18.062 -14.797 1 97.12 25 SER B N 1
ATOM 3017 C CA . SER B 1 25 ? -11.953 -18.781 -16.062 1 97.12 25 SER B CA 1
ATOM 3018 C C . SER B 1 25 ? -11.797 -17.828 -17.234 1 97.12 25 SER B C 1
ATOM 3020 O O . SER B 1 25 ? -12.359 -16.734 -17.234 1 97.12 25 SER B O 1
ATOM 3022 N N . SER B 1 26 ? -10.984 -18.234 -18.234 1 96.19 26 SER B N 1
ATOM 3023 C CA . SER B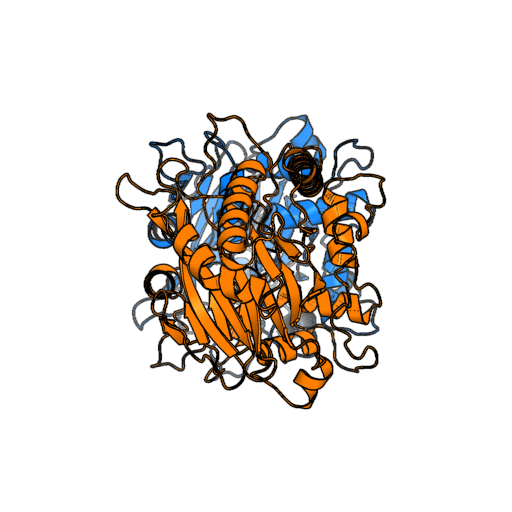 1 26 ? -10.828 -17.406 -19.422 1 96.19 26 SER B CA 1
ATOM 3024 C C . SER B 1 26 ? -12.109 -17.391 -20.266 1 96.19 26 SER B C 1
ATOM 3026 O O . SER B 1 26 ? -12.258 -16.547 -21.156 1 96.19 26 SER B O 1
ATOM 3028 N N . ARG B 1 27 ? -13.031 -18.234 -19.984 1 94.12 27 ARG B N 1
ATOM 3029 C CA . ARG B 1 27 ? -14.258 -18.375 -20.75 1 94.12 27 ARG B CA 1
ATOM 3030 C C . ARG B 1 27 ? -15.281 -17.328 -20.344 1 94.12 27 ARG B C 1
ATOM 3032 O O . ARG B 1 27 ? -16.266 -17.094 -21.062 1 94.12 27 ARG B O 1
ATOM 3039 N N . VAL B 1 28 ? -15.109 -16.781 -19.203 1 95.44 28 VAL B N 1
ATOM 3040 C CA . VAL B 1 28 ? -16.062 -15.797 -18.703 1 95.44 28 VAL B CA 1
ATOM 3041 C C . VAL B 1 28 ? -15.406 -14.422 -18.656 1 95.44 28 VAL B C 1
ATOM 3043 O O . VAL B 1 28 ? -14.398 -14.227 -17.969 1 95.44 28 VAL B O 1
ATOM 3046 N N . ALA B 1 29 ? -15.945 -13.516 -19.359 1 94.88 29 ALA B N 1
ATOM 3047 C CA . ALA B 1 29 ? -15.398 -12.156 -19.391 1 94.88 29 ALA B CA 1
ATOM 3048 C C . ALA B 1 29 ? -15.734 -11.398 -18.109 1 94.88 29 ALA B C 1
ATOM 3050 O O . ALA B 1 29 ? -16.734 -11.68 -17.453 1 94.88 29 ALA B O 1
ATOM 3051 N N . TYR B 1 30 ? -14.859 -10.453 -17.75 1 96.25 30 TYR B N 1
ATOM 3052 C CA . TYR B 1 30 ? -15.141 -9.609 -16.578 1 96.25 30 TYR B CA 1
ATOM 3053 C C . TYR B 1 30 ? -16.469 -8.891 -16.75 1 96.25 30 TYR B C 1
ATOM 3055 O O . TYR B 1 30 ? -17.219 -8.711 -15.781 1 96.25 30 TYR B O 1
ATOM 3063 N N . GLN B 1 31 ? -16.719 -8.453 -17.953 1 93.12 31 GLN B N 1
ATOM 3064 C CA . GLN B 1 31 ? -17.984 -7.785 -18.25 1 93.12 31 GLN B CA 1
ATOM 3065 C C . GLN B 1 31 ? -19.172 -8.68 -17.891 1 93.12 31 GLN B C 1
ATOM 3067 O O . GLN B 1 31 ? -20.172 -8.219 -17.344 1 93.12 31 GLN B O 1
ATOM 3072 N N . GLU B 1 32 ? -19.047 -9.914 -18.234 1 94.94 32 GLU B N 1
ATOM 3073 C CA . GLU B 1 32 ? -20.094 -10.883 -17.938 1 94.94 32 GLU B CA 1
ATOM 3074 C C . GLU B 1 32 ? -20.25 -11.086 -16.438 1 94.94 32 GLU B C 1
ATOM 3076 O O . GLU B 1 32 ? -21.359 -11.203 -15.922 1 94.94 32 GLU B O 1
ATOM 3081 N N . ILE B 1 33 ? -19.141 -11.148 -15.766 1 96.56 33 ILE B N 1
ATOM 3082 C CA . ILE B 1 33 ? -19.141 -11.289 -14.312 1 96.56 33 ILE B CA 1
ATOM 3083 C C . ILE B 1 33 ? -19.922 -10.133 -13.688 1 96.56 33 ILE B C 1
ATOM 3085 O O . ILE B 1 33 ? -20.75 -10.344 -12.797 1 96.56 33 ILE B O 1
ATOM 3089 N N . LEU B 1 34 ? -19.703 -8.953 -14.133 1 93.94 34 LEU B N 1
ATOM 3090 C CA . LEU B 1 34 ? -20.375 -7.762 -13.609 1 93.94 34 LEU B CA 1
ATOM 3091 C C . LEU B 1 34 ? -21.859 -7.777 -13.945 1 93.94 34 LEU B C 1
ATOM 3093 O O . LEU B 1 34 ? -22.688 -7.535 -13.078 1 93.94 34 LEU B O 1
ATOM 3097 N N . GLU B 1 35 ? -22.188 -8.086 -15.156 1 93.38 35 GLU B N 1
ATOM 3098 C CA . GLU B 1 35 ? -23.562 -8.039 -15.641 1 93.38 35 GLU B CA 1
ATOM 3099 C C . GLU B 1 35 ? -24.422 -9.125 -14.992 1 93.38 35 GLU B C 1
ATOM 3101 O O . GLU B 1 35 ? -25.594 -8.906 -14.695 1 93.38 35 GLU B O 1
ATOM 3106 N N . ARG B 1 36 ? -23.781 -10.273 -14.758 1 96.31 36 ARG B N 1
ATOM 3107 C CA . ARG B 1 36 ? -24.531 -11.414 -14.25 1 96.31 36 ARG B CA 1
ATOM 3108 C C . ARG B 1 36 ? -24.25 -11.648 -12.773 1 96.31 36 ARG B C 1
ATOM 3110 O O . ARG B 1 36 ? -24.781 -12.586 -12.172 1 96.31 36 ARG B O 1
ATOM 3117 N N . GLU B 1 37 ? -23.391 -10.82 -12.164 1 96.12 37 GLU B N 1
ATOM 3118 C CA . GLU B 1 37 ? -23.031 -10.875 -10.75 1 96.12 37 GLU B CA 1
ATOM 3119 C C . GLU B 1 37 ? -22.516 -12.258 -10.359 1 96.12 37 GLU B C 1
ATOM 3121 O O . GLU B 1 37 ? -23.016 -12.859 -9.406 1 96.12 37 GLU B O 1
ATOM 3126 N N . LEU B 1 38 ? -21.609 -12.727 -11.172 1 97.12 38 LEU B N 1
ATOM 3127 C CA . LEU B 1 38 ? -21.047 -14.062 -10.977 1 97.12 38 LEU B CA 1
ATOM 3128 C C . LEU B 1 38 ? -19.969 -14.047 -9.906 1 97.12 38 LEU B C 1
ATOM 3130 O O . LEU B 1 38 ? -18.781 -14.188 -10.219 1 97.12 38 LEU B O 1
ATOM 3134 N N . THR B 1 39 ? -20.297 -14.086 -8.641 1 96.5 39 THR B N 1
ATOM 3135 C CA . THR B 1 39 ? -19.391 -13.875 -7.512 1 96.5 39 THR B CA 1
ATOM 3136 C C . THR B 1 39 ? -18.484 -15.086 -7.312 1 96.5 39 THR B C 1
ATOM 3138 O O . THR B 1 39 ? -17.422 -14.977 -6.68 1 96.5 39 THR B O 1
ATOM 3141 N N . ASP B 1 40 ? -18.828 -16.203 -7.883 1 97.69 40 ASP B N 1
ATOM 3142 C CA . ASP B 1 40 ? -18.031 -17.406 -7.668 1 97.69 40 ASP B CA 1
ATOM 3143 C C . ASP B 1 40 ? -16.953 -17.547 -8.734 1 97.69 40 ASP B C 1
ATOM 3145 O O . ASP B 1 40 ? -16.094 -18.438 -8.641 1 97.69 40 ASP B O 1
ATOM 3149 N N . GLU B 1 41 ? -16.922 -16.641 -9.711 1 97.25 41 GLU B N 1
ATOM 3150 C CA . GLU B 1 41 ? -16.047 -16.812 -10.875 1 97.25 41 GLU B CA 1
ATOM 3151 C C . GLU B 1 41 ? -14.633 -16.312 -10.594 1 97.25 41 GLU B C 1
ATOM 3153 O O . GLU B 1 41 ? -13.68 -16.766 -11.219 1 97.25 41 GLU B O 1
ATOM 3158 N N . ILE B 1 42 ? -14.555 -15.383 -9.672 1 98.06 42 ILE B N 1
ATOM 3159 C CA . ILE B 1 42 ? -13.258 -14.758 -9.438 1 98.06 42 ILE B CA 1
ATOM 3160 C C . ILE B 1 42 ? -12.75 -15.141 -8.047 1 98.06 42 ILE B C 1
ATOM 3162 O O . ILE B 1 42 ? -13.5 -15.117 -7.074 1 98.06 42 ILE B O 1
ATOM 3166 N N . VAL B 1 43 ? -11.477 -15.492 -8 1 98.56 43 VAL B N 1
ATOM 3167 C CA . VAL B 1 43 ? -10.797 -15.719 -6.734 1 98.56 43 VAL B CA 1
ATOM 3168 C C . VAL B 1 43 ? -9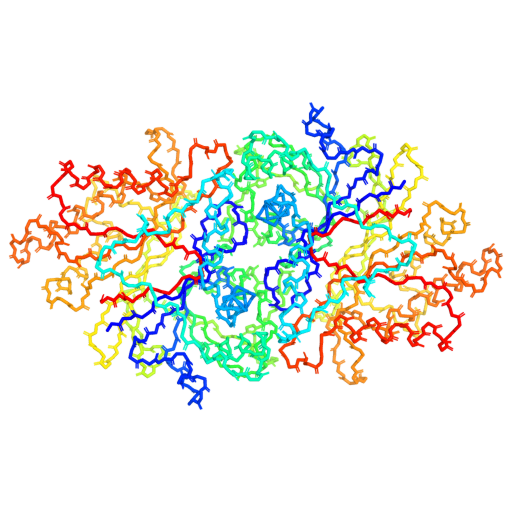.547 -14.844 -6.656 1 98.56 43 VAL B C 1
ATOM 3170 O O . VAL B 1 43 ? -8.828 -14.68 -7.645 1 98.56 43 VAL B O 1
ATOM 3173 N N . ALA B 1 44 ? -9.391 -14.227 -5.523 1 98.81 44 ALA B N 1
ATOM 3174 C CA . ALA B 1 44 ? -8.172 -13.445 -5.312 1 98.81 44 ALA B CA 1
ATOM 3175 C C . ALA B 1 44 ? -7.117 -14.266 -4.574 1 98.81 44 ALA B C 1
ATOM 3177 O O . ALA B 1 44 ? -7.438 -14.992 -3.629 1 98.81 44 ALA B O 1
ATOM 3178 N N . VAL B 1 45 ? -5.875 -14.234 -5.062 1 98.94 45 VAL B N 1
ATOM 3179 C CA . VAL B 1 45 ? -4.742 -14.859 -4.391 1 98.94 45 VAL B CA 1
ATOM 3180 C C . VAL B 1 45 ? -3.779 -13.781 -3.895 1 98.94 45 VAL B C 1
ATOM 3182 O O . VAL B 1 45 ? -3.25 -13 -4.688 1 98.94 45 VAL B O 1
ATOM 3185 N N . ASP B 1 46 ? -3.545 -13.75 -2.594 1 98.81 46 ASP B N 1
ATOM 3186 C CA . ASP B 1 46 ? -2.865 -12.648 -1.907 1 98.81 46 ASP B CA 1
ATOM 3187 C C . ASP B 1 46 ? -3.547 -11.312 -2.197 1 98.81 46 ASP B C 1
ATOM 3189 O O . ASP B 1 46 ? -4.379 -11.219 -3.102 1 98.81 46 ASP B O 1
ATOM 3193 N N . CYS B 1 47 ? -3.223 -10.391 -1.337 1 98.38 47 CYS B N 1
ATOM 3194 C CA . CYS B 1 47 ? -3.963 -9.133 -1.382 1 98.38 47 CYS B CA 1
ATOM 3195 C C . CYS B 1 47 ? -3.107 -7.98 -0.875 1 98.38 47 CYS B C 1
ATOM 3197 O O . CYS B 1 47 ? -3.59 -7.125 -0.131 1 98.38 47 CYS B O 1
ATOM 3199 N N . GLY B 1 48 ? -1.846 -8.016 -1.255 1 98.5 48 GLY B N 1
ATOM 3200 C CA . GLY B 1 48 ? -1.032 -6.844 -0.968 1 98.5 48 GLY B CA 1
ATOM 3201 C C . GLY B 1 48 ? -1.507 -5.598 -1.688 1 98.5 48 GLY B C 1
ATOM 3202 O O . GLY B 1 48 ? -1.268 -4.477 -1.228 1 98.5 48 GLY B O 1
ATOM 3203 N N . SER B 1 49 ? -2.127 -5.762 -2.811 1 98.31 49 SER B N 1
ATOM 3204 C CA . SER B 1 49 ? -2.824 -4.742 -3.584 1 98.31 49 SER B CA 1
ATOM 3205 C C . SER B 1 49 ? -4.309 -5.059 -3.707 1 98.31 49 SER B C 1
ATOM 3207 O O . SER B 1 49 ? -4.73 -6.191 -3.457 1 98.31 49 SER B O 1
ATOM 3209 N N . GLY B 1 50 ? -5.125 -4.094 -4.086 1 97.19 50 GLY B N 1
ATOM 3210 C CA . GLY B 1 50 ? -6.562 -4.316 -4.145 1 97.19 50 GLY B CA 1
ATOM 3211 C C . GLY B 1 50 ? -7.297 -3.279 -4.973 1 97.19 50 GLY B C 1
ATOM 3212 O O . GLY B 1 50 ? -6.996 -3.098 -6.152 1 97.19 50 GLY B O 1
ATOM 3213 N N . LEU B 1 51 ? -8.219 -2.613 -4.332 1 96.06 51 LEU B N 1
ATOM 3214 C CA . LEU B 1 51 ? -9.203 -1.75 -4.98 1 96.06 51 LEU B CA 1
ATOM 3215 C C . LEU B 1 51 ? -8.508 -0.631 -5.754 1 96.06 51 LEU B C 1
ATOM 3217 O O . LEU B 1 51 ? -8.914 -0.302 -6.871 1 96.06 51 LEU B O 1
ATOM 3221 N N . ALA B 1 52 ? -7.504 -0.011 -5.168 1 96.75 52 ALA B N 1
ATOM 3222 C CA . ALA B 1 52 ? -6.824 1.099 -5.832 1 96.75 52 ALA B CA 1
ATOM 3223 C C . ALA B 1 52 ? -6.156 0.639 -7.125 1 96.75 52 ALA B C 1
ATOM 3225 O O . ALA B 1 52 ? -6.262 1.305 -8.156 1 96.75 52 ALA B O 1
ATOM 3226 N N . LYS B 1 53 ? -5.426 -0.459 -7.086 1 97.69 53 LYS B N 1
ATOM 3227 C CA . LYS B 1 53 ? -4.758 -0.97 -8.281 1 97.69 53 LYS B CA 1
ATOM 3228 C C . LYS B 1 53 ? -5.77 -1.456 -9.312 1 97.69 53 LYS B C 1
ATOM 3230 O O . LYS B 1 53 ? -5.559 -1.307 -10.516 1 97.69 53 LYS B O 1
ATOM 3235 N N . LEU B 1 54 ? -6.832 -2.064 -8.812 1 97 54 LEU B N 1
ATOM 3236 C CA . LEU B 1 54 ? -7.914 -2.438 -9.719 1 97 54 LEU B CA 1
ATOM 3237 C C . LEU B 1 54 ? -8.461 -1.213 -10.445 1 97 54 LEU B C 1
ATOM 3239 O O . LEU B 1 54 ? -8.672 -1.254 -11.664 1 97 54 LEU B O 1
ATOM 3243 N N . CYS B 1 55 ? -8.664 -0.135 -9.758 1 95.38 55 CYS B N 1
ATOM 3244 C CA . CYS B 1 55 ? -9.156 1.104 -10.352 1 95.38 55 CYS B CA 1
ATOM 3245 C C . CYS B 1 55 ? -8.188 1.626 -11.406 1 95.38 55 CYS B C 1
ATOM 3247 O O . CYS B 1 55 ? -8.617 2.082 -12.469 1 95.38 55 CYS B O 1
ATOM 3249 N N . GLU B 1 56 ? -6.93 1.571 -11.125 1 96.69 56 GLU B N 1
ATOM 3250 C CA . GLU B 1 56 ? -5.926 2.008 -12.086 1 96.69 56 GLU B CA 1
ATOM 3251 C C . GLU B 1 56 ? -5.977 1.165 -13.359 1 96.69 56 GLU B C 1
ATOM 3253 O O . GLU B 1 56 ? -5.867 1.695 -14.469 1 96.69 56 GLU B O 1
ATOM 3258 N N . ILE B 1 57 ? -6.09 -0.113 -13.188 1 97.44 57 ILE B N 1
ATOM 3259 C CA . ILE B 1 57 ? -6.168 -1.012 -14.336 1 97.44 57 ILE B CA 1
ATOM 3260 C C . ILE B 1 57 ? -7.402 -0.676 -15.172 1 97.44 57 ILE B C 1
ATOM 3262 O O . ILE B 1 57 ? -7.32 -0.566 -16.391 1 97.44 57 ILE B O 1
ATOM 3266 N N . VAL B 1 58 ? -8.508 -0.522 -14.484 1 95.5 58 VAL B N 1
ATOM 3267 C CA . VAL B 1 58 ? -9.766 -0.197 -15.156 1 95.5 58 VAL B CA 1
ATOM 3268 C C . VAL B 1 58 ? -9.625 1.129 -15.898 1 95.5 58 VAL B C 1
ATOM 3270 O O . VAL B 1 58 ? -9.984 1.23 -17.078 1 95.5 58 VAL B O 1
ATOM 3273 N N . TYR B 1 59 ? -9.055 2.133 -15.227 1 94.81 59 TYR B N 1
ATOM 3274 C CA . TYR B 1 59 ? -8.844 3.438 -15.844 1 94.81 59 TYR B CA 1
ATOM 3275 C C . TYR B 1 59 ? -7.988 3.312 -17.094 1 94.81 59 TYR B C 1
ATOM 3277 O O . TYR B 1 59 ? -8.344 3.848 -18.156 1 94.81 59 TYR B O 1
ATOM 3285 N N . ASP B 1 60 ? -6.848 2.631 -16.969 1 93.88 60 ASP B N 1
ATOM 3286 C CA . ASP B 1 60 ? -5.945 2.461 -18.094 1 93.88 60 ASP B CA 1
ATOM 3287 C C . ASP B 1 60 ? -6.652 1.776 -19.266 1 93.88 60 ASP B C 1
ATOM 3289 O O . ASP B 1 60 ? -6.469 2.162 -20.422 1 93.88 60 ASP B O 1
ATOM 3293 N N . GLU B 1 61 ? -7.414 0.795 -18.953 1 92 61 GLU B N 1
ATOM 3294 C CA . GLU B 1 61 ? -8.133 0.074 -20 1 92 61 GLU B CA 1
ATOM 3295 C C . GLU B 1 61 ? -9.164 0.967 -20.688 1 92 61 GLU B C 1
ATOM 3297 O O . GLU B 1 61 ? -9.297 0.957 -21.906 1 92 61 GLU B O 1
ATOM 3302 N N . LEU B 1 62 ? -9.93 1.665 -19.906 1 89.5 62 LEU B N 1
ATOM 3303 C CA . LEU B 1 62 ? -10.969 2.541 -20.453 1 89.5 62 LEU B CA 1
ATOM 3304 C C . LEU B 1 62 ? -10.352 3.631 -21.312 1 89.5 62 LEU B C 1
ATOM 3306 O O . LEU B 1 62 ? -10.984 4.102 -22.266 1 89.5 62 LEU B O 1
ATOM 3310 N N . CYS B 1 63 ? -9.109 3.988 -21.078 1 88.94 63 CYS B N 1
ATOM 3311 C CA . CYS B 1 63 ? -8.406 5.008 -21.844 1 88.94 63 CYS B CA 1
ATOM 3312 C C . CYS B 1 63 ? -7.699 4.395 -23.047 1 88.94 63 CYS B C 1
ATOM 3314 O O . CYS B 1 63 ? -7.059 5.102 -23.828 1 88.94 63 CYS B O 1
ATOM 3316 N N . GLY B 1 64 ? -7.789 3.082 -23.234 1 89.44 64 GLY B N 1
ATOM 3317 C CA . GLY B 1 64 ? -7.102 2.408 -24.328 1 89.44 64 GLY B CA 1
ATOM 3318 C C . GLY B 1 64 ? -5.609 2.268 -24.094 1 89.44 64 GLY B C 1
ATOM 3319 O O . GLY B 1 64 ? -4.836 2.15 -25.047 1 89.44 64 GLY B O 1
ATOM 3320 N N . GLU B 1 65 ? -5.176 2.322 -22.812 1 91.81 65 GLU B N 1
ATOM 3321 C CA . GLU B 1 65 ? -3.768 2.256 -22.438 1 91.81 65 GLU B CA 1
ATOM 3322 C C . GLU B 1 65 ? -3.516 1.117 -21.453 1 91.81 65 GLU B C 1
ATOM 3324 O O . GLU B 1 65 ? -2.914 1.323 -20.406 1 91.81 65 GLU B O 1
ATOM 3329 N N . GLY B 1 66 ? -3.945 -0.073 -21.844 1 92.56 66 GLY B N 1
ATOM 3330 C CA . GLY B 1 66 ? -3.922 -1.228 -20.953 1 92.56 66 GLY B CA 1
ATOM 3331 C C . GLY B 1 66 ? -2.523 -1.613 -20.516 1 92.56 66 GLY B C 1
ATOM 3332 O O . GLY B 1 66 ? -2.355 -2.303 -19.5 1 92.56 66 GLY B O 1
ATOM 3333 N N . ASP B 1 67 ? -1.444 -1.107 -21.219 1 94 67 ASP B N 1
ATOM 3334 C CA . ASP B 1 67 ? -0.068 -1.47 -20.891 1 94 67 ASP B CA 1
ATOM 3335 C C . ASP B 1 67 ? 0.6 -0.388 -20.047 1 94 67 ASP B C 1
ATOM 3337 O O . ASP B 1 67 ? 1.774 -0.507 -19.688 1 94 67 ASP B O 1
ATOM 3341 N N . SER B 1 68 ? -0.168 0.62 -19.688 1 93.62 68 SER B N 1
ATOM 3342 C CA . SER B 1 68 ? 0.411 1.812 -19.078 1 93.62 68 SER B CA 1
ATOM 3343 C C . SER B 1 68 ? 1.097 1.478 -17.75 1 93.62 68 SER B C 1
ATOM 3345 O O . SER B 1 68 ? 2.229 1.903 -17.516 1 93.62 68 SER B O 1
ATOM 3347 N N . MET B 1 69 ? 0.482 0.751 -16.891 1 95.12 69 MET B N 1
ATOM 3348 C CA . MET B 1 69 ? 1.045 0.417 -15.586 1 95.12 69 MET B CA 1
ATOM 3349 C C . MET B 1 69 ? 2.338 -0.378 -15.742 1 95.12 69 MET B C 1
ATOM 3351 O O . MET B 1 69 ? 3.322 -0.11 -15.055 1 95.12 69 MET B O 1
ATOM 3355 N N . ALA B 1 70 ? 2.318 -1.37 -16.625 1 95.62 70 ALA B N 1
ATOM 3356 C CA . ALA B 1 70 ? 3.5 -2.193 -16.859 1 95.62 70 ALA B CA 1
ATOM 3357 C C . ALA B 1 70 ? 4.641 -1.361 -17.438 1 95.62 70 ALA B C 1
ATOM 3359 O O . ALA B 1 70 ? 5.785 -1.47 -17 1 95.62 70 ALA B O 1
ATOM 3360 N N . THR B 1 71 ? 4.332 -0.525 -18.422 1 94.19 71 THR B N 1
ATOM 3361 C CA . THR B 1 71 ? 5.344 0.297 -19.078 1 94.19 71 THR B CA 1
ATOM 3362 C C . THR B 1 71 ? 5.973 1.273 -18.094 1 94.19 71 THR B C 1
ATOM 3364 O O . THR B 1 71 ? 7.188 1.477 -18.094 1 94.19 71 THR B O 1
ATOM 3367 N N . LYS B 1 72 ? 5.152 1.857 -17.281 1 92.88 72 LYS B N 1
ATOM 3368 C CA . LYS B 1 72 ? 5.66 2.779 -16.266 1 92.88 72 LYS B CA 1
ATOM 3369 C C . LYS B 1 72 ? 6.582 2.062 -15.281 1 92.88 72 LYS B C 1
ATOM 3371 O O . LYS B 1 72 ? 7.633 2.594 -14.906 1 92.88 72 LYS B O 1
ATOM 3376 N N . SER B 1 73 ? 6.164 0.882 -14.812 1 93.62 73 SER B N 1
ATOM 3377 C CA . SER B 1 73 ? 6.98 0.114 -13.875 1 93.62 73 SER B CA 1
ATOM 3378 C C . SER B 1 73 ? 8.352 -0.199 -14.469 1 93.62 73 SER B C 1
ATOM 3380 O O . SER B 1 73 ? 9.359 -0.19 -13.758 1 93.62 73 SER B O 1
ATOM 3382 N N . LEU B 1 74 ? 8.422 -0.499 -15.75 1 92.94 74 LEU B N 1
ATOM 3383 C CA . LEU B 1 74 ? 9.68 -0.792 -16.422 1 92.94 74 LEU B CA 1
ATOM 3384 C C . LEU B 1 74 ? 10.523 0.472 -16.594 1 92.94 74 LEU B C 1
ATOM 3386 O O . LEU B 1 74 ? 11.75 0.421 -16.516 1 92.94 74 LEU B O 1
ATOM 3390 N N . SER B 1 75 ? 9.859 1.59 -16.719 1 91.69 75 SER B N 1
ATOM 3391 C CA . SER B 1 75 ? 10.531 2.859 -16.984 1 91.69 75 SER B CA 1
ATOM 3392 C C . SER B 1 75 ? 11.258 3.365 -15.742 1 91.69 75 SER B C 1
ATOM 3394 O O . SER B 1 75 ? 12.094 4.266 -15.828 1 91.69 75 SER B O 1
ATOM 3396 N N . PHE B 1 76 ? 10.977 2.836 -14.57 1 91.44 76 PHE B N 1
ATOM 3397 C CA . PHE B 1 76 ? 11.672 3.225 -13.344 1 91.44 76 PHE B CA 1
ATOM 3398 C C . PHE B 1 76 ? 13.148 2.865 -13.422 1 91.44 76 PHE B C 1
ATOM 3400 O O . PHE B 1 76 ? 13.977 3.441 -12.711 1 91.44 76 PHE B O 1
ATOM 3407 N N . TYR B 1 77 ? 13.5 1.896 -14.281 1 90.12 77 TYR B N 1
ATOM 3408 C CA . TYR B 1 77 ? 14.867 1.397 -14.359 1 90.12 77 TYR B CA 1
ATOM 3409 C C . TYR B 1 77 ? 15.531 1.833 -15.656 1 90.12 77 TYR B C 1
ATOM 3411 O O . TYR B 1 77 ? 16.641 1.391 -15.969 1 90.12 77 TYR B O 1
ATOM 3419 N N . THR B 1 78 ? 14.805 2.566 -16.422 1 83.5 78 THR B N 1
ATOM 3420 C CA . THR B 1 78 ? 15.391 3.002 -17.688 1 83.5 78 THR B CA 1
ATOM 3421 C C . THR B 1 78 ? 15.18 4.5 -17.891 1 83.5 78 THR B C 1
ATOM 3423 O O . THR B 1 78 ? 14.258 5.086 -17.328 1 83.5 78 THR B O 1
ATOM 3426 N N . LYS B 1 79 ? 16.016 5.312 -18.547 1 68.88 79 LYS B N 1
ATOM 3427 C CA . LYS B 1 79 ? 15.812 6.719 -18.875 1 68.88 79 LYS B CA 1
ATOM 3428 C C . LYS B 1 79 ? 15.234 6.867 -20.281 1 68.88 79 LYS B C 1
ATOM 3430 O O . LYS B 1 79 ? 14.336 7.68 -20.5 1 68.88 79 LYS B O 1
ATOM 3435 N N . ASP B 1 80 ? 15.742 6.273 -21.219 1 63.12 80 ASP B N 1
ATOM 3436 C CA . ASP B 1 80 ? 15.406 6.582 -22.609 1 63.12 80 ASP B CA 1
ATOM 3437 C C . ASP B 1 80 ? 14.914 5.34 -23.344 1 63.12 80 ASP B C 1
ATOM 3439 O O . ASP B 1 80 ? 14.578 5.406 -24.531 1 63.12 80 ASP B O 1
ATOM 3443 N N . GLN B 1 81 ? 14.727 4.281 -22.641 1 61.19 81 GLN B N 1
ATOM 3444 C CA . GLN B 1 81 ? 14.531 3.096 -23.469 1 61.19 81 GLN B CA 1
ATOM 3445 C C . GLN B 1 81 ? 13.109 2.562 -23.328 1 61.19 81 GLN B C 1
ATOM 3447 O O . GLN B 1 81 ? 12.531 2.574 -22.25 1 61.19 81 GLN B O 1
ATOM 3452 N N . VAL B 1 82 ? 12.516 2.596 -24.547 1 59.66 82 VAL B N 1
ATOM 3453 C CA . VAL B 1 82 ? 11.219 1.924 -24.578 1 59.66 82 VAL B CA 1
ATOM 3454 C C . VAL B 1 82 ? 11.383 0.464 -24.172 1 59.66 82 VAL B C 1
ATOM 3456 O O . VAL B 1 82 ? 12.07 -0.308 -24.844 1 59.66 82 VAL B O 1
ATOM 3459 N N . SER B 1 83 ? 11.062 0.248 -22.938 1 63.31 83 SER B N 1
ATOM 3460 C CA . SER B 1 83 ? 11.102 -1.153 -22.531 1 63.31 83 SER B CA 1
ATOM 3461 C C . SER B 1 83 ? 10.062 -1.978 -23.297 1 63.31 83 SER B C 1
ATOM 3463 O O . SER B 1 83 ? 8.977 -1.488 -23.594 1 63.31 83 SER B O 1
ATOM 3465 N N . CYS B 1 84 ? 10.57 -3.082 -23.859 1 81.25 84 CYS B N 1
ATOM 3466 C CA . CYS B 1 84 ? 9.711 -4.012 -24.578 1 81.25 84 CYS B CA 1
ATOM 3467 C C . CYS B 1 84 ? 9.023 -4.977 -23.625 1 81.25 84 CYS B C 1
ATOM 3469 O O . CYS B 1 84 ? 9.672 -5.859 -23.047 1 81.25 84 CYS B O 1
ATOM 3471 N N . LEU B 1 85 ? 7.734 -4.746 -23.391 1 89.12 85 LEU B N 1
ATOM 3472 C CA . LEU B 1 85 ? 6.918 -5.602 -22.531 1 89.12 85 LEU B CA 1
ATOM 3473 C C . LEU B 1 85 ? 6.977 -7.051 -23 1 89.12 85 LEU B C 1
ATOM 3475 O O . LEU B 1 85 ? 6.914 -7.973 -22.188 1 89.12 85 LEU B O 1
ATOM 3479 N N . GLU B 1 86 ? 7.184 -7.25 -24.266 1 90.62 86 GLU B N 1
ATOM 3480 C CA . GLU B 1 86 ? 7.059 -8.562 -24.891 1 90.62 86 GLU B CA 1
ATOM 3481 C C . GLU B 1 86 ? 8.195 -9.484 -24.453 1 90.62 86 GLU B C 1
ATOM 3483 O O . GLU B 1 86 ? 8.055 -10.711 -24.469 1 90.62 86 GLU B O 1
ATOM 3488 N N . LYS B 1 87 ? 9.266 -8.875 -24.094 1 92.38 87 LYS B N 1
ATOM 3489 C CA . LYS B 1 87 ? 10.438 -9.68 -23.734 1 92.38 87 LYS B CA 1
ATOM 3490 C C . LYS B 1 87 ? 10.172 -10.477 -22.469 1 92.38 87 LYS B C 1
ATOM 3492 O O . LYS B 1 87 ? 10.859 -11.469 -22.188 1 92.38 87 LYS B O 1
ATOM 3497 N N . PHE B 1 88 ? 9.164 -10.125 -21.703 1 96.38 88 PHE B N 1
ATOM 3498 C CA . PHE B 1 88 ? 8.945 -10.719 -20.391 1 96.38 88 PHE B CA 1
ATOM 3499 C C . PHE B 1 88 ? 7.863 -11.789 -20.453 1 96.38 88 PHE B C 1
ATOM 3501 O O . PHE B 1 88 ? 7.523 -12.391 -19.422 1 96.38 88 PHE B O 1
ATOM 3508 N N . THR B 1 89 ? 7.297 -12.023 -21.594 1 96.19 89 THR B N 1
ATOM 3509 C CA . THR B 1 89 ? 6.199 -12.977 -21.75 1 96.19 89 THR B CA 1
ATOM 3510 C C . THR B 1 89 ? 6.59 -14.102 -22.703 1 96.19 89 THR B C 1
ATOM 3512 O O . THR B 1 89 ? 7.039 -13.852 -23.828 1 96.19 89 THR B O 1
ATOM 3515 N N . SER B 1 90 ? 6.43 -15.305 -22.234 1 95.25 90 SER B N 1
ATOM 3516 C CA . SER B 1 90 ? 6.723 -16.438 -23.094 1 95.25 90 SER B CA 1
ATOM 3517 C C . SER B 1 90 ? 5.773 -16.484 -24.281 1 95.25 90 SER B C 1
ATOM 3519 O O . SER B 1 90 ? 4.668 -15.945 -24.234 1 95.25 90 SER B O 1
ATOM 3521 N N . ARG B 1 91 ? 6.125 -17.156 -25.375 1 90.12 91 ARG B N 1
ATOM 3522 C CA . ARG B 1 91 ? 5.371 -17.203 -26.625 1 90.12 91 ARG B CA 1
ATOM 3523 C C . ARG B 1 91 ? 4.051 -17.938 -26.438 1 90.12 91 ARG B C 1
ATOM 3525 O O . ARG B 1 91 ? 3.084 -17.672 -27.156 1 90.12 91 ARG B O 1
ATOM 3532 N N . GLY B 1 92 ? 4.016 -18.781 -25.469 1 87.88 92 GLY B N 1
ATOM 3533 C CA . GLY B 1 92 ? 2.832 -19.594 -25.281 1 87.88 92 GLY B CA 1
ATOM 3534 C C . GLY B 1 92 ? 1.752 -18.891 -24.469 1 87.88 92 GLY B C 1
ATOM 3535 O O . GLY B 1 92 ? 0.638 -19.406 -24.344 1 87.88 92 GLY B O 1
ATOM 3536 N N . ILE B 1 93 ? 2.016 -17.703 -23.953 1 93.88 93 ILE B N 1
ATOM 3537 C CA . ILE B 1 93 ? 1.088 -17 -23.078 1 93.88 93 ILE B CA 1
ATOM 3538 C C . ILE B 1 93 ? 0.587 -15.734 -23.781 1 93.88 93 ILE B C 1
ATOM 3540 O O . ILE B 1 93 ? 1.366 -15.016 -24.406 1 93.88 93 ILE B O 1
ATOM 3544 N N . LYS B 1 94 ? -0.708 -15.539 -23.703 1 93.44 94 LYS B N 1
ATOM 3545 C CA . LYS B 1 94 ? -1.302 -14.328 -24.266 1 93.44 94 LYS B CA 1
ATOM 3546 C C . LYS B 1 94 ? -1.591 -13.297 -23.172 1 93.44 94 LYS B C 1
ATOM 3548 O O . LYS B 1 94 ? -2.049 -13.648 -22.078 1 93.44 94 LYS B O 1
ATOM 3553 N N . ARG B 1 95 ? -1.263 -12.086 -23.453 1 94.25 95 ARG B N 1
ATOM 3554 C CA . ARG B 1 95 ? -1.704 -10.945 -22.656 1 94.25 95 ARG B CA 1
ATOM 3555 C C . ARG B 1 95 ? -2.992 -10.352 -23.203 1 94.25 95 ARG B C 1
ATOM 3557 O O . ARG B 1 95 ? -3.006 -9.82 -24.328 1 94.25 95 ARG B O 1
ATOM 3564 N N . VAL B 1 96 ? -4.102 -10.344 -22.531 1 93 96 VAL B N 1
ATOM 3565 C CA . VAL B 1 96 ? -5.398 -10.039 -23.125 1 93 96 VAL B CA 1
ATOM 3566 C C . VAL B 1 96 ? -6.016 -8.828 -22.422 1 93 96 VAL B C 1
ATOM 3568 O O . VAL B 1 96 ? -7.02 -8.281 -22.875 1 93 96 VAL B O 1
ATOM 3571 N N . GLY B 1 97 ? -5.547 -8.227 -21.359 1 88.31 97 GLY B N 1
ATOM 3572 C CA . GLY B 1 97 ? -6.234 -7.23 -20.562 1 88.31 97 GLY B CA 1
ATOM 3573 C C . GLY B 1 97 ? -7.516 -7.746 -19.938 1 88.31 97 GLY B C 1
ATOM 3574 O O . GLY B 1 97 ? -7.809 -8.945 -20 1 88.31 97 GLY B O 1
ATOM 3575 N N . MET B 1 98 ? -8.359 -6.879 -19.375 1 91 98 MET B N 1
ATOM 3576 C CA . MET B 1 98 ? -9.602 -7.285 -18.703 1 91 98 MET B CA 1
ATOM 3577 C C . MET B 1 98 ? -10.758 -7.316 -19.703 1 91 98 MET B C 1
ATOM 3579 O O . MET B 1 98 ? -11.797 -7.918 -19.422 1 91 98 MET B O 1
ATOM 3583 N N . GLN B 1 99 ? -10.609 -6.66 -20.828 1 85.44 99 GLN B N 1
ATOM 3584 C CA . GLN B 1 99 ? -11.625 -6.633 -21.875 1 85.44 99 GLN B CA 1
ATOM 3585 C C . GLN B 1 99 ? -12.945 -6.078 -21.359 1 85.44 99 GLN B C 1
ATOM 3587 O O . GLN B 1 99 ? -14 -6.695 -21.547 1 85.44 99 GLN B O 1
ATOM 3592 N N . LEU B 1 100 ? -12.875 -4.969 -20.703 1 88.56 100 LEU B N 1
ATOM 3593 C CA . LEU B 1 100 ? -14.047 -4.266 -20.188 1 88.56 100 LEU B CA 1
ATOM 3594 C C . LEU B 1 100 ? -14.719 -3.463 -21.297 1 88.56 100 LEU B C 1
ATOM 3596 O O . LEU B 1 100 ? -14.102 -3.168 -22.328 1 88.56 100 LEU B O 1
ATOM 3600 N N . ASP B 1 101 ? -15.992 -3.189 -21.109 1 84 101 ASP B N 1
ATOM 3601 C CA . ASP B 1 101 ? -16.734 -2.34 -22.047 1 84 101 ASP B CA 1
ATOM 3602 C C . ASP B 1 101 ? -16.266 -0.889 -21.953 1 84 101 ASP B C 1
ATOM 3604 O O . ASP B 1 101 ? -16.578 -0.195 -20.984 1 84 101 ASP B O 1
ATOM 3608 N N . THR B 1 102 ? -15.68 -0.405 -22.922 1 78.75 102 THR B N 1
ATOM 3609 C CA . THR B 1 102 ? -15.117 0.94 -22.938 1 78.75 102 THR B CA 1
ATOM 3610 C C . THR B 1 102 ? -16.219 1.984 -23.141 1 78.75 102 THR B C 1
ATOM 3612 O O . THR B 1 102 ? -15.984 3.178 -22.922 1 78.75 102 THR B O 1
ATOM 3615 N N . GLN B 1 103 ? -17.391 1.541 -23.547 1 78.06 103 GLN B N 1
ATOM 3616 C CA . GLN B 1 103 ? -18.484 2.471 -23.781 1 78.06 103 GLN B CA 1
ATOM 3617 C C . GLN B 1 103 ? -19.359 2.629 -22.547 1 78.06 103 GLN B C 1
ATOM 3619 O O . GLN B 1 103 ? -20.359 3.336 -22.578 1 78.06 103 GLN B O 1
ATOM 3624 N N . CYS B 1 104 ? -18.844 2.072 -21.5 1 79 104 CYS B N 1
ATOM 3625 C CA . CYS B 1 104 ? -19.609 2.145 -20.25 1 79 104 CYS B CA 1
ATOM 3626 C C . CYS B 1 104 ? -19.672 3.578 -19.734 1 79 104 CYS B C 1
ATOM 3628 O O . CYS B 1 104 ? -18.688 4.324 -19.844 1 79 104 CYS B O 1
ATOM 3630 N N . GLU B 1 105 ? -20.828 3.967 -19.156 1 82.38 105 GLU B N 1
ATOM 3631 C CA . GLU B 1 105 ? -21.047 5.305 -18.625 1 82.38 105 GLU B CA 1
ATOM 3632 C C . GLU B 1 105 ? -20.469 5.438 -17.219 1 82.38 105 GLU B C 1
ATOM 3634 O O . GLU B 1 105 ? -20.266 6.547 -16.719 1 82.38 105 GLU B O 1
ATOM 3639 N N . SER B 1 106 ? -20.141 4.348 -16.672 1 87.75 106 SER B N 1
ATOM 3640 C CA . SER B 1 106 ? -19.609 4.344 -15.312 1 87.75 106 SER B CA 1
ATOM 3641 C C . SER B 1 106 ? -18.188 4.895 -15.273 1 87.75 106 SER B C 1
ATOM 3643 O O . SER B 1 106 ? -17.422 4.73 -16.234 1 87.75 106 SER B O 1
ATOM 3645 N N . THR B 1 107 ? -17.812 5.633 -14.211 1 90.5 107 THR B N 1
ATOM 3646 C CA . THR B 1 107 ? -16.453 6.074 -13.984 1 90.5 107 THR B CA 1
ATOM 3647 C C . THR B 1 107 ? -15.547 4.887 -13.656 1 90.5 107 THR B C 1
ATOM 3649 O O . THR B 1 107 ? -16.031 3.822 -13.266 1 90.5 107 THR B O 1
ATOM 3652 N N . PRO B 1 108 ? -14.219 5.02 -13.789 1 92.06 108 PRO B N 1
ATOM 3653 C CA . PRO B 1 108 ? -13.297 3.945 -13.406 1 92.06 108 PRO B CA 1
ATOM 3654 C C . PRO B 1 108 ? -13.492 3.494 -11.961 1 92.06 108 PRO B C 1
ATOM 3656 O O . PRO B 1 108 ? -13.477 2.295 -11.68 1 92.06 108 PRO B O 1
ATOM 3659 N N . MET B 1 109 ? -13.711 4.418 -11.086 1 92.88 109 MET B N 1
ATOM 3660 C CA . MET B 1 109 ? -13.906 4.098 -9.68 1 92.88 109 MET B CA 1
ATOM 3661 C C . MET B 1 109 ? -15.148 3.227 -9.484 1 92.88 109 MET B C 1
ATOM 3663 O O . MET B 1 109 ? -15.109 2.244 -8.742 1 92.88 109 MET B O 1
ATOM 3667 N N . GLN B 1 110 ? -16.188 3.557 -10.18 1 91.94 110 GLN B N 1
ATOM 3668 C CA . GLN B 1 110 ? -17.422 2.787 -10.07 1 91.94 110 GLN B CA 1
ATOM 3669 C C . GLN B 1 110 ? -17.234 1.357 -10.57 1 91.94 110 GLN B C 1
ATOM 3671 O O . GLN B 1 110 ? -17.688 0.406 -9.93 1 91.94 110 GLN B O 1
ATOM 3676 N N . VAL B 1 111 ? -16.578 1.229 -11.711 1 92.88 111 VAL B N 1
ATOM 3677 C CA . VAL B 1 111 ? -16.328 -0.09 -12.289 1 92.88 111 VAL B CA 1
ATOM 3678 C C . VAL B 1 111 ? -15.438 -0.905 -11.359 1 92.88 111 VAL B C 1
ATOM 3680 O O . VAL B 1 111 ? -15.719 -2.074 -11.086 1 92.88 111 VAL B O 1
ATOM 3683 N N . ALA B 1 112 ? -14.398 -0.281 -10.836 1 94.06 112 ALA B N 1
ATOM 3684 C CA . ALA B 1 112 ? -13.461 -0.955 -9.938 1 94.06 112 ALA B CA 1
ATOM 3685 C C . ALA B 1 112 ? -14.164 -1.421 -8.672 1 94.06 112 ALA B C 1
ATOM 3687 O O . ALA B 1 112 ? -13.93 -2.533 -8.188 1 94.06 112 ALA B O 1
ATOM 3688 N N . TRP B 1 113 ? -14.992 -0.58 -8.133 1 92.94 113 TRP B N 1
ATOM 3689 C CA . TRP B 1 113 ? -15.742 -0.919 -6.93 1 92.94 113 TRP B CA 1
ATOM 3690 C C . TRP B 1 113 ? -16.641 -2.123 -7.168 1 92.94 113 TRP B C 1
ATOM 3692 O O . TRP B 1 113 ? -16.734 -3.021 -6.328 1 92.94 113 TRP B O 1
ATOM 3702 N N . LYS B 1 114 ? -17.328 -2.107 -8.242 1 92.69 114 LYS B N 1
ATOM 3703 C CA . LYS B 1 114 ? -18.219 -3.225 -8.57 1 92.69 114 LYS B CA 1
ATOM 3704 C C . LYS B 1 114 ? -17.422 -4.52 -8.734 1 92.69 114 LYS B C 1
ATOM 3706 O O . LYS B 1 114 ? -17.844 -5.574 -8.258 1 92.69 114 LYS B O 1
ATOM 3711 N N . LEU B 1 115 ? -16.344 -4.422 -9.43 1 94.88 115 LEU B N 1
ATOM 3712 C CA . LEU B 1 115 ? -15.508 -5.602 -9.625 1 94.88 115 LEU B CA 1
ATOM 3713 C C . LEU B 1 115 ? -14.992 -6.133 -8.289 1 94.88 115 LEU B C 1
ATOM 3715 O O . LEU B 1 115 ? -15.016 -7.34 -8.047 1 94.88 115 LEU B O 1
ATOM 3719 N N . ASN B 1 116 ? -14.508 -5.195 -7.496 1 94.94 116 ASN B N 1
ATOM 3720 C CA . ASN B 1 116 ? -14.039 -5.59 -6.172 1 94.94 116 ASN B CA 1
ATOM 3721 C C . ASN B 1 116 ? -15.141 -6.266 -5.363 1 94.94 116 ASN B C 1
ATOM 3723 O O . ASN B 1 116 ? -14.867 -7.172 -4.57 1 94.94 116 ASN B O 1
ATOM 3727 N N . HIS B 1 117 ? -16.344 -5.812 -5.5 1 93.62 117 HIS B N 1
ATOM 3728 C CA . HIS B 1 117 ? -17.484 -6.391 -4.805 1 93.62 117 HIS B CA 1
ATOM 3729 C C . HIS B 1 117 ? -17.75 -7.82 -5.27 1 93.62 117 HIS B C 1
ATOM 3731 O O . HIS B 1 117 ? -18.266 -8.641 -4.512 1 93.62 117 HIS B O 1
ATOM 3737 N N . MET B 1 118 ? -17.422 -8.109 -6.508 1 96 118 MET B N 1
ATOM 3738 C CA . MET B 1 118 ? -17.641 -9.445 -7.055 1 96 118 MET B CA 1
ATOM 3739 C C . MET B 1 118 ? -16.672 -10.453 -6.457 1 96 118 MET B C 1
ATOM 3741 O O . MET B 1 118 ? -16.922 -11.656 -6.48 1 96 118 MET B O 1
ATOM 3745 N N . VAL B 1 119 ? -15.539 -10.016 -5.938 1 97.81 119 VAL B N 1
ATOM 3746 C CA . VAL B 1 119 ? -14.555 -10.906 -5.344 1 97.81 119 VAL B CA 1
ATOM 3747 C C . VAL B 1 119 ? -14.977 -11.281 -3.924 1 97.81 119 VAL B C 1
ATOM 3749 O O . VAL B 1 119 ? -14.977 -10.438 -3.027 1 97.81 119 VAL B O 1
ATOM 3752 N N . LYS B 1 120 ? -15.312 -12.531 -3.727 1 97.75 120 LYS B N 1
ATOM 3753 C CA . LYS B 1 120 ? -15.828 -12.922 -2.414 1 97.75 120 LYS B CA 1
ATOM 3754 C C . LYS B 1 120 ? -14.812 -13.781 -1.664 1 97.75 120 LYS B C 1
ATOM 3756 O O . LYS B 1 120 ? -14.82 -13.828 -0.432 1 97.75 120 LYS B O 1
ATOM 3761 N N . ASN B 1 121 ? -13.953 -14.469 -2.391 1 98.56 121 ASN B N 1
ATOM 3762 C CA . ASN B 1 121 ? -13.016 -15.398 -1.775 1 98.56 121 ASN B CA 1
ATOM 3763 C C . ASN B 1 121 ? -11.57 -14.977 -2.021 1 98.56 121 ASN B C 1
ATOM 3765 O O . ASN B 1 121 ? -11.156 -14.812 -3.17 1 98.56 121 ASN B O 1
ATOM 3769 N N . TYR B 1 122 ? -10.883 -14.82 -0.941 1 98.75 122 TYR B N 1
ATOM 3770 C CA . TYR B 1 122 ? -9.469 -14.461 -0.941 1 98.75 122 TYR B CA 1
ATOM 3771 C C . TYR B 1 122 ? -8.617 -15.594 -0.385 1 98.75 122 TYR B C 1
ATOM 3773 O O . TYR B 1 122 ? -8.898 -16.109 0.696 1 98.75 122 TYR B O 1
ATOM 3781 N N . LEU B 1 123 ? -7.629 -16.031 -1.143 1 98.94 123 LEU B N 1
ATOM 3782 C CA . LEU B 1 123 ? -6.633 -16.984 -0.668 1 98.94 123 LEU B CA 1
ATOM 3783 C C . LEU B 1 123 ? -5.367 -16.266 -0.214 1 98.94 123 LEU B C 1
ATOM 3785 O O . LEU B 1 123 ? -4.648 -15.68 -1.034 1 98.94 123 LEU B O 1
ATOM 3789 N N . LEU B 1 124 ? -5.094 -16.25 1.054 1 98.88 124 LEU B N 1
ATOM 3790 C CA . LEU B 1 124 ? -3.932 -15.547 1.592 1 98.88 124 LEU B CA 1
ATOM 3791 C C . LEU B 1 124 ? -2.816 -16.531 1.934 1 98.88 124 LEU B C 1
ATOM 3793 O O . LEU B 1 124 ? -3.012 -17.438 2.742 1 98.88 124 LEU B O 1
ATOM 3797 N N . THR B 1 125 ? -1.687 -16.312 1.354 1 98.88 125 THR B N 1
ATOM 3798 C CA . THR B 1 125 ? -0.584 -17.266 1.514 1 98.88 125 THR B CA 1
ATOM 3799 C C . THR B 1 125 ? 0.026 -17.156 2.908 1 98.88 125 THR B C 1
ATOM 3801 O O . THR B 1 125 ? 0.334 -18.156 3.539 1 98.88 125 THR B O 1
ATOM 3804 N N . HIS B 1 126 ? 0.285 -15.984 3.334 1 98.69 126 HIS B N 1
ATOM 3805 C CA . HIS B 1 126 ? 0.837 -15.727 4.66 1 98.69 126 HIS B CA 1
ATOM 3806 C C . HIS B 1 126 ? 0.593 -14.281 5.086 1 98.69 126 HIS B C 1
ATOM 3808 O O . HIS B 1 126 ? 0.124 -13.469 4.289 1 98.69 126 HIS B O 1
ATOM 3814 N N . PRO B 1 127 ? 0.843 -13.938 6.316 1 98.31 127 PRO B N 1
ATOM 3815 C CA . PRO B 1 127 ? 0.271 -12.695 6.836 1 98.31 127 PRO B CA 1
ATOM 3816 C C . PRO B 1 127 ? 1.213 -11.5 6.688 1 98.31 127 PRO B C 1
ATOM 3818 O O . PRO B 1 127 ? 0.964 -10.438 7.262 1 98.31 127 PRO B O 1
ATOM 3821 N N . HIS B 1 128 ? 2.322 -11.594 5.941 1 98.38 128 HIS B N 1
ATOM 3822 C CA . HIS B 1 128 ? 3.166 -10.422 5.734 1 98.38 128 HIS B CA 1
ATOM 3823 C C . HIS B 1 128 ? 2.406 -9.32 5.004 1 98.38 128 HIS B C 1
ATOM 3825 O O . HIS B 1 128 ? 1.562 -9.602 4.148 1 98.38 128 HIS B O 1
ATOM 3831 N N . LEU B 1 129 ? 2.754 -8.125 5.246 1 98.5 129 LEU B N 1
ATOM 3832 C CA . LEU B 1 129 ? 1.959 -6.98 4.816 1 98.5 129 LEU B CA 1
ATOM 3833 C C . LEU B 1 129 ? 1.973 -6.852 3.295 1 98.5 129 LEU B C 1
ATOM 3835 O O . LEU B 1 129 ? 0.985 -6.422 2.695 1 98.5 129 LEU B O 1
ATOM 3839 N N . ASP B 1 130 ? 3.055 -7.195 2.654 1 98.19 130 ASP B N 1
ATOM 3840 C CA . ASP B 1 130 ? 3.096 -7.102 1.198 1 98.19 130 ASP B CA 1
ATOM 3841 C C . ASP B 1 130 ? 2.197 -8.156 0.552 1 98.19 130 ASP B C 1
ATOM 3843 O O . ASP B 1 130 ? 2.033 -8.172 -0.669 1 98.19 130 ASP B O 1
ATOM 3847 N N . HIS B 1 131 ? 1.522 -8.953 1.323 1 98.69 131 HIS B N 1
ATOM 3848 C CA . HIS B 1 131 ? 0.581 -9.938 0.81 1 98.69 131 HIS B CA 1
ATOM 3849 C C . HIS B 1 131 ? -0.827 -9.688 1.339 1 98.69 131 HIS B C 1
ATOM 3851 O O . HIS B 1 131 ? -1.778 -10.359 0.931 1 98.69 131 HIS B O 1
ATOM 3857 N N . CYS B 1 132 ? -1.028 -8.727 2.27 1 98.44 132 CYS B N 1
ATOM 3858 C CA . CYS B 1 132 ? -2.379 -8.648 2.811 1 98.44 132 CYS B CA 1
ATOM 3859 C C . CYS B 1 132 ? -2.775 -7.199 3.08 1 98.44 132 CYS B C 1
ATOM 3861 O O . CYS B 1 132 ? -3.941 -6.91 3.354 1 98.44 132 CYS B O 1
ATOM 3863 N N . SER B 1 133 ? -1.857 -6.242 2.992 1 98.31 133 SER B N 1
ATOM 3864 C CA . SER B 1 133 ? -2.139 -4.871 3.412 1 98.31 133 SER B CA 1
ATOM 3865 C C . SER B 1 133 ? -3.275 -4.266 2.596 1 98.31 133 SER B C 1
ATOM 3867 O O . SER B 1 133 ? -4.082 -3.494 3.121 1 98.31 133 SER B O 1
ATOM 3869 N N . GLY B 1 134 ? -3.283 -4.578 1.263 1 98.12 134 GLY B N 1
ATOM 3870 C CA . GLY B 1 134 ? -4.363 -4.066 0.432 1 98.12 134 GLY B CA 1
ATOM 3871 C C . GLY B 1 134 ? -5.738 -4.469 0.926 1 98.12 134 GLY B C 1
ATOM 3872 O O . GLY B 1 134 ? -6.633 -3.629 1.042 1 98.12 134 GLY B O 1
ATOM 3873 N N . LEU B 1 135 ? -5.926 -5.703 1.241 1 97.25 135 LEU B N 1
ATOM 3874 C CA . LEU B 1 135 ? -7.188 -6.223 1.753 1 97.25 135 LEU B CA 1
ATOM 3875 C C . LEU B 1 135 ? -7.57 -5.531 3.057 1 97.25 135 LEU B C 1
ATOM 3877 O O . LEU B 1 135 ? -8.727 -5.152 3.248 1 97.25 135 LEU B O 1
ATOM 3881 N N . VAL B 1 136 ? -6.625 -5.406 3.936 1 97.69 136 VAL B N 1
ATOM 3882 C CA . VAL B 1 136 ? -6.883 -4.82 5.246 1 97.69 136 VAL B CA 1
ATOM 3883 C C . VAL B 1 136 ? -7.355 -3.377 5.086 1 97.69 136 VAL B C 1
ATOM 3885 O O . VAL B 1 136 ? -8.398 -2.996 5.629 1 97.69 136 VAL B O 1
ATOM 3888 N N . ILE B 1 137 ? -6.68 -2.602 4.305 1 97.25 137 ILE B N 1
ATOM 3889 C CA . ILE B 1 137 ? -6.984 -1.187 4.133 1 97.25 137 ILE B CA 1
ATOM 3890 C C . ILE B 1 137 ? -8.289 -1.032 3.352 1 97.25 137 ILE B C 1
ATOM 3892 O O . ILE B 1 137 ? -9.055 -0.1 3.594 1 97.25 137 ILE B O 1
ATOM 3896 N N . ASN B 1 138 ? -8.594 -2.006 2.461 1 96.44 138 ASN B N 1
ATOM 3897 C CA . ASN B 1 138 ? -9.828 -1.981 1.686 1 96.44 138 ASN B CA 1
ATOM 3898 C C . ASN B 1 138 ? -11.031 -2.359 2.539 1 96.44 138 ASN B C 1
ATOM 3900 O O . ASN B 1 138 ? -12.172 -2.055 2.182 1 96.44 138 ASN B O 1
ATOM 3904 N N . SER B 1 139 ? -10.891 -3.045 3.623 1 95 139 SER B N 1
ATOM 3905 C CA . SER B 1 139 ? -11.914 -3.82 4.32 1 95 139 SER B CA 1
ATOM 3906 C C . SER B 1 139 ? -13.055 -2.928 4.797 1 95 139 SER B C 1
ATOM 3908 O O . SER B 1 139 ? -14.211 -3.344 4.793 1 95 139 SER B O 1
ATOM 3910 N N . PRO B 1 140 ? -12.789 -1.643 5.191 1 90.69 140 PRO B N 1
ATOM 3911 C CA . PRO B 1 140 ? -13.93 -0.817 5.602 1 90.69 140 PRO B CA 1
ATOM 3912 C C . PRO B 1 140 ? -14.953 -0.621 4.48 1 90.69 140 PRO B C 1
ATOM 3914 O O . PRO B 1 140 ? -16.109 -0.293 4.746 1 90.69 140 PRO B O 1
ATOM 3917 N N . SER B 1 141 ? -14.539 -0.854 3.264 1 88.25 141 SER B N 1
ATOM 3918 C CA . SER B 1 141 ? -15.422 -0.614 2.127 1 88.25 141 SER B CA 1
ATOM 3919 C C . SER B 1 141 ? -16.312 -1.82 1.855 1 88.25 141 SER B C 1
ATOM 3921 O O . SER B 1 141 ? -17.25 -1.737 1.063 1 88.25 141 SER B O 1
ATOM 3923 N N . PHE B 1 142 ? -16.047 -2.932 2.402 1 90.31 142 PHE B N 1
ATOM 3924 C CA . PHE B 1 142 ? -16.766 -4.16 2.07 1 90.31 142 PHE B CA 1
ATOM 3925 C C . PHE B 1 142 ? -18.203 -4.113 2.598 1 90.31 142 PHE B C 1
ATOM 3927 O O . PHE B 1 142 ? -19.109 -4.656 1.978 1 90.31 142 PHE B O 1
ATOM 3934 N N . GLY B 1 143 ? -18.422 -3.334 3.691 1 83.31 143 GLY B N 1
ATOM 3935 C CA . GLY B 1 143 ? -19.75 -3.271 4.281 1 83.31 143 GLY B CA 1
ATOM 3936 C C . GLY B 1 143 ? -20.094 -4.496 5.102 1 83.31 143 GLY B C 1
ATOM 3937 O O . GLY B 1 143 ? -19.469 -5.551 4.945 1 83.31 143 GLY B O 1
ATOM 3938 N N . ALA B 1 144 ? -21.172 -4.277 5.758 1 80.81 144 ALA B N 1
ATOM 3939 C CA . ALA B 1 144 ? -21.672 -5.379 6.574 1 80.81 144 ALA B CA 1
ATOM 3940 C C . ALA B 1 144 ? -22.297 -6.465 5.703 1 80.81 144 ALA B C 1
ATOM 3942 O O . ALA B 1 144 ? -22.922 -6.164 4.684 1 80.81 144 ALA B O 1
ATOM 3943 N N . HIS B 1 145 ? -22.094 -7.727 5.836 1 81.19 145 HIS B N 1
ATOM 3944 C CA . HIS B 1 145 ? -22.672 -8.875 5.141 1 81.19 145 HIS B CA 1
ATOM 3945 C C . HIS B 1 145 ? -22.062 -9.023 3.746 1 81.19 145 HIS B C 1
ATOM 3947 O O . HIS B 1 145 ? -22.75 -9.453 2.814 1 81.19 145 HIS B O 1
ATOM 3953 N N . SER B 1 146 ? -20.969 -8.414 3.535 1 85.38 146 SER B N 1
ATOM 3954 C CA . SER B 1 146 ? -20.281 -8.453 2.246 1 85.38 146 SER B CA 1
ATOM 3955 C C . SER B 1 146 ? -20.141 -9.883 1.741 1 85.38 146 SER B C 1
ATOM 3957 O O . SER B 1 146 ? -20.094 -10.117 0.532 1 85.38 146 SER B O 1
ATOM 3959 N N . GLY B 1 147 ? -20.062 -10.836 2.631 1 91.12 147 GLY B N 1
ATOM 3960 C CA . GLY B 1 147 ? -19.844 -12.227 2.258 1 91.12 147 GLY B CA 1
ATOM 3961 C C . GLY B 1 147 ? -18.391 -12.516 1.896 1 91.12 147 GLY B C 1
ATOM 3962 O O . GLY B 1 147 ? -18.094 -13.57 1.337 1 91.12 147 GLY B O 1
ATOM 3963 N N . LYS B 1 148 ? -17.531 -11.562 2.205 1 96.5 148 LYS B N 1
ATOM 3964 C CA . LYS B 1 148 ? -16.109 -11.758 1.879 1 96.5 148 LYS B CA 1
ATOM 3965 C C . LYS B 1 148 ? -15.453 -12.727 2.855 1 96.5 148 LYS B C 1
ATOM 3967 O O . LYS B 1 148 ? -15.656 -12.625 4.066 1 96.5 148 LYS B O 1
ATOM 3972 N N . ARG B 1 149 ? -14.664 -13.688 2.277 1 96.94 149 ARG B N 1
ATOM 3973 C CA . ARG B 1 149 ? -13.984 -14.727 3.043 1 96.94 149 ARG B CA 1
ATOM 3974 C C . ARG B 1 149 ? -12.492 -14.758 2.725 1 96.94 149 ARG B C 1
ATOM 3976 O O . ARG B 1 149 ? -12.102 -14.75 1.556 1 96.94 149 ARG B O 1
ATOM 3983 N N . VAL B 1 150 ? -11.719 -14.719 3.773 1 98.12 150 VAL B N 1
ATOM 3984 C CA . VAL B 1 150 ? -10.281 -14.883 3.643 1 98.12 150 VAL B CA 1
ATOM 3985 C C . VAL B 1 150 ? -9.875 -16.297 4.07 1 98.12 150 VAL B C 1
ATOM 3987 O O . VAL B 1 150 ? -10.039 -16.656 5.234 1 98.12 150 VAL B O 1
ATOM 3990 N N . HIS B 1 151 ? -9.406 -17.031 3.094 1 98.69 151 HIS B N 1
ATOM 3991 C CA . HIS B 1 151 ? -8.945 -18.406 3.348 1 98.69 151 HIS B CA 1
ATOM 3992 C C . HIS B 1 151 ? -7.43 -18.453 3.494 1 98.69 151 HIS B C 1
ATOM 3994 O O . HIS B 1 151 ? -6.703 -17.844 2.707 1 98.69 151 HIS B O 1
ATOM 4000 N N . GLY B 1 152 ? -6.898 -19.031 4.461 1 98.62 152 GLY B N 1
ATOM 4001 C CA . GLY B 1 152 ? -5.496 -19.297 4.73 1 98.62 152 GLY B CA 1
ATOM 4002 C C . GLY B 1 152 ? -5.273 -20.375 5.77 1 98.62 152 GLY B C 1
ATOM 4003 O O . GLY B 1 152 ? -6.227 -20.844 6.398 1 98.62 152 GLY B O 1
ATOM 4004 N N . LEU B 1 153 ? -4.039 -20.875 5.859 1 98.56 153 LEU B N 1
ATOM 4005 C CA . LEU B 1 153 ? -3.754 -21.812 6.941 1 98.56 153 LEU B CA 1
ATOM 4006 C C . LEU B 1 153 ? -4.098 -21.188 8.297 1 98.56 153 LEU B C 1
ATOM 4008 O O . LEU B 1 153 ? -4.266 -19.984 8.406 1 98.56 153 LEU B O 1
ATOM 4012 N N . ASP B 1 154 ? -4.246 -22.031 9.297 1 97.94 154 ASP B N 1
ATOM 4013 C CA . ASP B 1 154 ? -4.633 -21.594 10.633 1 97.94 154 ASP B CA 1
ATOM 4014 C C . ASP B 1 154 ? -3.68 -20.516 11.148 1 97.94 154 ASP B C 1
ATOM 4016 O O . ASP B 1 154 ? -4.113 -19.516 11.742 1 97.94 154 ASP B O 1
ATOM 4020 N N . SER B 1 155 ? -2.436 -20.703 10.969 1 96.88 155 SER B N 1
ATOM 4021 C CA . SER B 1 155 ? -1.43 -19.766 11.43 1 96.88 155 SER B CA 1
ATOM 4022 C C . SER B 1 155 ? -1.636 -18.391 10.805 1 96.88 155 SER B C 1
ATOM 4024 O O . SER B 1 155 ? -1.49 -17.359 11.484 1 96.88 155 SER B O 1
ATOM 4026 N N . THR B 1 156 ? -1.978 -18.328 9.547 1 98.25 156 THR B N 1
ATOM 4027 C CA . THR B 1 156 ? -2.211 -17.078 8.836 1 98.25 156 THR B CA 1
ATOM 4028 C C . THR B 1 156 ? -3.459 -16.391 9.367 1 98.25 156 THR B C 1
ATOM 4030 O O . THR B 1 156 ? -3.428 -15.188 9.664 1 98.25 156 THR B O 1
ATOM 4033 N N . CYS B 1 157 ? -4.539 -17.141 9.5 1 98.06 157 CYS B N 1
ATOM 4034 C CA . CYS B 1 157 ? -5.789 -16.578 10 1 98.06 157 CYS B CA 1
ATOM 4035 C C . CYS B 1 157 ? -5.617 -16.047 11.422 1 98.06 157 CYS B C 1
ATOM 4037 O O . CYS B 1 157 ? -6.082 -14.953 11.742 1 98.06 157 CYS B O 1
ATOM 4039 N N . LYS B 1 158 ? -4.926 -16.812 12.25 1 97.81 158 LYS B N 1
ATOM 4040 C CA . LYS B 1 158 ? -4.672 -16.391 13.633 1 97.81 158 LYS B CA 1
ATOM 4041 C C . LYS B 1 158 ? -3.838 -15.117 13.672 1 97.81 158 LYS B C 1
ATOM 4043 O O . LYS B 1 158 ? -4.117 -14.211 14.453 1 97.81 158 LYS B O 1
ATOM 4048 N N . ALA B 1 159 ? -2.826 -15.102 12.883 1 98.12 159 ALA B N 1
ATOM 4049 C CA . ALA B 1 159 ? -1.961 -13.93 12.828 1 98.12 159 ALA B CA 1
ATOM 4050 C C . ALA B 1 159 ? -2.756 -12.68 12.469 1 98.12 159 ALA B C 1
ATOM 4052 O O . ALA B 1 159 ? -2.58 -11.625 13.086 1 98.12 159 ALA B O 1
ATOM 4053 N N . LEU B 1 160 ? -3.613 -12.734 11.469 1 98.12 160 LEU B N 1
ATOM 4054 C CA . LEU B 1 160 ? -4.434 -11.602 11.055 1 98.12 160 LEU B CA 1
ATOM 4055 C C . LEU B 1 160 ? -5.359 -11.156 12.18 1 98.12 160 LEU B C 1
ATOM 4057 O O . LEU B 1 160 ? -5.488 -9.961 12.453 1 98.12 160 LEU B O 1
ATOM 4061 N N . GLY B 1 161 ? -6 -12.094 12.789 1 96.81 161 GLY B N 1
ATOM 4062 C CA . GLY B 1 161 ? -6.934 -11.773 13.852 1 96.81 161 GLY B CA 1
ATOM 4063 C C . GLY B 1 161 ? -6.266 -11.18 15.078 1 96.81 161 GLY B C 1
ATOM 4064 O O . GLY B 1 161 ? -6.789 -10.242 15.68 1 96.81 161 GLY B O 1
ATOM 4065 N N . GLU B 1 162 ? -5.094 -11.656 15.398 1 97.62 162 GLU B N 1
ATOM 4066 C CA . GLU B 1 162 ? -4.434 -11.289 16.656 1 97.62 162 GLU B CA 1
ATOM 4067 C C . GLU B 1 162 ? -3.604 -10.023 16.484 1 97.62 162 GLU B C 1
ATOM 4069 O O . GLU B 1 162 ? -3.459 -9.242 17.422 1 97.62 162 GLU B O 1
ATOM 4074 N N . ASN B 1 163 ? -3.117 -9.867 15.297 1 98.31 163 ASN B N 1
ATOM 4075 C CA . ASN B 1 163 ? -2.1 -8.828 15.18 1 98.31 163 ASN B CA 1
ATOM 4076 C C . ASN B 1 163 ? -2.561 -7.695 14.273 1 98.31 163 ASN B C 1
ATOM 4078 O O . ASN B 1 163 ? -2.006 -6.598 14.312 1 98.31 163 ASN B O 1
ATOM 4082 N N . VAL B 1 164 ? -3.51 -7.91 13.391 1 98.19 164 VAL B N 1
ATOM 4083 C CA . VAL B 1 164 ? -3.889 -6.898 12.414 1 98.19 164 VAL B CA 1
ATOM 4084 C C . VAL B 1 164 ? -5.297 -6.391 12.719 1 98.19 164 VAL B C 1
ATOM 4086 O O . VAL B 1 164 ? -5.477 -5.234 13.117 1 98.19 164 VAL B O 1
ATOM 4089 N N . PHE B 1 165 ? -6.246 -7.301 12.625 1 96.69 165 PHE B N 1
ATOM 4090 C CA . PHE B 1 165 ? -7.617 -6.949 12.977 1 96.69 165 PHE B CA 1
ATOM 4091 C C . PHE B 1 165 ? -7.828 -7.027 14.484 1 96.69 165 PHE B C 1
ATOM 4093 O O . PHE B 1 165 ? -8.672 -7.793 14.953 1 96.69 165 PHE B O 1
ATOM 4100 N N . ASN B 1 166 ? -7.121 -6.203 15.242 1 95.62 166 ASN B N 1
ATOM 4101 C CA . ASN B 1 166 ? -7.039 -6.336 16.703 1 95.62 166 ASN B CA 1
ATOM 4102 C C . ASN B 1 166 ? -7.426 -5.035 17.406 1 95.62 166 ASN B C 1
ATOM 4104 O O . ASN B 1 166 ? -7.121 -4.852 18.578 1 95.62 166 ASN B O 1
ATOM 4108 N N . ASN B 1 167 ? -7.977 -4.016 16.656 1 94.44 167 ASN B N 1
ATOM 4109 C CA . ASN B 1 167 ? -8.406 -2.719 17.156 1 94.44 167 ASN B CA 1
ATOM 4110 C C . ASN B 1 167 ? -7.223 -1.877 17.625 1 94.44 167 ASN B C 1
ATOM 4112 O O . ASN B 1 167 ? -7.383 -0.966 18.438 1 94.44 167 ASN B O 1
ATOM 4116 N N . VAL B 1 168 ? -6.027 -2.23 17.266 1 96.19 168 VAL B N 1
ATOM 4117 C CA . VAL B 1 168 ? -4.824 -1.438 17.5 1 96.19 168 VAL B CA 1
ATOM 4118 C C . VAL B 1 168 ? -4.207 -1.021 16.156 1 96.19 168 VAL B C 1
ATOM 4120 O O . VAL B 1 168 ? -4.094 0.171 15.867 1 96.19 168 VAL B O 1
ATOM 4123 N N . ILE B 1 169 ? -3.973 -2.07 15.344 1 97.75 169 ILE B N 1
ATOM 4124 C CA . ILE B 1 169 ? -3.355 -1.81 14.047 1 97.75 169 ILE B CA 1
ATOM 4125 C C . ILE B 1 169 ? -4.43 -1.447 13.031 1 97.75 169 ILE B C 1
ATOM 4127 O O . ILE B 1 169 ? -4.207 -0.606 12.156 1 97.75 169 ILE B O 1
ATOM 4131 N N . TRP B 1 170 ? -5.5 -2.123 13.203 1 96.5 170 TRP B N 1
ATOM 4132 C CA . TRP B 1 170 ? -6.664 -1.901 12.359 1 96.5 170 TRP B CA 1
ATOM 4133 C C . TRP B 1 170 ? -7.953 -2.279 13.086 1 96.5 170 TRP B C 1
ATOM 4135 O O . TRP B 1 170 ? -7.945 -3.152 13.953 1 96.5 170 TRP B O 1
ATOM 4145 N N . PRO B 1 171 ? -9.141 -1.586 12.828 1 92.81 171 PRO B N 1
ATOM 4146 C CA . PRO B 1 171 ? -10.391 -2.041 13.438 1 92.81 171 PRO B CA 1
ATOM 4147 C C . PRO B 1 171 ? -10.641 -3.531 13.227 1 92.81 171 PRO B C 1
ATOM 4149 O O . PRO B 1 171 ? -10.344 -4.066 12.148 1 92.81 171 PRO B O 1
ATOM 4152 N N . ASP B 1 172 ? -11.156 -4.203 14.297 1 93.62 172 ASP B N 1
ATOM 4153 C CA . ASP B 1 172 ? -11.516 -5.609 14.141 1 93.62 172 ASP B CA 1
ATOM 4154 C C . ASP B 1 172 ? -12.766 -5.762 13.281 1 93.62 172 ASP B C 1
ATOM 4156 O O . ASP B 1 172 ? -13.891 -5.73 13.797 1 93.62 172 ASP B O 1
ATOM 4160 N N . LEU B 1 173 ? -12.617 -5.992 12.078 1 92.12 173 LEU B N 1
ATOM 4161 C CA . LEU B 1 173 ? -13.711 -6.09 11.109 1 92.12 173 LEU B CA 1
ATOM 4162 C C . LEU B 1 173 ? -14.055 -7.547 10.828 1 92.12 173 LEU B C 1
ATOM 4164 O O . LEU B 1 173 ? -14.797 -7.844 9.891 1 92.12 173 LEU B O 1
ATOM 4168 N N . THR B 1 174 ? -13.453 -8.438 11.594 1 91.19 174 THR B N 1
ATOM 4169 C CA . THR B 1 174 ? -13.711 -9.867 11.453 1 91.19 174 THR B CA 1
ATOM 4170 C C . THR B 1 174 ? -14.656 -10.359 12.539 1 91.19 174 THR B C 1
ATOM 4172 O O . THR B 1 174 ? -15.094 -11.508 12.523 1 91.19 174 THR B O 1
ATOM 4175 N N . ALA B 1 175 ? -14.953 -9.523 13.445 1 76.5 175 ALA B N 1
ATOM 4176 C CA . ALA B 1 175 ? -15.781 -9.898 14.586 1 76.5 175 ALA B CA 1
ATOM 4177 C C . ALA B 1 175 ? -17.25 -9.953 14.211 1 76.5 175 ALA B C 1
ATOM 4179 O O . ALA B 1 175 ? -17.766 -9.055 13.531 1 76.5 175 ALA B O 1
ATOM 4180 N N . SER B 1 176 ? -17.922 -10.992 14.531 1 66.62 176 SER B N 1
ATOM 4181 C CA . SER B 1 176 ? -19.297 -11.281 14.148 1 66.62 176 SER B CA 1
ATOM 4182 C C . SER B 1 176 ? -20.281 -10.367 14.875 1 66.62 176 SER B C 1
ATOM 4184 O O . SER B 1 176 ? -21.328 -10.023 14.328 1 66.62 176 SER B O 1
ATOM 4186 N N . ASP B 1 177 ? -20.094 -10.016 15.992 1 57.91 177 ASP B N 1
ATOM 4187 C CA . ASP B 1 177 ? -21.062 -9.297 16.828 1 57.91 177 ASP B CA 1
ATOM 4188 C C . ASP B 1 177 ? -21.422 -7.953 16.203 1 57.91 177 ASP B C 1
ATOM 4190 O O . ASP B 1 177 ? -22.469 -7.395 16.5 1 57.91 177 ASP B O 1
ATOM 4194 N N . LYS B 1 178 ? -20.672 -7.379 15.555 1 57.12 178 LYS B N 1
ATOM 4195 C CA . LYS B 1 178 ? -20.953 -6.039 15.047 1 57.12 178 LYS B CA 1
ATOM 4196 C C . LYS B 1 178 ? -21.188 -6.066 13.539 1 57.12 178 LYS B C 1
ATOM 4198 O O . LYS B 1 178 ? -21.125 -5.027 12.875 1 57.12 178 LYS B O 1
ATOM 4203 N N . GLY B 1 179 ? -21.484 -7.238 13.008 1 65.81 179 GLY B N 1
ATOM 4204 C CA . GLY B 1 179 ? -21.516 -7.359 11.562 1 65.81 179 GLY B CA 1
ATOM 4205 C C . GLY B 1 179 ? -20.141 -7.355 10.93 1 65.81 179 GLY B C 1
ATOM 4206 O O . GLY B 1 179 ? -19.484 -6.312 10.867 1 65.81 179 GLY B O 1
ATOM 4207 N N . SER B 1 180 ? -19.625 -8.516 10.586 1 78.5 180 SER B N 1
ATOM 4208 C CA . SER B 1 180 ? -18.25 -8.664 10.086 1 78.5 180 SER B CA 1
ATOM 4209 C C . SER B 1 180 ? -18.172 -8.297 8.609 1 78.5 180 SER B C 1
ATOM 4211 O O . SER B 1 180 ? -19.047 -8.648 7.82 1 78.5 180 SER B O 1
ATOM 4213 N N . CYS B 1 181 ? -17.234 -7.449 8.398 1 87.81 181 CYS B N 1
ATOM 4214 C CA . CYS B 1 181 ? -16.969 -7.074 7.016 1 87.81 181 CYS B CA 1
ATOM 4215 C C . CYS B 1 181 ? -16.297 -8.211 6.258 1 87.81 181 CYS B C 1
ATOM 4217 O O . CYS B 1 181 ? -16.422 -8.305 5.035 1 87.81 181 CYS B O 1
ATOM 4219 N N . LEU B 1 182 ? -15.555 -9.062 7.031 1 93.94 182 LEU B N 1
ATOM 4220 C CA . LEU B 1 182 ? -14.898 -10.203 6.418 1 93.94 182 LEU B CA 1
ATOM 4221 C C . LEU B 1 182 ? -14.789 -11.367 7.402 1 93.94 182 LEU B C 1
ATOM 4223 O O . LEU B 1 182 ? -14.805 -11.156 8.617 1 93.94 182 LEU B O 1
ATOM 4227 N N . GLN B 1 183 ? -14.766 -12.539 6.875 1 95.38 183 GLN B N 1
ATOM 4228 C CA . GLN B 1 183 ? -14.609 -13.75 7.68 1 95.38 183 GLN B CA 1
ATOM 4229 C C . GLN B 1 183 ? -13.258 -14.406 7.426 1 95.38 183 GLN B C 1
ATOM 4231 O O . GLN B 1 183 ? -12.82 -14.523 6.277 1 95.38 183 GLN B O 1
ATOM 4236 N N . LEU B 1 184 ? -12.578 -14.766 8.469 1 96.75 184 LEU B N 1
ATOM 4237 C CA . LEU B 1 184 ? -11.359 -15.562 8.367 1 96.75 184 LEU B CA 1
ATOM 4238 C C . LEU B 1 184 ? -11.68 -17.047 8.383 1 96.75 184 LEU B C 1
ATOM 4240 O O . LEU B 1 184 ? -12.305 -17.547 9.32 1 96.75 184 LEU B O 1
ATOM 4244 N N . CYS B 1 185 ? -11.328 -17.734 7.336 1 97.5 185 CYS B N 1
ATOM 4245 C CA . CYS B 1 185 ? -11.648 -19.141 7.16 1 97.5 185 CYS B CA 1
ATOM 4246 C C . CYS B 1 185 ? -10.383 -19.984 7.145 1 97.5 185 CYS B C 1
ATOM 4248 O O . CYS B 1 185 ? -9.703 -20.078 6.121 1 97.5 185 CYS B O 1
ATOM 4250 N N . SER B 1 186 ? -10.125 -20.719 8.227 1 98 186 SER B N 1
ATOM 4251 C CA . SER B 1 186 ? -8.93 -21.547 8.336 1 98 186 SER B CA 1
ATOM 4252 C C . SER B 1 186 ? -9.016 -22.781 7.438 1 98 186 SER B C 1
ATOM 4254 O O . SER B 1 186 ? -10.062 -23.422 7.352 1 98 186 SER B O 1
ATOM 4256 N N . MET B 1 187 ? -7.977 -23.016 6.727 1 98.44 187 MET B N 1
ATOM 4257 C CA . MET B 1 187 ? -7.836 -24.219 5.91 1 98.44 187 MET B CA 1
ATOM 4258 C C . MET B 1 187 ? -6.84 -25.188 6.539 1 98.44 187 MET B C 1
ATOM 4260 O O . MET B 1 187 ? -5.996 -24.781 7.336 1 98.44 187 MET B O 1
ATOM 4264 N N . GLU B 1 188 ? -6.992 -26.453 6.195 1 98.31 188 GLU B N 1
ATOM 4265 C CA . GLU B 1 188 ? -6.074 -27.484 6.66 1 98.31 188 GLU B CA 1
ATOM 4266 C C . GLU B 1 188 ? -5.039 -27.828 5.598 1 98.31 188 GLU B C 1
ATOM 4268 O O . GLU B 1 188 ? -5.371 -27.953 4.414 1 98.31 188 GLU B O 1
ATOM 4273 N N . ASP B 1 189 ? -3.848 -27.922 6.074 1 98.19 189 ASP B N 1
ATOM 4274 C CA . ASP B 1 189 ? -2.736 -28.266 5.191 1 98.19 189 ASP B CA 1
ATOM 4275 C C . ASP B 1 189 ? -3.018 -29.562 4.43 1 98.19 189 ASP B C 1
ATOM 4277 O O . ASP B 1 189 ? -3.439 -30.562 5.02 1 98.19 189 ASP B O 1
ATOM 4281 N N . HIS B 1 190 ? -2.879 -29.609 3.115 1 97.69 190 HIS B N 1
ATOM 4282 C CA . HIS B 1 190 ? -2.957 -30.75 2.209 1 97.69 190 HIS B CA 1
ATOM 4283 C C . HIS B 1 190 ? -4.395 -31.25 2.066 1 97.69 190 HIS B C 1
ATOM 4285 O O . HIS B 1 190 ? -4.629 -32.344 1.541 1 97.69 190 HIS B O 1
ATOM 4291 N N . VAL B 1 191 ? -5.398 -30.531 2.49 1 98.5 191 VAL B N 1
ATOM 4292 C CA . VAL B 1 191 ? -6.789 -30.969 2.41 1 98.5 191 VAL B CA 1
ATOM 4293 C C . VAL B 1 191 ? -7.551 -30.062 1.435 1 98.5 191 VAL B C 1
ATOM 4295 O O . VAL B 1 191 ? -7.676 -28.859 1.657 1 98.5 191 VAL B O 1
ATOM 4298 N N . PRO B 1 192 ? -8.016 -30.672 0.377 1 98.44 192 PRO B N 1
ATOM 4299 C CA . PRO B 1 192 ? -8.812 -29.891 -0.562 1 98.44 192 PRO B CA 1
ATOM 4300 C C . PRO B 1 192 ? -10.07 -29.297 0.075 1 98.44 192 PRO B C 1
ATOM 4302 O O . PRO B 1 192 ? -10.711 -29.953 0.903 1 98.44 192 PRO B O 1
ATOM 4305 N N . LYS B 1 193 ? -10.414 -28.125 -0.239 1 98.31 193 LYS B N 1
ATOM 4306 C CA . LYS B 1 193 ? -11.625 -27.438 0.229 1 98.31 193 LYS B CA 1
ATOM 4307 C C . LYS B 1 193 ? -12.336 -26.734 -0.917 1 98.31 193 LYS B C 1
ATOM 4309 O O . LYS B 1 193 ? -11.719 -25.953 -1.647 1 98.31 193 LYS B O 1
ATOM 4314 N N . ALA B 1 194 ? -13.609 -27.062 -1.104 1 98.38 194 ALA B N 1
ATOM 4315 C CA . ALA B 1 194 ? -14.438 -26.25 -1.996 1 98.38 194 ALA B CA 1
ATOM 4316 C C . ALA B 1 194 ? -14.719 -24.875 -1.389 1 98.38 194 ALA B C 1
ATOM 4318 O O . ALA B 1 194 ? -15.414 -24.766 -0.378 1 98.38 194 ALA B O 1
ATOM 4319 N N . ILE B 1 195 ? -14.195 -23.797 -1.973 1 98.31 195 ILE B N 1
ATOM 4320 C CA . ILE B 1 195 ? -14.383 -22.484 -1.376 1 98.31 195 ILE B CA 1
ATOM 4321 C C . ILE B 1 195 ? -15.648 -21.844 -1.929 1 98.31 195 ILE B C 1
ATOM 4323 O O . ILE B 1 195 ? -16.156 -20.859 -1.368 1 98.31 195 ILE B O 1
ATOM 4327 N N . ASN B 1 196 ? -16.156 -22.266 -2.986 1 97.94 196 ASN B N 1
ATOM 4328 C CA . ASN B 1 196 ? -17.453 -21.938 -3.578 1 97.94 196 ASN B CA 1
ATOM 4329 C C . ASN B 1 196 ? -17.891 -22.984 -4.598 1 97.94 196 ASN B C 1
ATOM 4331 O O . ASN B 1 196 ? -17.391 -24.109 -4.598 1 97.94 196 ASN B O 1
ATOM 4335 N N . SER B 1 197 ? -18.844 -22.672 -5.461 1 97.5 197 SER B N 1
ATOM 4336 C CA . SER B 1 197 ? -19.406 -23.672 -6.371 1 97.5 197 SER B CA 1
ATOM 4337 C C . SER B 1 197 ? -18.484 -23.906 -7.57 1 97.5 197 SER B C 1
ATOM 4339 O O . SER B 1 197 ? -18.656 -24.859 -8.32 1 97.5 197 SER B O 1
ATOM 4341 N N . THR B 1 198 ? -17.422 -23.078 -7.711 1 98.12 198 THR B N 1
ATOM 4342 C CA . THR B 1 198 ? -16.609 -23.109 -8.922 1 98.12 198 THR B CA 1
ATOM 4343 C C . THR B 1 198 ? -15.219 -23.672 -8.641 1 98.12 198 THR B C 1
ATOM 4345 O O . THR B 1 198 ? -14.648 -24.391 -9.469 1 98.12 198 THR B O 1
ATOM 4348 N N . TYR B 1 199 ? -14.703 -23.344 -7.441 1 98.62 199 TYR B N 1
ATOM 4349 C CA . TYR B 1 199 ? -13.297 -23.641 -7.215 1 98.62 199 TYR B CA 1
ATOM 4350 C C . TYR B 1 199 ? -13.117 -24.547 -6.004 1 98.62 199 TYR B C 1
ATOM 4352 O O . TYR B 1 199 ? -13.797 -24.375 -4.988 1 98.62 199 TYR B O 1
ATOM 4360 N N . THR B 1 200 ? -12.258 -25.531 -6.152 1 98.75 200 THR B N 1
ATOM 4361 C CA . THR B 1 200 ? -11.672 -26.281 -5.051 1 98.75 200 THR B CA 1
ATOM 4362 C C . THR B 1 200 ? -10.195 -25.953 -4.891 1 98.75 200 THR B C 1
ATOM 4364 O O . THR B 1 200 ? -9.445 -25.922 -5.875 1 98.75 200 THR B O 1
ATOM 4367 N N . VAL B 1 201 ? -9.805 -25.719 -3.635 1 98.81 201 VAL B N 1
ATOM 4368 C CA . VAL B 1 201 ? -8.445 -25.266 -3.375 1 98.81 201 VAL B CA 1
ATOM 4369 C C . VAL B 1 201 ? -7.75 -26.219 -2.4 1 98.81 201 VAL B C 1
ATOM 4371 O O . VAL B 1 201 ? -8.336 -26.609 -1.391 1 98.81 201 VAL B O 1
ATOM 4374 N N . THR B 1 202 ? -6.582 -26.641 -2.719 1 98.88 202 THR B N 1
ATOM 4375 C CA . THR B 1 202 ? -5.742 -27.406 -1.807 1 98.88 202 THR B CA 1
ATOM 4376 C C . THR B 1 202 ? -4.535 -26.578 -1.357 1 98.88 202 THR B C 1
ATOM 4378 O O . THR B 1 202 ? -3.664 -26.266 -2.166 1 98.88 202 THR B O 1
ATOM 4381 N N . PRO B 1 203 ? -4.52 -26.25 -0.072 1 98.88 203 PRO B N 1
ATOM 4382 C CA . PRO B 1 203 ? -3.365 -25.5 0.448 1 98.88 203 PRO B CA 1
ATOM 4383 C C . PRO B 1 203 ? -2.203 -26.422 0.829 1 98.88 203 PRO B C 1
ATOM 4385 O O . PRO B 1 203 ? -2.42 -27.531 1.318 1 98.88 203 PRO B O 1
ATOM 4388 N N . PHE B 1 204 ? -0.967 -25.969 0.602 1 98.75 204 PHE B N 1
ATOM 4389 C CA . PHE B 1 204 ? 0.248 -26.656 1.032 1 98.75 204 PHE B CA 1
ATOM 4390 C C . PHE B 1 204 ? 1.168 -25.703 1.782 1 98.75 204 PHE B C 1
ATOM 4392 O O . PHE B 1 204 ? 1.551 -24.656 1.254 1 98.75 204 PHE B O 1
ATOM 4399 N N . LYS B 1 205 ? 1.497 -26.062 2.98 1 98.12 205 LYS B N 1
ATOM 4400 C CA . LYS B 1 205 ? 2.443 -25.281 3.768 1 98.12 205 LYS B CA 1
ATOM 4401 C C . LYS B 1 205 ? 3.83 -25.297 3.135 1 98.12 205 LYS B C 1
ATOM 4403 O O . LYS B 1 205 ? 4.285 -26.328 2.641 1 98.12 205 LYS B O 1
ATOM 4408 N N . VAL B 1 206 ? 4.465 -24.141 3.062 1 97.75 206 VAL B N 1
ATOM 4409 C CA . VAL B 1 206 ? 5.852 -24.047 2.619 1 97.75 206 VAL B CA 1
ATOM 4410 C C . VAL B 1 206 ? 6.66 -23.234 3.635 1 97.75 206 VAL B C 1
ATOM 4412 O O . VAL B 1 206 ? 6.09 -22.562 4.492 1 97.75 206 VAL B O 1
ATOM 4415 N N . LYS B 1 207 ? 7.996 -23.375 3.51 1 95.81 207 LYS B N 1
ATOM 4416 C CA . LYS B 1 207 ? 8.898 -22.594 4.363 1 95.81 207 LYS B CA 1
ATOM 4417 C C . LYS B 1 207 ? 9.266 -21.266 3.707 1 95.81 207 LYS B C 1
ATOM 4419 O O . LYS B 1 207 ? 9.562 -21.219 2.512 1 95.81 207 LYS B O 1
ATOM 4424 N N . HIS B 1 208 ? 9.172 -20.156 4.48 1 95.94 208 HIS B N 1
ATOM 4425 C CA . HIS B 1 208 ? 9.516 -18.828 3.994 1 95.94 208 HIS B CA 1
ATOM 4426 C C . HIS B 1 208 ? 10.516 -18.141 4.922 1 95.94 208 HIS B C 1
ATOM 4428 O O . HIS B 1 208 ? 10.289 -17 5.348 1 95.94 208 HIS B O 1
ATOM 4434 N N . GLY B 1 209 ? 11.578 -18.828 5.242 1 91.12 209 GLY B N 1
ATOM 4435 C CA . GLY B 1 209 ? 12.625 -18.297 6.102 1 91.12 209 GLY B CA 1
ATOM 4436 C C . GLY B 1 209 ? 12.594 -18.875 7.504 1 91.12 209 GLY B C 1
ATOM 4437 O O . GLY B 1 209 ? 11.633 -19.547 7.883 1 91.12 209 GLY B O 1
ATOM 4438 N N . GLU B 1 210 ? 13.703 -18.656 8.266 1 86.12 210 GLU B N 1
ATOM 4439 C CA . GLU B 1 210 ? 13.867 -19.188 9.617 1 86.12 210 GLU B CA 1
ATOM 4440 C C . GLU B 1 210 ? 13.844 -18.062 10.656 1 86.12 210 GLU B C 1
ATOM 4442 O O . GLU B 1 210 ? 14.438 -17 10.445 1 86.12 210 GLU B O 1
ATOM 4447 N N . LEU B 1 211 ? 13.023 -18.172 11.664 1 76.06 211 LEU B N 1
ATOM 4448 C CA . LEU B 1 211 ? 13.008 -17.234 12.781 1 76.06 211 LEU B CA 1
ATOM 4449 C C . LEU B 1 211 ? 14.047 -17.625 13.828 1 76.06 211 LEU B C 1
ATOM 4451 O O . LEU B 1 211 ? 14.859 -16.797 14.242 1 76.06 211 LEU B O 1
ATOM 4455 N N . THR B 1 212 ? 13.891 -18.797 14.359 1 73.19 212 THR B N 1
ATOM 4456 C CA . THR B 1 212 ? 14.852 -19.438 15.25 1 73.19 212 THR B CA 1
ATOM 4457 C C . THR B 1 212 ? 15.258 -20.797 14.711 1 73.19 212 THR B C 1
ATOM 4459 O O . THR B 1 212 ? 14.805 -21.219 13.641 1 73.19 212 THR B O 1
ATOM 4462 N N . SER B 1 213 ? 16.109 -21.266 15.414 1 68.56 213 SER B N 1
ATOM 4463 C CA . SER B 1 213 ? 16.562 -22.594 15.016 1 68.56 213 SER B CA 1
ATOM 4464 C C . SER B 1 213 ? 15.406 -23.594 14.961 1 68.56 213 SER B C 1
ATOM 4466 O O . SER B 1 213 ? 15.469 -24.578 14.234 1 68.56 213 SER B O 1
ATOM 4468 N N . SER B 1 214 ? 14.422 -23.188 15.586 1 71 214 SER B N 1
ATOM 4469 C CA . SER B 1 214 ? 13.344 -24.172 15.688 1 71 214 SER B CA 1
ATOM 4470 C C . SER B 1 214 ? 12.055 -23.641 15.07 1 71 214 SER B C 1
ATOM 4472 O O . SER B 1 214 ? 11.062 -24.375 14.977 1 71 214 SER B O 1
ATOM 4474 N N . GLU B 1 215 ? 12.086 -22.438 14.68 1 80.69 215 GLU B N 1
ATOM 4475 C CA . GLU B 1 215 ? 10.852 -21.844 14.172 1 80.69 215 GLU B CA 1
ATOM 4476 C C . GLU B 1 215 ? 11.078 -21.172 12.82 1 80.69 215 GLU B C 1
ATOM 4478 O O . GLU B 1 215 ? 12.125 -20.547 12.594 1 80.69 215 GLU B O 1
ATOM 4483 N N . SER B 1 216 ? 10.148 -21.484 11.906 1 85.19 216 SER B N 1
ATOM 4484 C CA . SER B 1 216 ? 10.227 -20.891 10.578 1 85.19 216 SER B CA 1
ATOM 4485 C C . SER B 1 216 ? 8.961 -20.109 10.234 1 85.19 216 SER B C 1
ATOM 4487 O O . SER B 1 216 ? 7.906 -20.359 10.828 1 85.19 216 SER B O 1
ATOM 4489 N N . TYR B 1 217 ? 9.18 -19.094 9.422 1 91.12 217 TYR B N 1
ATOM 4490 C CA . TYR B 1 217 ? 8.008 -18.484 8.805 1 91.12 217 TYR B CA 1
ATOM 4491 C C . TYR B 1 217 ? 7.301 -19.484 7.887 1 91.12 217 TYR B C 1
ATOM 4493 O O . TYR B 1 217 ? 7.957 -20.234 7.152 1 91.12 217 TYR B O 1
ATOM 4501 N N . ALA B 1 218 ? 6.039 -19.531 8.07 1 94.69 218 ALA B N 1
ATOM 4502 C CA . ALA B 1 218 ? 5.25 -20.375 7.184 1 94.69 218 ALA B CA 1
ATOM 4503 C C . ALA B 1 218 ? 4.543 -19.547 6.117 1 94.69 218 ALA B C 1
ATOM 4505 O O . ALA B 1 218 ? 4.145 -18.406 6.367 1 94.69 218 ALA B O 1
ATOM 4506 N N . SER B 1 219 ? 4.496 -20.016 5.004 1 98.06 219 SER B N 1
ATOM 4507 C CA . SER B 1 219 ? 3.691 -19.531 3.885 1 98.06 219 SER B CA 1
ATOM 4508 C C . SER B 1 219 ? 2.871 -20.656 3.27 1 98.06 219 SER B C 1
ATOM 4510 O O . SER B 1 219 ? 2.717 -21.734 3.873 1 98.06 219 SER B O 1
ATOM 4512 N N . THR B 1 220 ? 2.207 -20.375 2.193 1 98.81 220 THR B N 1
ATOM 4513 C CA . THR B 1 220 ? 1.293 -21.375 1.629 1 98.81 220 THR B CA 1
ATOM 4514 C C . THR B 1 220 ? 1.338 -21.344 0.104 1 98.81 220 THR B C 1
ATOM 4516 O O . THR B 1 220 ? 1.498 -20.281 -0.497 1 98.81 220 THR B O 1
ATOM 4519 N N . SER B 1 221 ? 1.324 -22.438 -0.546 1 98.75 221 SER B N 1
ATOM 4520 C CA . SER B 1 221 ? 0.965 -22.562 -1.956 1 98.75 221 SER B CA 1
ATOM 4521 C C . SER B 1 221 ? -0.443 -23.125 -2.121 1 98.75 221 SER B C 1
ATOM 4523 O O . SER B 1 221 ? -0.936 -23.844 -1.249 1 98.75 221 SER B O 1
ATOM 4525 N N . PHE B 1 222 ? -1.125 -22.781 -3.199 1 98.94 222 PHE B N 1
ATOM 4526 C CA . PHE B 1 222 ? -2.486 -23.234 -3.471 1 98.94 222 PHE B CA 1
ATOM 4527 C C . PHE B 1 222 ? -2.568 -23.938 -4.82 1 98.94 222 PHE B C 1
ATOM 4529 O O . PHE B 1 222 ? -2.146 -23.391 -5.84 1 98.94 222 PHE B O 1
ATOM 4536 N N . VAL B 1 223 ? -3.025 -25.156 -4.852 1 98.88 223 VAL B N 1
ATOM 4537 C CA . VAL B 1 223 ? -3.547 -25.734 -6.086 1 98.88 223 VAL B CA 1
ATOM 4538 C C . VAL B 1 223 ? -5.008 -25.328 -6.27 1 98.88 223 VAL B C 1
ATOM 4540 O O . VAL B 1 223 ? -5.863 -25.688 -5.457 1 98.88 223 VAL B O 1
ATOM 4543 N N . ILE B 1 224 ? -5.266 -24.562 -7.219 1 98.81 224 ILE B N 1
ATOM 4544 C CA . ILE B 1 224 ? -6.605 -24.062 -7.5 1 98.81 224 ILE B CA 1
ATOM 4545 C C . ILE B 1 224 ? -7.207 -24.812 -8.68 1 98.81 224 ILE B C 1
ATOM 4547 O O . ILE B 1 224 ? -6.688 -24.75 -9.797 1 98.81 224 ILE B O 1
ATOM 4551 N N . SER B 1 225 ? -8.266 -25.5 -8.43 1 98.44 225 SER B N 1
ATOM 4552 C CA . SER B 1 225 ? -8.898 -26.344 -9.438 1 98.44 225 SER B CA 1
ATOM 4553 C C . SER B 1 225 ? -10.281 -25.828 -9.812 1 98.44 225 SER B C 1
ATOM 4555 O O . SER B 1 225 ? -11.07 -25.469 -8.938 1 98.44 225 SER B O 1
ATOM 4557 N N . HIS B 1 226 ? -10.516 -25.703 -11.047 1 97.81 226 HIS B N 1
ATOM 4558 C CA . HIS B 1 226 ? -11.828 -25.312 -11.555 1 97.81 226 HIS B CA 1
ATOM 4559 C C . HIS B 1 226 ? -12.703 -26.547 -11.805 1 97.81 226 HIS B C 1
ATOM 4561 O O . HIS B 1 226 ? -12.359 -27.406 -12.609 1 97.81 226 HIS B O 1
ATOM 4567 N N . ARG B 1 227 ? -13.805 -26.578 -11.188 1 94.31 227 ARG B N 1
ATOM 4568 C CA . ARG B 1 227 ? -14.625 -27.781 -11.156 1 94.31 227 ARG B CA 1
ATOM 4569 C C . ARG B 1 227 ? -15.086 -28.172 -12.555 1 94.31 227 ARG B C 1
ATOM 4571 O O . ARG B 1 227 ? -15.07 -29.359 -12.914 1 94.31 227 ARG B O 1
ATOM 4578 N N . VAL B 1 228 ? -15.484 -27.234 -13.352 1 93.44 228 VAL B N 1
ATOM 4579 C CA . VAL B 1 228 ? -16.047 -27.5 -14.664 1 93.44 228 VAL B CA 1
ATOM 4580 C C . VAL B 1 228 ? -14.93 -27.719 -15.68 1 93.44 228 VAL B C 1
ATOM 4582 O O . VAL B 1 228 ? -14.977 -28.656 -16.484 1 93.44 228 VAL B O 1
ATOM 4585 N N . LEU B 1 229 ? -13.906 -26.875 -15.609 1 92.94 229 LEU B N 1
ATOM 4586 C CA . LEU B 1 229 ? -12.805 -26.953 -16.562 1 92.94 229 LEU B CA 1
ATOM 4587 C C . LEU B 1 229 ? -11.977 -28.203 -16.328 1 92.94 229 LEU B C 1
ATOM 4589 O O . LEU B 1 229 ? -11.281 -28.672 -17.234 1 92.94 229 LEU B O 1
ATOM 4593 N N . LYS B 1 230 ? -11.969 -28.766 -15.141 1 95.19 230 LYS B N 1
ATOM 4594 C CA . LYS B 1 230 ? -11.133 -29.891 -14.727 1 95.19 230 LYS B CA 1
ATOM 4595 C C . LYS B 1 230 ? -9.656 -29.594 -14.961 1 95.19 230 LYS B C 1
ATOM 4597 O O . LYS B 1 230 ? -8.922 -30.438 -15.477 1 95.19 230 LYS B O 1
ATOM 4602 N N . ARG B 1 231 ? -9.289 -28.375 -14.789 1 97.06 231 ARG B N 1
ATOM 4603 C CA . ARG B 1 231 ? -7.918 -27.891 -14.867 1 97.06 231 ARG B CA 1
ATOM 4604 C C . ARG B 1 231 ? -7.508 -27.188 -13.57 1 97.06 231 ARG B C 1
ATOM 4606 O O . ARG B 1 231 ? -8.359 -26.734 -12.805 1 97.06 231 ARG B O 1
ATOM 4613 N N . SER B 1 232 ? -6.234 -27.219 -13.352 1 98.31 232 SER B N 1
ATOM 4614 C CA . SER B 1 232 ? -5.703 -26.609 -12.133 1 98.31 232 SER B CA 1
ATOM 4615 C C . SER B 1 232 ? -4.5 -25.734 -12.43 1 98.31 232 SER B C 1
ATOM 4617 O O . SER B 1 232 ? -3.854 -25.891 -13.469 1 98.31 232 SER B O 1
ATOM 4619 N N . ILE B 1 233 ? -4.281 -24.781 -11.594 1 98.62 233 ILE B N 1
ATOM 4620 C CA . ILE B 1 233 ? -3.037 -24.016 -11.562 1 98.62 233 ILE B CA 1
ATOM 4621 C C . ILE B 1 233 ? -2.432 -24.078 -10.164 1 98.62 233 ILE B C 1
ATOM 4623 O O . ILE B 1 233 ? -3.15 -24.25 -9.172 1 98.62 233 ILE B O 1
ATOM 4627 N N . LEU B 1 234 ? -1.138 -24.062 -10.102 1 98.88 234 LEU B N 1
ATOM 4628 C CA . LEU B 1 234 ? -0.407 -24 -8.844 1 98.88 234 LEU B CA 1
ATOM 4629 C C . LEU B 1 234 ? 0.162 -22.609 -8.602 1 98.88 234 LEU B C 1
ATOM 4631 O O . LEU B 1 234 ? 0.903 -22.078 -9.438 1 98.88 234 LEU B O 1
ATOM 4635 N N . MET B 1 235 ? -0.227 -21.969 -7.488 1 98.88 235 MET B N 1
ATOM 4636 C CA . MET B 1 235 ? 0.258 -20.625 -7.156 1 98.88 235 MET B CA 1
ATOM 4637 C C . MET B 1 235 ? 0.941 -20.609 -5.793 1 98.88 235 MET B C 1
ATOM 4639 O O . MET B 1 235 ? 0.312 -20.906 -4.777 1 98.88 235 MET B O 1
ATOM 4643 N N . PHE B 1 236 ? 2.191 -20.266 -5.762 1 98.81 236 PHE B N 1
ATOM 4644 C CA . PHE B 1 236 ? 2.979 -20.188 -4.535 1 98.81 236 PHE B CA 1
ATOM 4645 C C . PHE B 1 236 ? 2.924 -18.797 -3.939 1 98.81 236 PHE B C 1
ATOM 4647 O O . PHE B 1 236 ? 2.77 -17.812 -4.664 1 98.81 236 PHE B O 1
ATOM 4654 N N . GLY B 1 237 ? 2.928 -18.672 -2.582 1 98.31 237 GLY B N 1
ATOM 4655 C CA . GLY B 1 237 ? 3.406 -17.469 -1.921 1 98.31 237 GLY B CA 1
ATOM 4656 C C . GLY B 1 237 ? 4.918 -17.406 -1.824 1 98.31 237 GLY B C 1
ATOM 4657 O O . GLY B 1 237 ? 5.625 -17.891 -2.709 1 98.31 237 GLY B O 1
ATOM 4658 N N . ASP B 1 238 ? 5.406 -16.688 -0.836 1 98.38 238 ASP B N 1
ATOM 4659 C CA . ASP B 1 238 ? 6.844 -16.656 -0.591 1 98.38 238 ASP B CA 1
ATOM 4660 C C . ASP B 1 238 ? 7.34 -18 -0.084 1 98.38 238 ASP B C 1
ATOM 4662 O O . ASP B 1 238 ? 6.66 -18.672 0.704 1 98.38 238 ASP B O 1
ATOM 4666 N N . LEU B 1 239 ? 8.469 -18.406 -0.572 1 98.12 239 LEU B N 1
ATOM 4667 C CA . LEU B 1 239 ? 8.984 -19.703 -0.14 1 98.12 239 LEU B CA 1
ATOM 4668 C C . LEU B 1 239 ? 10.5 -19.75 -0.3 1 98.12 239 LEU B C 1
ATOM 4670 O O . LEU B 1 239 ? 11.086 -18.938 -1.012 1 98.12 239 LEU B O 1
ATOM 4674 N N . GLU B 1 240 ? 11.125 -20.672 0.367 1 96.25 240 GLU B N 1
ATOM 4675 C CA . GLU B 1 240 ? 12.516 -21.031 0.129 1 96.25 240 GLU B CA 1
ATOM 4676 C C . GLU B 1 240 ? 12.641 -22.438 -0.445 1 96.25 240 GLU B C 1
ATOM 4678 O O . GLU B 1 240 ? 11.695 -23.234 -0.368 1 96.25 240 GLU B O 1
ATOM 4683 N N . ALA B 1 241 ? 13.734 -22.703 -1.062 1 95.75 241 ALA B N 1
ATOM 4684 C CA . ALA B 1 241 ? 13.969 -24.016 -1.661 1 95.75 241 ALA B CA 1
ATOM 4685 C C . ALA B 1 241 ? 14.141 -25.094 -0.586 1 95.75 241 ALA B C 1
ATOM 4687 O O . ALA B 1 241 ? 14.633 -24.797 0.507 1 95.75 241 ALA B O 1
ATOM 4688 N N . ASP B 1 242 ? 13.719 -26.281 -0.874 1 95.25 242 ASP B N 1
ATOM 4689 C CA . ASP B 1 242 ? 14.016 -27.406 0.008 1 95.25 242 ASP B CA 1
ATOM 4690 C C . ASP B 1 242 ? 15.523 -27.625 0.115 1 95.25 242 ASP B C 1
ATOM 4692 O O . ASP B 1 242 ? 16.281 -27.297 -0.804 1 95.25 242 ASP B O 1
ATOM 4696 N N . ASP B 1 243 ? 15.875 -28.203 1.248 1 90.31 243 ASP B N 1
ATOM 4697 C CA . ASP B 1 243 ? 17.266 -28.578 1.454 1 90.31 243 ASP B CA 1
ATOM 4698 C C . ASP B 1 243 ? 17.734 -29.578 0.402 1 90.31 243 ASP B C 1
ATOM 4700 O O . ASP B 1 243 ? 17.141 -30.656 0.262 1 90.31 243 ASP B O 1
ATOM 4704 N N . PRO B 1 244 ? 18.797 -29.188 -0.325 1 87.19 244 PRO B N 1
ATOM 4705 C CA . PRO B 1 244 ? 19.266 -30.094 -1.372 1 87.19 244 PRO B CA 1
ATOM 4706 C C . PRO B 1 244 ? 19.781 -31.422 -0.816 1 87.19 244 PRO B C 1
ATOM 4708 O O . PRO B 1 244 ? 19.844 -32.406 -1.54 1 87.19 244 PRO B O 1
ATOM 4711 N N . ASP B 1 245 ? 20.125 -31.344 0.464 1 87.25 245 ASP B N 1
ATOM 4712 C CA . ASP B 1 245 ? 20.688 -32.562 1.082 1 87.25 245 ASP B CA 1
ATOM 4713 C C . ASP B 1 245 ? 19.578 -33.531 1.479 1 87.25 245 ASP B C 1
ATOM 4715 O O . ASP B 1 245 ? 19.859 -34.688 1.77 1 87.25 245 ASP B O 1
ATOM 4719 N N . THR B 1 246 ? 18.359 -33.062 1.578 1 84.19 246 THR B N 1
ATOM 4720 C CA . THR B 1 246 ? 17.219 -33.938 1.879 1 84.19 246 THR B CA 1
ATOM 4721 C C . THR B 1 246 ? 16.125 -33.781 0.825 1 84.19 246 THR B C 1
ATOM 4723 O O . THR B 1 246 ? 15.031 -33.312 1.131 1 84.19 246 THR B O 1
ATOM 4726 N N . PRO B 1 247 ? 16.438 -34.219 -0.294 1 73.94 247 PRO B N 1
ATOM 4727 C CA . PRO B 1 247 ? 15.617 -33.844 -1.46 1 73.94 247 PRO B CA 1
ATOM 4728 C C . PRO B 1 247 ? 14.234 -34.5 -1.418 1 73.94 247 PRO B C 1
ATOM 4730 O O . PRO B 1 247 ? 13.297 -34 -2.053 1 73.94 247 PRO B O 1
ATOM 4733 N N . ASN B 1 248 ? 14.047 -35.5 -0.604 1 79.19 248 ASN B N 1
ATOM 4734 C CA . ASN B 1 248 ? 12.773 -36.219 -0.663 1 79.19 248 ASN B CA 1
ATOM 4735 C C . ASN B 1 248 ? 11.969 -36.062 0.618 1 79.19 248 ASN B C 1
ATOM 4737 O O . ASN B 1 248 ? 11.102 -36.875 0.932 1 79.19 248 ASN B O 1
ATOM 4741 N N . GLU B 1 249 ? 12.25 -35 1.322 1 82.81 249 GLU B N 1
ATOM 4742 C CA . GLU B 1 249 ? 11.578 -34.812 2.609 1 82.81 249 GLU B CA 1
ATOM 4743 C C . GLU B 1 249 ? 11.094 -33.406 2.807 1 82.81 249 GLU B C 1
ATOM 4745 O O . GLU B 1 249 ? 10.453 -33.094 3.816 1 82.81 249 GLU B O 1
ATOM 4750 N N . GLY B 1 250 ? 11.312 -32.594 1.83 1 91.5 250 GLY B N 1
ATOM 4751 C CA . GLY B 1 250 ? 10.992 -31.188 2.029 1 91.5 250 GLY B CA 1
ATOM 4752 C C . GLY B 1 250 ? 9.531 -30.875 1.779 1 91.5 250 GLY B C 1
ATOM 4753 O O . GLY B 1 250 ? 8.781 -31.719 1.277 1 91.5 250 GLY B O 1
ATOM 4754 N N . LEU B 1 251 ? 9.125 -29.766 2.246 1 95.62 251 LEU B N 1
ATOM 4755 C CA . LEU B 1 251 ? 7.746 -29.312 2.066 1 95.62 251 LEU B CA 1
ATOM 4756 C C . LEU B 1 251 ? 7.426 -29.125 0.588 1 95.62 251 LEU B C 1
ATOM 4758 O O . LEU B 1 251 ? 6.344 -29.484 0.127 1 95.62 251 LEU B O 1
ATOM 4762 N N . ASN B 1 252 ? 8.352 -28.562 -0.156 1 97.75 252 ASN B N 1
ATOM 4763 C CA . ASN B 1 252 ? 8.133 -28.359 -1.586 1 97.75 252 ASN B CA 1
ATOM 4764 C C . ASN B 1 252 ? 8.031 -29.703 -2.324 1 97.75 252 ASN B C 1
ATOM 4766 O O . ASN B 1 252 ? 7.266 -29.828 -3.283 1 97.75 252 ASN B O 1
ATOM 4770 N N . TRP B 1 253 ? 8.812 -30.656 -1.877 1 96.94 253 TRP B N 1
ATOM 4771 C CA . TRP B 1 253 ? 8.805 -31.984 -2.467 1 96.94 253 TRP B CA 1
ATOM 4772 C C . TRP B 1 253 ? 7.391 -32.562 -2.479 1 96.94 253 TRP B C 1
ATOM 4774 O O . TRP B 1 253 ? 6.969 -33.156 -3.465 1 96.94 253 TRP B O 1
ATOM 4784 N N . LYS B 1 254 ? 6.695 -32.406 -1.4 1 97.19 254 LYS B N 1
ATOM 4785 C CA . LYS B 1 254 ? 5.332 -32.938 -1.286 1 97.19 254 LYS B CA 1
ATOM 4786 C C . LYS B 1 254 ? 4.41 -32.25 -2.309 1 97.19 254 LYS B C 1
ATOM 4788 O O . LYS B 1 254 ? 3.498 -32.906 -2.832 1 97.19 254 LYS B O 1
ATOM 4793 N N . ILE B 1 255 ? 4.598 -31.016 -2.541 1 98.5 255 ILE B N 1
ATOM 4794 C CA . ILE B 1 255 ? 3.809 -30.297 -3.527 1 98.5 255 ILE B CA 1
ATOM 4795 C C . ILE B 1 255 ? 4.094 -30.844 -4.926 1 98.5 255 ILE B C 1
ATOM 4797 O O . ILE B 1 255 ? 3.17 -31.109 -5.695 1 98.5 255 ILE B O 1
ATOM 4801 N N . TRP B 1 256 ? 5.383 -31.016 -5.242 1 98.12 256 TRP B N 1
ATOM 4802 C CA . TRP B 1 256 ? 5.77 -31.547 -6.547 1 98.12 256 TRP B CA 1
ATOM 4803 C C . TRP B 1 256 ? 5.203 -32.938 -6.758 1 98.12 256 TRP B C 1
ATOM 4805 O O . TRP B 1 256 ? 4.727 -33.281 -7.848 1 98.12 256 TRP B O 1
ATOM 4815 N N . GLN B 1 257 ? 5.266 -33.719 -5.691 1 97 257 GLN B N 1
ATOM 4816 C CA . GLN B 1 257 ? 4.684 -35.062 -5.762 1 97 257 GLN B CA 1
ATOM 4817 C C . GLN B 1 257 ? 3.199 -35 -6.109 1 97 257 GLN B C 1
ATOM 4819 O O . GLN B 1 257 ? 2.699 -35.812 -6.879 1 97 257 GLN B O 1
ATOM 4824 N N . HIS B 1 258 ? 2.545 -34.062 -5.52 1 97.88 258 HIS B N 1
ATOM 4825 C CA . HIS B 1 258 ? 1.11 -33.906 -5.73 1 97.88 258 HIS B CA 1
ATOM 4826 C C . HIS B 1 258 ? 0.805 -33.469 -7.164 1 97.88 258 HIS B C 1
ATOM 4828 O O . HIS B 1 258 ? -0.148 -33.969 -7.77 1 97.88 258 HIS B O 1
ATOM 4834 N N . VAL B 1 259 ? 1.603 -32.562 -7.793 1 98.19 259 VAL B N 1
ATOM 4835 C CA . VAL B 1 259 ? 1.189 -31.953 -9.047 1 98.19 259 VAL B CA 1
ATOM 4836 C C . VAL B 1 259 ? 1.834 -32.688 -10.219 1 98.19 259 VAL B C 1
ATOM 4838 O O . VAL B 1 259 ? 1.421 -32.5 -11.375 1 98.19 259 VAL B O 1
ATOM 4841 N N . ALA B 1 260 ? 2.875 -33.469 -9.961 1 98.19 260 ALA B N 1
ATOM 4842 C CA . ALA B 1 260 ? 3.578 -34.156 -11.047 1 98.19 260 ALA B CA 1
ATOM 4843 C C . ALA B 1 260 ? 2.607 -34.969 -11.906 1 98.19 260 ALA B C 1
ATOM 4845 O O . ALA B 1 260 ? 2.623 -34.844 -13.141 1 98.19 260 ALA B O 1
ATOM 4846 N N . PRO B 1 261 ? 1.737 -35.812 -11.32 1 98.06 261 PRO B N 1
ATOM 4847 C CA . PRO B 1 261 ? 0.784 -36.562 -12.156 1 98.06 261 PRO B CA 1
ATOM 4848 C C . PRO B 1 261 ? -0.127 -35.625 -12.961 1 98.06 261 PRO B C 1
ATOM 4850 O O . PRO B 1 261 ? -0.541 -35.969 -14.07 1 98.06 261 PRO B O 1
ATOM 4853 N N . MET B 1 262 ? -0.471 -34.469 -12.391 1 97.88 262 MET B N 1
ATOM 4854 C CA . MET B 1 262 ? -1.324 -33.5 -13.07 1 97.88 262 MET B CA 1
ATOM 4855 C C . MET B 1 262 ? -0.604 -32.875 -14.266 1 97.88 262 MET B C 1
ATOM 4857 O O . MET B 1 262 ? -1.229 -32.594 -15.289 1 97.88 262 MET B O 1
ATOM 4861 N N . ILE B 1 263 ? 0.658 -32.656 -14.109 1 97.75 263 ILE B N 1
ATOM 4862 C CA . ILE B 1 263 ? 1.465 -32.156 -15.211 1 97.75 263 ILE B CA 1
ATOM 4863 C C . ILE B 1 263 ? 1.533 -33.188 -16.328 1 97.75 263 ILE B C 1
ATOM 4865 O O . ILE B 1 263 ? 1.394 -32.875 -17.5 1 97.75 263 ILE B O 1
ATOM 4869 N N . VAL B 1 264 ? 1.675 -34.438 -15.984 1 97.31 264 VAL B N 1
ATOM 4870 C CA . VAL B 1 264 ? 1.772 -35.562 -16.938 1 97.31 264 VAL B CA 1
ATOM 4871 C C . VAL B 1 264 ? 0.462 -35.688 -17.719 1 97.31 264 VAL B C 1
ATOM 4873 O O . VAL B 1 264 ? 0.469 -35.844 -18.938 1 97.31 264 VAL B O 1
ATOM 4876 N N . ASP B 1 265 ? -0.693 -35.625 -16.984 1 96.5 265 ASP B N 1
ATOM 4877 C CA . ASP B 1 265 ? -1.967 -35.844 -17.672 1 96.5 265 ASP B CA 1
ATOM 4878 C C . ASP B 1 265 ? -2.484 -34.531 -18.297 1 96.5 265 ASP B C 1
ATOM 4880 O O . ASP B 1 265 ? -3.527 -34.531 -18.953 1 96.5 265 ASP B O 1
ATOM 4884 N N . GLY B 1 266 ? -1.777 -33.438 -18.047 1 95.62 266 GLY B N 1
ATOM 4885 C CA . GLY B 1 266 ? -2.072 -32.188 -18.719 1 95.62 266 GLY B CA 1
ATOM 4886 C C . GLY B 1 266 ? -3.096 -31.328 -18 1 95.62 266 GLY B C 1
ATOM 4887 O O . GLY B 1 266 ? -3.426 -30.234 -18.438 1 95.62 266 GLY B O 1
ATOM 4888 N N . SER B 1 267 ? -3.568 -31.766 -16.828 1 97.12 267 SER B N 1
ATOM 4889 C CA . SER B 1 267 ? -4.594 -31.031 -16.094 1 97.12 267 SER B CA 1
ATOM 4890 C C . SER B 1 267 ? -4 -29.844 -15.367 1 97.12 267 SER B C 1
ATOM 4892 O O . SER B 1 267 ? -4.734 -28.953 -14.906 1 97.12 267 SER B O 1
ATOM 4894 N N . LEU B 1 268 ? -2.701 -29.781 -15.273 1 97.81 268 LEU B N 1
ATOM 4895 C CA . LEU B 1 268 ? -1.979 -28.625 -14.75 1 97.81 268 LEU B CA 1
ATOM 4896 C C . LEU B 1 268 ? -0.809 -28.266 -15.656 1 97.81 268 LEU B C 1
ATOM 4898 O O . LEU B 1 268 ? 0.073 -29.094 -15.898 1 97.81 268 LEU B O 1
ATOM 4902 N N . ARG B 1 269 ? -0.812 -27.047 -16.156 1 97.25 269 ARG B N 1
ATOM 4903 C CA . ARG B 1 269 ? 0.232 -26.625 -17.094 1 97.25 269 ARG B CA 1
ATOM 4904 C C . ARG B 1 269 ? 0.843 -25.297 -16.672 1 97.25 269 ARG B C 1
ATOM 4906 O O . ARG B 1 269 ? 1.697 -24.75 -17.375 1 97.25 269 ARG B O 1
ATOM 4913 N N . THR B 1 270 ? 0.416 -24.703 -15.516 1 98.31 270 THR B N 1
ATOM 4914 C CA . THR B 1 270 ? 0.899 -23.391 -15.086 1 98.31 270 THR B CA 1
ATOM 4915 C C . THR B 1 270 ? 1.278 -23.422 -13.609 1 98.31 270 THR B C 1
ATOM 4917 O O . THR B 1 270 ? 0.508 -23.891 -12.773 1 98.31 270 THR B O 1
ATOM 4920 N N . VAL B 1 271 ? 2.432 -22.922 -13.328 1 98.75 271 VAL B N 1
ATOM 4921 C CA . VAL B 1 271 ? 2.932 -22.703 -11.977 1 98.75 271 VAL B CA 1
ATOM 4922 C C . VAL B 1 271 ? 3.344 -21.25 -11.797 1 98.75 271 VAL B C 1
ATOM 4924 O O . VAL B 1 271 ? 4.184 -20.734 -12.547 1 98.75 271 VAL B O 1
ATOM 4927 N N . MET B 1 272 ? 2.672 -20.547 -10.938 1 98.81 272 MET B N 1
ATOM 4928 C CA . MET B 1 272 ? 3.133 -19.219 -10.531 1 98.81 272 MET B CA 1
ATOM 4929 C C . MET B 1 272 ? 4 -19.312 -9.281 1 98.81 272 MET B C 1
ATOM 4931 O O . MET B 1 272 ? 3.576 -19.844 -8.266 1 98.81 272 MET B O 1
ATOM 4935 N N . ILE B 1 273 ? 5.188 -18.766 -9.328 1 98.88 273 ILE B N 1
ATOM 4936 C CA . ILE B 1 273 ? 6.141 -18.969 -8.242 1 98.88 273 ILE B CA 1
ATOM 4937 C C . ILE B 1 273 ? 7.082 -17.766 -8.148 1 98.88 273 ILE B C 1
ATOM 4939 O O . ILE B 1 273 ? 7.34 -17.094 -9.156 1 98.88 273 ILE B O 1
ATOM 4943 N N . GLU B 1 274 ? 7.547 -17.484 -6.926 1 98.62 274 GLU B N 1
ATOM 4944 C CA . GLU B 1 274 ? 8.43 -16.328 -6.742 1 98.62 274 GLU B CA 1
ATOM 4945 C C . GLU B 1 274 ? 9.844 -16.641 -7.234 1 98.62 274 GLU B C 1
ATOM 4947 O O . GLU B 1 274 ? 10.242 -17.812 -7.305 1 98.62 274 GLU B O 1
ATOM 4952 N N . CYS B 1 275 ? 10.539 -15.695 -7.617 1 98 275 CYS B N 1
ATOM 4953 C CA . CYS B 1 275 ? 11.977 -15.562 -7.766 1 98 275 CYS B CA 1
ATOM 4954 C C . CYS B 1 275 ? 12.438 -14.156 -7.41 1 98 275 CYS B C 1
ATOM 4956 O O . CYS B 1 275 ? 12.555 -13.297 -8.289 1 98 275 CYS B O 1
ATOM 4958 N N . SER B 1 276 ? 12.727 -13.961 -6.195 1 96.06 276 SER B N 1
ATOM 4959 C CA . SER B 1 276 ? 12.656 -12.641 -5.574 1 96.06 276 SER B CA 1
ATOM 4960 C C . SER B 1 276 ? 13.93 -11.836 -5.84 1 96.06 276 SER B C 1
ATOM 4962 O O . SER B 1 276 ? 13.906 -10.609 -5.836 1 96.06 276 SER B O 1
ATOM 4964 N N . THR B 1 277 ? 15.062 -12.547 -5.973 1 94.12 277 THR B N 1
ATOM 4965 C CA . THR B 1 277 ? 16.328 -11.859 -6.172 1 94.12 277 THR B CA 1
ATOM 4966 C C . THR B 1 277 ? 17.203 -12.602 -7.188 1 94.12 277 THR B C 1
ATOM 4968 O O . THR B 1 277 ? 17.078 -13.82 -7.336 1 94.12 277 THR B O 1
ATOM 4971 N N . PRO B 1 278 ? 18 -11.812 -7.922 1 95 278 PRO B N 1
ATOM 4972 C CA . PRO B 1 278 ? 19 -12.508 -8.742 1 95 278 PRO B CA 1
ATOM 4973 C C . PRO B 1 278 ? 19.906 -13.414 -7.926 1 95 278 PRO B C 1
ATOM 4975 O O . PRO B 1 278 ? 19.875 -13.383 -6.691 1 95 278 PRO B O 1
ATOM 4978 N N . ASN B 1 279 ? 20.625 -14.234 -8.609 1 96 279 ASN B N 1
ATOM 4979 C CA . ASN B 1 279 ? 21.594 -15.07 -7.906 1 96 279 ASN B CA 1
ATOM 4980 C C . ASN B 1 279 ? 22.594 -14.219 -7.129 1 96 279 ASN B C 1
ATOM 4982 O O . ASN B 1 279 ? 23.031 -13.18 -7.609 1 96 279 ASN B O 1
ATOM 4986 N N . VAL B 1 280 ? 22.797 -14.609 -5.938 1 92.12 280 VAL B N 1
ATOM 4987 C CA . VAL B 1 280 ? 23.734 -13.914 -5.07 1 92.12 280 VAL B CA 1
ATOM 4988 C C . VAL B 1 280 ? 24.859 -14.867 -4.652 1 92.12 280 VAL B C 1
ATOM 4990 O O . VAL B 1 280 ? 24.781 -16.078 -4.906 1 92.12 280 VAL B O 1
ATOM 4993 N N . ASP B 1 281 ? 25.797 -14.273 -4.008 1 91 281 ASP B N 1
ATOM 4994 C CA . ASP B 1 281 ? 26.891 -15.102 -3.516 1 91 281 ASP B CA 1
ATOM 4995 C C . ASP B 1 281 ? 26.406 -16.094 -2.469 1 91 281 ASP B C 1
ATOM 4997 O O . ASP B 1 281 ? 25.438 -15.82 -1.742 1 91 281 ASP B O 1
ATOM 5001 N N . ALA B 1 282 ? 27.094 -17.219 -2.352 1 85.31 282 ALA B N 1
ATOM 5002 C CA . ALA B 1 282 ? 26.688 -18.328 -1.501 1 85.31 282 ALA B CA 1
ATOM 5003 C C . ALA B 1 282 ? 26.594 -17.891 -0.039 1 85.31 282 ALA B C 1
ATOM 5005 O O . ALA B 1 282 ? 25.812 -18.453 0.732 1 85.31 282 ALA B O 1
ATOM 5006 N N . ASN B 1 283 ? 27.266 -16.875 0.34 1 86.94 283 ASN B N 1
ATOM 5007 C CA . ASN B 1 283 ? 27.297 -16.469 1.739 1 86.94 283 ASN B CA 1
ATOM 5008 C C . ASN B 1 283 ? 26.203 -15.461 2.064 1 86.94 283 ASN B C 1
ATOM 5010 O O . ASN B 1 283 ? 25.969 -15.141 3.23 1 86.94 283 ASN B O 1
ATOM 5014 N N . GLN B 1 284 ? 25.516 -15.047 1.095 1 87.12 284 GLN B N 1
ATOM 5015 C CA . GLN B 1 284 ? 24.469 -14.062 1.332 1 87.12 284 GLN B CA 1
ATOM 5016 C C . GLN B 1 284 ? 23.141 -14.734 1.681 1 87.12 284 GLN B C 1
ATOM 5018 O O . GLN B 1 284 ? 22.719 -15.672 0.996 1 87.12 284 GLN B O 1
ATOM 5023 N N . PRO B 1 285 ? 22.594 -14.281 2.74 1 86.25 285 PRO B N 1
ATOM 5024 C CA . PRO B 1 285 ? 21.297 -14.859 3.1 1 86.25 285 PRO B CA 1
ATOM 5025 C C . PRO B 1 285 ? 20.203 -14.555 2.074 1 86.25 285 PRO B C 1
ATOM 5027 O O . PRO B 1 285 ? 20.172 -13.461 1.507 1 86.25 285 PRO B O 1
ATOM 5030 N N . LEU B 1 286 ? 19.328 -15.477 1.864 1 88.38 286 LEU B N 1
ATOM 5031 C CA . LEU B 1 286 ? 18.25 -15.32 0.888 1 88.38 286 LEU B CA 1
ATOM 5032 C C . LEU B 1 286 ? 16.953 -14.914 1.57 1 88.38 286 LEU B C 1
ATOM 5034 O O . LEU B 1 286 ? 15.969 -14.617 0.899 1 88.38 286 LEU B O 1
ATOM 5038 N N . TYR B 1 287 ? 16.875 -14.883 2.861 1 88.06 287 TYR B N 1
ATOM 5039 C CA . TYR B 1 287 ? 15.766 -14.422 3.684 1 88.06 287 TYR B CA 1
ATOM 5040 C C . TYR B 1 287 ? 14.484 -15.18 3.348 1 88.06 287 TYR B C 1
ATOM 5042 O O . TYR B 1 287 ? 13.406 -14.578 3.248 1 88.06 287 TYR B O 1
ATOM 5050 N N . GLY B 1 288 ? 14.648 -16.438 3.086 1 94.31 288 GLY B N 1
ATOM 5051 C CA . GLY B 1 288 ? 13.492 -17.297 2.881 1 94.31 288 GLY B CA 1
ATOM 5052 C C . GLY B 1 288 ? 12.859 -17.125 1.512 1 94.31 288 GLY B C 1
ATOM 5053 O O . GLY B 1 288 ? 11.641 -17.234 1.369 1 94.31 288 GLY B O 1
ATOM 5054 N N . HIS B 1 289 ? 13.641 -16.781 0.518 1 96.5 289 HIS B N 1
ATOM 5055 C CA . HIS B 1 289 ? 13.141 -16.578 -0.835 1 96.5 289 HIS B CA 1
ATOM 5056 C C . HIS B 1 289 ? 13.945 -17.391 -1.85 1 96.5 289 HIS B C 1
ATOM 5058 O O . HIS B 1 289 ? 14.969 -17.984 -1.505 1 96.5 289 HIS B O 1
ATOM 5064 N N . LEU B 1 290 ? 13.477 -17.406 -3.025 1 97.62 290 LEU B N 1
ATOM 5065 C CA . LEU B 1 290 ? 14.141 -18.125 -4.102 1 97.62 290 LEU B CA 1
ATOM 5066 C C . LEU B 1 290 ? 14.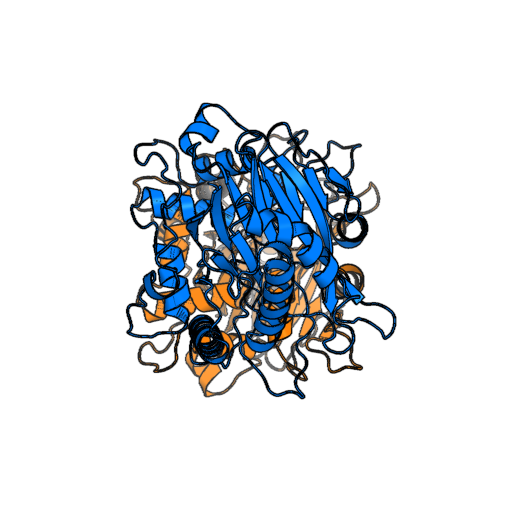969 -17.188 -4.969 1 97.62 290 LEU B C 1
ATOM 5068 O O . LEU B 1 290 ? 14.625 -16.016 -5.113 1 97.62 290 LEU B O 1
ATOM 5072 N N . THR B 1 291 ? 16.016 -17.656 -5.477 1 97.56 291 THR B N 1
ATOM 5073 C CA . THR B 1 291 ? 16.797 -17.125 -6.586 1 97.56 291 THR B CA 1
ATOM 5074 C C . THR B 1 291 ? 16.656 -18 -7.824 1 97.56 291 THR B C 1
ATOM 5076 O O . THR B 1 291 ? 16.094 -19.094 -7.754 1 97.56 291 THR B O 1
ATOM 5079 N N . PRO B 1 292 ? 17.141 -17.516 -9.016 1 98.25 292 PRO B N 1
ATOM 5080 C CA . PRO B 1 292 ? 17.078 -18.375 -10.195 1 98.25 292 PRO B CA 1
ATOM 5081 C C . PRO B 1 292 ? 17.734 -19.734 -9.961 1 98.25 292 PRO B C 1
ATOM 5083 O O . PRO B 1 292 ? 17.172 -20.766 -10.359 1 98.25 292 PRO B O 1
ATOM 5086 N N . ALA B 1 293 ? 18.797 -19.781 -9.273 1 97.31 293 ALA B N 1
ATOM 5087 C CA . ALA B 1 293 ? 19.5 -21.047 -9.016 1 97.31 293 ALA B CA 1
ATOM 5088 C C . ALA B 1 293 ? 18.641 -21.984 -8.164 1 97.31 293 ALA B C 1
ATOM 5090 O O . ALA B 1 293 ? 18.516 -23.172 -8.484 1 97.31 293 ALA B O 1
ATOM 5091 N N . THR B 1 294 ? 18.125 -21.453 -7.086 1 97.12 294 THR B N 1
ATOM 5092 C CA . THR B 1 294 ? 17.359 -22.297 -6.18 1 97.12 294 THR B CA 1
ATOM 5093 C C . THR B 1 294 ? 16.016 -22.672 -6.801 1 97.12 294 THR B C 1
ATOM 5095 O O . THR B 1 294 ? 15.492 -23.75 -6.559 1 97.12 294 THR B O 1
ATOM 5098 N N . LEU B 1 295 ? 15.391 -21.781 -7.57 1 98.38 295 LEU B N 1
ATOM 5099 C CA . LEU B 1 295 ? 14.188 -22.125 -8.32 1 98.38 295 LEU B CA 1
ATOM 5100 C C . LEU B 1 295 ? 14.461 -23.266 -9.281 1 98.38 295 LEU B C 1
ATOM 5102 O O . LEU B 1 295 ? 13.656 -24.203 -9.398 1 98.38 295 LEU B O 1
ATOM 5106 N N . PHE B 1 296 ? 15.516 -23.172 -10 1 97.06 296 PHE B N 1
ATOM 5107 C CA . PHE B 1 296 ? 15.836 -24.188 -10.984 1 97.06 296 PHE B CA 1
ATOM 5108 C C . PHE B 1 296 ? 16.078 -25.547 -10.312 1 97.06 296 PHE B C 1
ATOM 5110 O O . PHE B 1 296 ? 15.734 -26.594 -10.867 1 97.06 296 PHE B O 1
ATOM 5117 N N . GLN B 1 297 ? 16.688 -25.531 -9.102 1 95.75 297 GLN B N 1
ATOM 5118 C CA . GLN B 1 297 ? 16.797 -26.766 -8.32 1 95.75 297 GLN B CA 1
ATOM 5119 C C . GLN B 1 297 ? 15.438 -27.406 -8.117 1 95.75 297 GLN B C 1
ATOM 5121 O O . GLN B 1 297 ? 15.289 -28.625 -8.258 1 95.75 297 GLN B O 1
ATOM 5126 N N . GLU B 1 298 ? 14.484 -26.609 -7.754 1 97.44 298 GLU B N 1
ATOM 5127 C CA . GLU B 1 298 ? 13.125 -27.094 -7.559 1 97.44 298 GLU B CA 1
ATOM 5128 C C . GLU B 1 298 ? 12.539 -27.641 -8.859 1 97.44 298 GLU B C 1
ATOM 5130 O O . GLU B 1 298 ? 11.875 -28.672 -8.859 1 97.44 298 GLU B O 1
ATOM 5135 N N . LEU B 1 299 ? 12.734 -26.938 -9.953 1 97.88 299 LEU B N 1
ATOM 5136 C CA . LEU B 1 299 ? 12.203 -27.359 -11.242 1 97.88 299 LEU B CA 1
ATOM 5137 C C . LEU B 1 299 ? 12.828 -28.688 -11.688 1 97.88 299 LEU B C 1
ATOM 5139 O O . LEU B 1 299 ? 12.164 -29.516 -12.312 1 97.88 299 LEU B O 1
ATOM 5143 N N . LEU B 1 300 ? 14.133 -28.859 -11.406 1 96.38 300 LEU B N 1
ATOM 5144 C CA . LEU B 1 300 ? 14.789 -30.109 -11.742 1 96.38 300 LEU B CA 1
ATOM 5145 C C . LEU B 1 300 ? 14.203 -31.266 -10.93 1 96.38 300 LEU B C 1
ATOM 5147 O O . LEU B 1 300 ? 14.062 -32.375 -11.438 1 96.38 300 LEU B O 1
ATOM 5151 N N . ARG B 1 301 ? 13.883 -31.016 -9.695 1 95.88 301 ARG B N 1
ATOM 5152 C CA . ARG B 1 301 ? 13.211 -32.031 -8.883 1 95.88 301 ARG B CA 1
ATOM 5153 C C . ARG B 1 301 ? 11.859 -32.406 -9.484 1 95.88 301 ARG B C 1
ATOM 5155 O O . ARG B 1 301 ? 11.508 -33.562 -9.555 1 95.88 301 ARG B O 1
ATOM 5162 N N . LEU B 1 302 ? 11.102 -31.406 -9.828 1 97.44 302 LEU B N 1
ATOM 5163 C CA . LEU B 1 302 ? 9.82 -31.656 -10.484 1 97.44 302 LEU B CA 1
ATOM 5164 C C . LEU B 1 302 ? 10.016 -32.469 -11.758 1 97.44 302 LEU B C 1
ATOM 5166 O O . LEU B 1 302 ? 9.266 -33.438 -12.008 1 97.44 302 LEU B O 1
ATOM 5170 N N . ARG B 1 303 ? 11.023 -32.062 -12.594 1 97.31 303 ARG B N 1
ATOM 5171 C CA . ARG B 1 303 ? 11.336 -32.781 -13.828 1 97.31 303 ARG B CA 1
ATOM 5172 C C . ARG B 1 303 ? 11.602 -34.25 -13.539 1 97.31 303 ARG B C 1
ATOM 5174 O O . ARG B 1 303 ? 11.102 -35.125 -14.242 1 97.31 303 ARG B O 1
ATOM 5181 N N . ASP B 1 304 ? 12.375 -34.5 -12.523 1 95.69 304 ASP B N 1
ATOM 5182 C CA . ASP B 1 304 ? 12.711 -35.875 -12.172 1 95.69 304 ASP B CA 1
ATOM 5183 C C . ASP B 1 304 ? 11.461 -36.656 -11.781 1 95.69 304 ASP B C 1
ATOM 5185 O O . ASP B 1 304 ? 11.344 -37.844 -12.117 1 95.69 304 ASP B O 1
ATOM 5189 N N . MET B 1 305 ? 10.578 -36.062 -11.094 1 96.12 305 MET B N 1
ATOM 5190 C CA . MET B 1 305 ? 9.336 -36.719 -10.711 1 96.12 305 MET B CA 1
ATOM 5191 C C . MET B 1 305 ? 8.469 -37.031 -11.93 1 96.12 305 MET B C 1
ATOM 5193 O O . MET B 1 305 ? 7.891 -38.094 -12.055 1 96.12 305 MET B O 1
ATOM 5197 N N . VAL B 1 306 ? 8.336 -36.062 -12.805 1 97.44 306 VAL B N 1
ATOM 5198 C CA . VAL B 1 306 ? 7.57 -36.219 -14.031 1 97.44 306 VAL B CA 1
ATOM 5199 C C . VAL B 1 306 ? 8.188 -37.344 -14.883 1 97.44 306 VAL B C 1
ATOM 5201 O O . VAL B 1 306 ? 7.477 -38.188 -15.438 1 97.44 306 VAL B O 1
ATOM 5204 N N . ARG B 1 307 ? 9.523 -37.344 -14.922 1 96.75 307 ARG B N 1
ATOM 5205 C CA . ARG B 1 307 ? 10.242 -38.375 -15.664 1 96.75 307 ARG B CA 1
ATOM 5206 C C . ARG B 1 307 ? 9.93 -39.75 -15.133 1 96.75 307 ARG B C 1
ATOM 5208 O O . ARG B 1 307 ? 9.75 -40.688 -15.914 1 96.75 307 ARG B O 1
ATOM 5215 N N . SER B 1 308 ? 9.867 -39.844 -13.898 1 96.31 308 SER B N 1
ATOM 5216 C CA . SER B 1 308 ? 9.578 -41.125 -13.273 1 96.31 308 SER B CA 1
ATOM 5217 C C . SER B 1 308 ? 8.18 -41.625 -13.625 1 96.31 308 SER B C 1
ATOM 5219 O O . SER B 1 308 ? 7.91 -42.844 -13.594 1 96.31 308 SER B O 1
ATOM 5221 N N . LEU B 1 309 ? 7.312 -40.75 -13.992 1 96.44 309 LEU B N 1
ATOM 5222 C CA . LEU B 1 309 ? 5.922 -41.094 -14.258 1 96.44 309 LEU B CA 1
ATOM 5223 C C . LEU B 1 309 ? 5.707 -41.375 -15.742 1 96.44 309 LEU B C 1
ATOM 5225 O O . LEU B 1 309 ? 4.941 -42.281 -16.094 1 96.44 309 LEU B O 1
ATOM 5229 N N . ASN B 1 310 ? 6.371 -40.656 -16.625 1 93.94 310 ASN B N 1
ATOM 5230 C CA . ASN B 1 310 ? 6.031 -40.812 -18.031 1 93.94 310 ASN B CA 1
ATOM 5231 C C . ASN B 1 310 ? 7.277 -40.906 -18.906 1 93.94 310 ASN B C 1
ATOM 5233 O O . ASN B 1 310 ? 7.184 -41 -20.125 1 93.94 310 ASN B O 1
ATOM 5237 N N . GLY B 1 311 ? 8.438 -40.781 -18.328 1 91.19 311 GLY B N 1
ATOM 5238 C CA . GLY B 1 311 ? 9.68 -40.969 -19.078 1 91.19 311 GLY B CA 1
ATOM 5239 C C . GLY B 1 311 ? 10.195 -39.688 -19.703 1 91.19 311 GLY B C 1
ATOM 5240 O O . GLY B 1 311 ? 11.297 -39.656 -20.25 1 91.19 311 GLY B O 1
ATOM 5241 N N . SER B 1 312 ? 9.414 -38.625 -19.594 1 87.19 312 SER B N 1
ATOM 5242 C CA . SER B 1 312 ? 9.812 -37.375 -20.203 1 87.19 312 SER B CA 1
ATOM 5243 C C . SER B 1 312 ? 11.023 -36.781 -19.5 1 87.19 312 SER B C 1
ATOM 5245 O O . SER B 1 312 ? 11.078 -36.75 -18.266 1 87.19 312 SER B O 1
ATOM 5247 N N . GLU B 1 313 ? 11.984 -36.25 -20.25 1 86.88 313 GLU B N 1
ATOM 5248 C CA . GLU B 1 313 ? 13.195 -35.656 -19.703 1 86.88 313 GLU B CA 1
ATOM 5249 C C . GLU B 1 313 ? 13.055 -34.156 -19.562 1 86.88 313 GLU B C 1
ATOM 5251 O O . GLU B 1 313 ? 13.992 -33.469 -19.141 1 86.88 313 GLU B O 1
ATOM 5256 N N . THR B 1 314 ? 11.883 -33.688 -19.875 1 89.25 314 THR B N 1
ATOM 5257 C CA . THR B 1 314 ? 11.672 -32.219 -19.875 1 89.25 314 THR B CA 1
ATOM 5258 C C . THR B 1 314 ? 10.336 -31.875 -19.234 1 89.25 314 THR B C 1
ATOM 5260 O O . THR B 1 314 ? 9.617 -32.75 -18.75 1 89.25 314 THR B O 1
ATOM 5263 N N . LEU B 1 315 ? 10.102 -30.656 -19 1 96.19 315 LEU B N 1
ATOM 5264 C CA . LEU B 1 315 ? 8.82 -30.109 -18.562 1 96.19 315 LEU B CA 1
ATOM 5265 C C . LEU B 1 315 ? 8.156 -29.328 -19.703 1 96.19 315 LEU B C 1
ATOM 5267 O O . LEU B 1 315 ? 7.621 -28.234 -19.469 1 96.19 315 LEU B O 1
ATOM 5271 N N . GLU B 1 316 ? 8.297 -29.906 -20.891 1 93.06 316 GLU B N 1
ATOM 5272 C CA . GLU B 1 316 ? 7.781 -29.234 -22.078 1 93.06 316 GLU B CA 1
ATOM 5273 C C . GLU B 1 316 ? 6.316 -28.844 -21.906 1 93.06 316 GLU B C 1
ATOM 5275 O O . GLU B 1 316 ? 5.504 -29.656 -21.453 1 93.06 316 GLU B O 1
ATOM 5280 N N . GLY B 1 317 ? 6.07 -27.578 -22.203 1 92.44 317 GLY B N 1
ATOM 5281 C CA . GLY B 1 317 ? 4.699 -27.094 -22.141 1 92.44 317 GLY B CA 1
ATOM 5282 C C . GLY B 1 317 ? 4.355 -26.453 -20.812 1 92.44 317 GLY B C 1
ATOM 5283 O O . GLY B 1 317 ? 3.342 -25.75 -20.703 1 92.44 317 GLY B O 1
ATOM 5284 N N . LEU B 1 318 ? 5.156 -26.688 -19.797 1 97.31 318 LEU B N 1
ATOM 5285 C CA . LEU B 1 318 ? 4.895 -26.078 -18.5 1 97.31 318 LEU B CA 1
ATOM 5286 C C . LEU B 1 318 ? 5.227 -24.594 -18.531 1 97.31 318 LEU B C 1
ATOM 5288 O O . LEU B 1 318 ? 6.312 -24.203 -18.969 1 97.31 318 LEU B O 1
ATOM 5292 N N . GLU B 1 319 ? 4.281 -23.766 -18.203 1 97.94 319 GLU B N 1
ATOM 5293 C CA . GLU B 1 319 ? 4.457 -22.312 -18.078 1 97.94 319 GLU B CA 1
ATOM 5294 C C . GLU B 1 319 ? 4.758 -21.938 -16.625 1 97.94 319 GLU B C 1
ATOM 5296 O O . GLU B 1 319 ? 3.943 -22.172 -15.734 1 97.94 319 GLU B O 1
ATOM 5301 N N . VAL B 1 320 ? 5.875 -21.344 -16.391 1 98.69 320 VAL B N 1
ATOM 5302 C CA . VAL B 1 320 ? 6.266 -20.859 -15.07 1 98.69 320 VAL B CA 1
ATOM 5303 C C . VAL B 1 320 ? 6.184 -19.344 -15.023 1 98.69 320 VAL B C 1
ATOM 5305 O O . VAL B 1 320 ? 6.961 -18.656 -15.688 1 98.69 320 VAL B O 1
ATOM 5308 N N . LEU B 1 321 ? 5.223 -18.812 -14.289 1 98.75 321 LEU B N 1
ATOM 5309 C CA . LEU B 1 321 ? 5.035 -17.391 -14.094 1 98.75 321 LEU B CA 1
ATOM 5310 C C . LEU B 1 321 ? 5.836 -16.891 -12.898 1 98.75 321 LEU B C 1
ATOM 5312 O O . LEU B 1 321 ? 5.602 -17.328 -11.766 1 98.75 321 LEU B O 1
ATOM 5316 N N . ILE B 1 322 ? 6.762 -15.977 -13.156 1 98.81 322 ILE B N 1
ATOM 5317 C CA . ILE B 1 322 ? 7.664 -15.484 -12.125 1 98.81 322 ILE B CA 1
ATOM 5318 C C . ILE B 1 322 ? 7.09 -14.211 -11.508 1 98.81 322 ILE B C 1
ATOM 5320 O O . ILE B 1 322 ? 6.738 -13.266 -12.219 1 98.81 322 ILE B O 1
ATOM 5324 N N . THR B 1 323 ? 7.012 -14.211 -10.156 1 98.56 323 THR B N 1
ATOM 5325 C CA . THR B 1 323 ? 6.434 -13.078 -9.445 1 98.56 323 THR B CA 1
ATOM 5326 C C . THR B 1 323 ? 7.277 -12.719 -8.227 1 98.56 323 THR B C 1
ATOM 5328 O O . THR B 1 323 ? 8.336 -13.312 -7.996 1 98.56 323 THR B O 1
ATOM 5331 N N . HIS B 1 324 ? 6.883 -11.695 -7.484 1 98.31 324 HIS B N 1
ATOM 5332 C CA . HIS B 1 324 ? 7.438 -11.281 -6.199 1 98.31 324 HIS B CA 1
ATOM 5333 C C . HIS B 1 324 ? 8.906 -10.898 -6.336 1 98.31 324 HIS B C 1
ATOM 5335 O O . HIS B 1 324 ? 9.727 -11.258 -5.488 1 98.31 324 HIS B O 1
ATOM 5341 N N . ILE B 1 325 ? 9.281 -10.336 -7.434 1 96.69 325 ILE B N 1
ATOM 5342 C CA . ILE B 1 325 ? 10.641 -9.844 -7.637 1 96.69 325 ILE B CA 1
ATOM 5343 C C . ILE B 1 325 ? 10.867 -8.586 -6.812 1 96.69 325 ILE B C 1
ATOM 5345 O O . ILE B 1 325 ? 10.039 -7.664 -6.836 1 96.69 325 ILE B O 1
ATOM 5349 N N . LYS B 1 326 ? 11.945 -8.562 -6.031 1 93.69 326 LYS B N 1
ATOM 5350 C CA . LYS B 1 326 ? 12.273 -7.43 -5.172 1 93.69 326 LYS B CA 1
ATOM 5351 C C . LYS B 1 326 ? 12.969 -6.324 -5.961 1 93.69 326 LYS B C 1
ATOM 5353 O O . LYS B 1 326 ? 13.82 -6.602 -6.805 1 93.69 326 LYS B O 1
ATOM 5358 N N . HIS B 1 327 ? 12.438 -5.082 -5.637 1 88.44 327 HIS B N 1
ATOM 5359 C CA . HIS B 1 327 ? 13.062 -3.918 -6.258 1 88.44 327 HIS B CA 1
ATOM 5360 C C . HIS B 1 327 ? 14.148 -3.33 -5.363 1 88.44 327 HIS B C 1
ATOM 5362 O O . HIS B 1 327 ? 13.867 -2.887 -4.25 1 88.44 327 HIS B O 1
ATOM 5368 N N . GLU B 1 328 ? 15.273 -3.752 -5.41 1 72.12 328 GLU B N 1
ATOM 5369 C CA . GLU B 1 328 ? 16.344 -3.309 -4.523 1 72.12 328 GLU B CA 1
ATOM 5370 C C . GLU B 1 328 ? 17.172 -2.209 -5.172 1 72.12 328 GLU B C 1
ATOM 5372 O O . GLU B 1 328 ? 17.172 -2.055 -6.395 1 72.12 328 GLU B O 1
ATOM 5377 N N . ASN B 1 329 ? 17.516 -1.249 -4.258 1 59.34 329 ASN B N 1
ATOM 5378 C CA . ASN B 1 329 ? 18.203 0.021 -4.434 1 59.34 329 ASN B CA 1
ATOM 5379 C C . ASN B 1 329 ? 19.016 0.045 -5.73 1 59.34 329 ASN B C 1
ATOM 5381 O O . ASN B 1 329 ? 18.859 0.963 -6.543 1 59.34 329 ASN B O 1
ATOM 5385 N N . ALA B 1 330 ? 20.234 -0.316 -5.512 1 55.38 330 ALA B N 1
ATOM 5386 C CA . ALA B 1 330 ? 21.344 0.078 -6.391 1 55.38 330 ALA B CA 1
ATOM 5387 C C . ALA B 1 330 ? 21.422 -0.841 -7.605 1 55.38 330 ALA B C 1
ATOM 5389 O O . ALA B 1 330 ? 22.359 -0.734 -8.406 1 55.38 330 ALA B O 1
ATOM 5390 N N . MET B 1 331 ? 20.312 -1.426 -7.77 1 58.09 331 MET B N 1
ATOM 5391 C CA . MET B 1 331 ? 20.641 -2.457 -8.75 1 58.09 331 MET B CA 1
ATOM 5392 C C . MET B 1 331 ? 20.266 -2.012 -10.156 1 58.09 331 MET B C 1
ATOM 5394 O O . MET B 1 331 ? 19.125 -1.629 -10.406 1 58.09 331 MET B O 1
ATOM 5398 N N . ILE B 1 332 ? 21.031 -1.288 -10.781 1 66.38 332 ILE B N 1
ATOM 5399 C CA . ILE B 1 332 ? 21.094 -1.313 -12.234 1 66.38 332 ILE B CA 1
ATOM 5400 C C . ILE B 1 332 ? 21.875 -2.535 -12.695 1 66.38 332 ILE B C 1
ATOM 5402 O O . ILE B 1 332 ? 23 -2.758 -12.25 1 66.38 332 ILE B O 1
ATOM 5406 N N . PRO B 1 333 ? 21.203 -3.322 -13.43 1 83.5 333 PRO B N 1
ATOM 5407 C CA . PRO B 1 333 ? 20.016 -3.262 -14.289 1 83.5 333 PRO B CA 1
ATOM 5408 C C . PRO B 1 333 ? 18.734 -3.67 -13.562 1 83.5 333 PRO B C 1
ATOM 5410 O O . PRO B 1 333 ? 18.781 -4.008 -12.375 1 83.5 333 PRO B O 1
ATOM 5413 N N . ASP B 1 334 ? 17.562 -3.641 -14.273 1 90.75 334 ASP B N 1
ATOM 5414 C CA . ASP B 1 334 ? 16.25 -4.109 -13.828 1 90.75 334 ASP B CA 1
ATOM 5415 C C . ASP B 1 334 ? 16.312 -5.562 -13.359 1 90.75 334 ASP B C 1
ATOM 5417 O O . ASP B 1 334 ? 16.656 -6.457 -14.141 1 90.75 334 ASP B O 1
ATOM 5421 N N . PRO B 1 335 ? 16.094 -5.758 -11.992 1 93.81 335 PRO B N 1
ATOM 5422 C CA . PRO B 1 335 ? 16.203 -7.129 -11.492 1 93.81 335 PRO B CA 1
ATOM 5423 C C . PRO B 1 335 ? 15.344 -8.109 -12.281 1 93.81 335 PRO B C 1
ATOM 5425 O O . PRO B 1 335 ? 15.688 -9.297 -12.383 1 93.81 335 PRO B O 1
ATOM 5428 N N . ARG B 1 336 ? 14.297 -7.703 -12.945 1 96.31 336 ARG B N 1
ATOM 5429 C CA . ARG B 1 336 ? 13.445 -8.562 -13.758 1 96.31 336 ARG B CA 1
ATOM 5430 C C . ARG B 1 336 ? 14.203 -9.094 -14.969 1 96.31 336 ARG B C 1
ATOM 5432 O O . ARG B 1 336 ? 14.086 -10.273 -15.312 1 96.31 336 ARG B O 1
ATOM 5439 N N . GLU B 1 337 ? 14.883 -8.234 -15.539 1 93.19 337 GLU B N 1
ATOM 5440 C CA . GLU B 1 337 ? 15.688 -8.625 -16.688 1 93.19 337 GLU B CA 1
ATOM 5441 C C . GLU B 1 337 ? 16.812 -9.57 -16.281 1 93.19 337 GLU B C 1
ATOM 5443 O O . GLU B 1 337 ? 17.109 -10.531 -17 1 93.19 337 GLU B O 1
ATOM 5448 N N . VAL B 1 338 ? 17.422 -9.258 -15.172 1 94.94 338 VAL B N 1
ATOM 5449 C CA . VAL B 1 338 ? 18.516 -10.086 -14.688 1 94.94 338 VAL B CA 1
ATOM 5450 C C . VAL B 1 338 ? 18.016 -11.492 -14.383 1 94.94 338 VAL B C 1
ATOM 5452 O O . VAL B 1 338 ? 18.609 -12.477 -14.828 1 94.94 338 VAL B O 1
ATOM 5455 N N . ILE B 1 339 ? 16.953 -11.586 -13.711 1 96.88 339 ILE B N 1
ATOM 5456 C CA . ILE B 1 339 ? 16.375 -12.867 -13.312 1 96.88 339 ILE B CA 1
ATOM 5457 C C . ILE B 1 339 ? 15.977 -13.664 -14.547 1 96.88 339 ILE B C 1
ATOM 5459 O O . ILE B 1 339 ? 16.281 -14.852 -14.656 1 96.88 339 ILE B O 1
ATOM 5463 N N . LEU B 1 340 ? 15.258 -13.008 -15.445 1 97.06 340 LEU B N 1
ATOM 5464 C CA . LEU B 1 340 ? 14.867 -13.68 -16.672 1 97.06 340 LEU B CA 1
ATOM 5465 C C . LEU B 1 340 ? 16.078 -14.219 -17.422 1 97.06 340 LEU B C 1
ATOM 5467 O O . LEU B 1 340 ? 16.062 -15.344 -17.922 1 97.06 340 LEU B O 1
ATOM 5471 N N . GLY B 1 341 ? 17.109 -13.391 -17.5 1 97.06 341 GLY B N 1
ATOM 5472 C CA . GLY B 1 341 ? 18.344 -13.828 -18.141 1 97.06 341 GLY B CA 1
ATOM 5473 C C . GLY B 1 341 ? 18.969 -15.031 -17.453 1 97.06 341 GLY B C 1
ATOM 5474 O O . GLY B 1 341 ? 19.375 -15.984 -18.125 1 97.06 341 GLY B O 1
ATOM 5475 N N . GLU B 1 342 ? 19.047 -15.016 -16.156 1 97.94 342 GLU B N 1
ATOM 5476 C CA . GLU B 1 342 ? 19.641 -16.109 -15.391 1 97.94 342 GLU B CA 1
ATOM 5477 C C . GLU B 1 342 ? 18.828 -17.391 -15.547 1 97.94 342 GLU B C 1
ATOM 5479 O O . GLU B 1 342 ? 19.391 -18.484 -15.672 1 97.94 342 GLU B O 1
ATOM 5484 N N . LEU B 1 343 ? 17.531 -17.266 -15.547 1 98.25 343 LEU B N 1
ATOM 5485 C CA . LEU B 1 343 ? 16.672 -18.422 -15.734 1 98.25 343 LEU B CA 1
ATOM 5486 C C . LEU B 1 343 ? 16.844 -19.016 -17.125 1 98.25 343 LEU B C 1
ATOM 5488 O O . LEU B 1 343 ? 16.875 -20.234 -17.297 1 98.25 343 LEU B O 1
ATOM 5492 N N . THR B 1 344 ? 16.969 -18.172 -18.109 1 97 344 THR B N 1
ATOM 5493 C CA . THR B 1 344 ? 17.172 -18.625 -19.484 1 97 344 THR B CA 1
ATOM 5494 C C . THR B 1 344 ? 18.5 -19.359 -19.625 1 97 344 THR B C 1
ATOM 5496 O O . THR B 1 344 ? 18.594 -20.375 -20.312 1 97 344 THR B O 1
ATOM 5499 N N . GLU B 1 345 ? 19.5 -18.812 -19.016 1 97.88 345 GLU B N 1
ATOM 5500 C CA . GLU B 1 345 ? 20.812 -19.469 -19.031 1 97.88 345 GLU B CA 1
ATOM 5501 C C . GLU B 1 345 ? 20.75 -20.844 -18.391 1 97.88 345 GLU B C 1
ATOM 5503 O O . GLU B 1 345 ? 21.344 -21.797 -18.906 1 97.88 345 GLU B O 1
ATOM 5508 N N . LEU B 1 346 ? 20.094 -20.938 -17.297 1 97.88 346 LEU B N 1
ATOM 5509 C CA . LEU B 1 346 ? 19.969 -22.219 -16.594 1 97.88 346 LEU B CA 1
ATOM 5510 C C . LEU B 1 346 ? 19.172 -23.219 -17.422 1 97.88 346 LEU B C 1
ATOM 5512 O O . LEU B 1 346 ? 19.484 -24.406 -17.406 1 97.88 346 LEU B O 1
ATOM 5516 N N . LYS B 1 347 ? 18.156 -22.719 -18.016 1 96.56 347 LYS B N 1
ATOM 5517 C CA . LYS B 1 347 ? 17.375 -23.547 -18.922 1 96.56 347 LYS B CA 1
ATOM 5518 C C . LYS B 1 347 ? 18.266 -24.203 -19.984 1 96.56 347 LYS B C 1
ATOM 5520 O O . LYS B 1 347 ? 18.141 -25.406 -20.25 1 96.56 347 LYS B O 1
ATOM 5525 N N . THR B 1 348 ? 19.109 -23.438 -20.578 1 96.38 348 THR B N 1
ATOM 5526 C CA . THR B 1 348 ? 20.031 -23.922 -21.594 1 96.38 348 THR B CA 1
ATOM 5527 C C . THR B 1 348 ? 21.062 -24.891 -21 1 96.38 348 THR B C 1
ATOM 5529 O O . THR B 1 348 ? 21.312 -25.953 -21.547 1 96.38 348 THR B O 1
ATOM 5532 N N . LEU B 1 349 ? 21.609 -24.516 -19.906 1 96.75 349 LEU B N 1
ATOM 5533 C CA . LEU B 1 349 ? 22.656 -25.281 -19.234 1 96.75 349 LEU B CA 1
ATOM 5534 C C . LEU B 1 349 ? 22.156 -26.688 -18.891 1 96.75 349 LEU B C 1
ATOM 5536 O O . LEU B 1 349 ? 22.891 -27.656 -19.016 1 96.75 349 LEU B O 1
ATOM 5540 N N . HIS B 1 350 ? 20.906 -26.812 -18.484 1 95.69 350 HIS B N 1
ATOM 5541 C CA . HIS B 1 350 ? 20.391 -28.094 -18 1 95.69 350 HIS B CA 1
ATOM 5542 C C . HIS B 1 350 ? 19.516 -28.766 -19.047 1 95.69 350 HIS B C 1
ATOM 5544 O O . HIS B 1 350 ? 18.922 -29.812 -18.797 1 95.69 350 HIS B O 1
ATOM 5550 N N . ASN B 1 351 ? 19.375 -28.141 -20.188 1 95 351 ASN B N 1
ATOM 5551 C CA . ASN B 1 351 ? 18.547 -28.641 -21.281 1 95 351 ASN B CA 1
ATOM 5552 C C . ASN B 1 351 ? 17.125 -28.969 -20.812 1 95 351 ASN B C 1
ATOM 5554 O O . ASN B 1 351 ? 16.641 -30.078 -21.031 1 95 351 ASN B O 1
ATOM 5558 N N . LEU B 1 352 ? 16.625 -28.094 -20.016 1 96.12 352 LEU B N 1
ATOM 5559 C CA . LEU B 1 352 ? 15.266 -28.25 -19.516 1 96.12 352 LEU B CA 1
ATOM 5560 C C . LEU B 1 352 ? 14.297 -27.375 -20.312 1 96.12 352 LEU B C 1
ATOM 5562 O O . LEU B 1 352 ? 14.43 -26.156 -20.344 1 96.12 352 LEU B O 1
ATOM 5566 N N . GLU B 1 353 ? 13.414 -28.047 -21 1 95.19 353 GLU B N 1
ATOM 5567 C CA . GLU B 1 353 ? 12.391 -27.297 -21.719 1 95.19 353 GLU B CA 1
ATOM 5568 C C . GLU B 1 353 ? 11.266 -26.859 -20.781 1 95.19 353 GLU B C 1
ATOM 5570 O O . GLU B 1 353 ? 10.5 -27.688 -20.297 1 95.19 353 GLU B O 1
ATOM 5575 N N . VAL B 1 354 ? 11.18 -25.656 -20.5 1 96.81 354 VAL B N 1
ATOM 5576 C CA . VAL B 1 354 ? 10.172 -25 -19.672 1 96.81 354 VAL B CA 1
ATOM 5577 C C . VAL B 1 354 ? 10.062 -23.531 -20.078 1 96.81 354 VAL B C 1
ATOM 5579 O O . VAL B 1 354 ? 11.008 -22.953 -20.609 1 96.81 354 VAL B O 1
ATOM 5582 N N . ASN B 1 355 ? 8.922 -22.906 -20.016 1 97.12 355 ASN B N 1
ATOM 5583 C CA . ASN B 1 355 ? 8.719 -21.516 -20.391 1 97.12 355 ASN B CA 1
ATOM 5584 C C . ASN B 1 355 ? 8.633 -20.609 -19.172 1 97.12 355 ASN B C 1
ATOM 5586 O O . ASN B 1 355 ? 8.008 -20.953 -18.172 1 97.12 355 ASN B O 1
ATOM 5590 N N . PHE B 1 356 ? 9.281 -19.453 -19.281 1 98.12 356 PHE B N 1
ATOM 5591 C CA . PHE B 1 356 ? 9.242 -18.469 -18.203 1 98.12 356 PHE B CA 1
ATOM 5592 C C . PHE B 1 356 ? 8.547 -17.188 -18.656 1 98.12 356 PHE B C 1
ATOM 5594 O O . PHE B 1 356 ? 8.773 -16.719 -19.766 1 98.12 356 PHE B O 1
ATOM 5601 N N . THR B 1 357 ? 7.707 -16.656 -17.875 1 98.31 357 THR B N 1
ATOM 5602 C CA . THR B 1 357 ? 7.109 -15.336 -18.016 1 98.31 357 THR B CA 1
ATOM 5603 C C . THR B 1 357 ? 7.305 -14.523 -16.75 1 98.31 357 THR B C 1
ATOM 5605 O O . THR B 1 357 ? 7.008 -14.992 -15.641 1 98.31 357 THR B O 1
ATOM 5608 N N . ILE B 1 358 ? 7.863 -13.336 -16.859 1 98.19 358 ILE B N 1
ATOM 5609 C CA . ILE B 1 358 ? 7.902 -12.391 -15.75 1 98.19 358 ILE B CA 1
ATOM 5610 C C . ILE B 1 358 ? 6.594 -11.609 -15.695 1 98.19 358 ILE B C 1
ATOM 5612 O O . ILE B 1 358 ? 6.254 -10.883 -16.641 1 98.19 358 ILE B O 1
ATOM 5616 N N . LEU B 1 359 ? 5.895 -11.711 -14.594 1 98.19 359 LEU B N 1
ATOM 5617 C CA . LEU B 1 359 ? 4.629 -10.992 -14.477 1 98.19 359 LEU B CA 1
ATOM 5618 C C . LEU B 1 359 ? 4.867 -9.492 -14.344 1 98.19 359 LEU B C 1
ATOM 5620 O O . LEU B 1 359 ? 5.816 -9.062 -13.672 1 98.19 359 LEU B O 1
ATOM 5624 N N . LEU B 1 360 ? 4.012 -8.742 -14.961 1 97.19 360 LEU B N 1
ATOM 5625 C CA . LEU B 1 360 ? 4.035 -7.285 -14.891 1 97.19 360 LEU B CA 1
ATOM 5626 C C . LEU B 1 360 ? 2.709 -6.742 -14.367 1 97.19 360 LEU B C 1
ATOM 5628 O O . LEU B 1 360 ? 1.645 -7.266 -14.711 1 97.19 360 LEU B O 1
ATOM 5632 N N . PRO B 1 361 ? 2.77 -5.703 -13.539 1 97.25 361 PRO B N 1
ATOM 5633 C CA . PRO B 1 361 ? 1.528 -5.18 -12.961 1 97.25 361 PRO B CA 1
ATOM 5634 C C . PRO B 1 361 ? 0.565 -4.652 -14.023 1 97.25 361 PRO B C 1
ATOM 5636 O O . PRO B 1 361 ? 0.999 -4.074 -15.023 1 97.25 361 PRO B O 1
ATOM 5639 N N . GLY B 1 362 ? -0.722 -4.844 -13.828 1 97.38 362 GLY B N 1
ATOM 5640 C CA . GLY B 1 362 ? -1.758 -4.301 -14.688 1 97.38 362 GLY B CA 1
ATOM 5641 C C . GLY B 1 362 ? -2.084 -5.199 -15.867 1 97.38 362 GLY B C 1
ATOM 5642 O O . GLY B 1 362 ? -3.004 -4.918 -16.641 1 97.38 362 GLY B O 1
ATOM 5643 N N . GLN B 1 363 ? -1.353 -6.289 -16.016 1 97.06 363 GLN B N 1
ATOM 5644 C CA . GLN B 1 363 ? -1.565 -7.188 -17.141 1 97.06 363 GLN B CA 1
ATOM 5645 C C . GLN B 1 363 ? -2.463 -8.359 -16.75 1 97.06 363 GLN B C 1
ATOM 5647 O O . GLN B 1 363 ? -2.531 -8.727 -15.578 1 97.06 363 GLN B O 1
ATOM 5652 N N . THR B 1 364 ? -3.168 -8.898 -17.703 1 97.94 364 THR B N 1
ATOM 5653 C CA . THR B 1 364 ? -3.91 -10.148 -17.578 1 97.94 364 THR B CA 1
ATOM 5654 C C . THR B 1 364 ? -3.342 -11.211 -18.516 1 97.94 364 THR B C 1
ATOM 5656 O O . THR B 1 364 ? -3.271 -11 -19.734 1 97.94 364 THR B O 1
ATOM 5659 N N . TYR B 1 365 ? -2.961 -12.336 -17.969 1 97.69 365 TYR B N 1
ATOM 5660 C CA . TYR B 1 365 ? -2.379 -13.438 -18.734 1 97.69 365 TYR B CA 1
ATOM 5661 C C . TYR B 1 365 ? -3.363 -14.594 -18.859 1 97.69 365 TYR B C 1
ATOM 5663 O O . TYR B 1 365 ? -3.924 -15.047 -17.859 1 97.69 365 TYR B O 1
ATOM 5671 N N . THR B 1 366 ? -3.598 -15.07 -20.094 1 97.38 366 THR B N 1
ATOM 5672 C CA . THR B 1 366 ? -4.359 -16.297 -20.297 1 97.38 366 THR B CA 1
ATOM 5673 C C . THR B 1 366 ? -3.439 -17.516 -20.25 1 97.38 366 THR B C 1
ATOM 5675 O O . THR B 1 366 ? -2.512 -17.625 -21.062 1 97.38 366 THR B O 1
ATOM 5678 N N . VAL B 1 367 ? -3.762 -18.375 -19.297 1 95.5 367 VAL B N 1
ATOM 5679 C CA . VAL B 1 367 ? -2.875 -19.516 -19.094 1 95.5 367 VAL B CA 1
ATOM 5680 C C . VAL B 1 367 ? -3.689 -20.812 -19.078 1 95.5 367 VAL B C 1
ATOM 5682 O O . VAL B 1 367 ? -4.91 -20.781 -18.922 1 95.5 367 VAL B O 1
ATOM 5685 N N . SER B 1 368 ? -3.018 -21.969 -19.25 1 87.56 368 SER B N 1
ATOM 5686 C CA . SER B 1 368 ? -3.691 -23.25 -19.344 1 87.56 368 SER B CA 1
ATOM 5687 C C . SER B 1 368 ? -3.502 -24.078 -18.078 1 87.56 368 SER B C 1
ATOM 5689 O O . SER B 1 368 ? -2.508 -23.906 -17.359 1 87.56 368 SER B O 1
#

Solvent-accessible surface area (backbone atoms only — not comparable to full-atom values): 36262 Å² total; per-residue (Å²): 90,35,29,42,34,25,43,8,35,30,51,18,31,35,51,58,38,6,28,11,33,41,38,28,51,58,87,56,50,55,48,52,33,65,76,66,62,45,40,60,52,38,36,30,43,31,18,16,24,41,58,39,42,40,20,50,38,44,39,28,43,58,70,74,36,54,56,48,58,31,52,53,63,54,37,33,64,34,84,82,56,82,72,65,72,65,79,35,48,35,90,88,49,48,77,66,52,69,70,62,69,64,83,54,88,66,27,27,40,46,52,23,44,54,53,52,65,36,46,28,42,33,40,38,34,32,51,33,49,55,28,33,43,9,47,62,45,28,39,79,66,49,37,66,74,48,68,27,36,39,34,21,44,50,69,31,41,48,46,39,48,67,35,36,37,53,64,64,34,32,70,50,42,56,45,66,88,76,51,24,25,33,40,74,42,67,44,51,74,71,41,73,40,70,81,50,95,38,36,36,35,30,36,36,60,29,47,30,30,71,76,47,98,84,39,58,39,64,17,22,29,35,41,42,29,34,66,86,76,62,35,28,38,36,41,48,36,62,32,38,66,57,52,82,89,44,65,87,71,27,55,56,42,55,53,40,64,64,44,27,63,33,44,73,73,58,35,28,31,33,37,36,37,52,40,28,41,55,75,68,61,90,85,54,83,61,79,21,39,23,21,42,65,46,44,47,54,52,50,50,51,41,29,51,53,33,21,74,73,74,66,41,82,41,42,70,79,32,38,37,36,35,32,32,40,38,61,57,68,83,51,80,62,48,53,67,59,51,32,52,51,50,42,52,51,50,31,62,75,65,63,42,44,61,41,60,25,53,68,48,37,41,38,18,38,44,41,78,90,33,27,41,34,25,42,9,34,30,51,20,32,34,51,58,39,6,28,11,33,40,38,29,51,58,87,56,48,55,49,51,32,64,76,68,62,45,39,61,52,36,36,31,43,30,18,16,24,40,56,39,44,41,20,50,38,44,40,27,44,58,72,74,37,53,57,48,58,34,52,52,63,52,39,33,63,32,84,82,56,84,73,64,72,65,80,33,48,32,90,89,50,47,77,64,53,68,70,62,69,63,82,53,89,65,27,26,40,46,51,23,42,52,53,53,64,37,46,27,42,32,40,39,33,32,52,34,46,56,27,34,42,10,47,61,44,29,39,81,66,50,38,68,74,48,67,29,35,38,35,20,44,50,69,32,42,50,48,38,48,67,35,36,38,54,63,63,35,33,72,50,42,57,46,67,90,77,50,25,26,33,40,75,41,66,45,52,73,73,42,74,39,70,80,52,94,38,36,36,36,29,37,35,60,30,47,31,29,72,76,47,98,85,38,60,39,65,18,22,28,36,40,43,30,35,66,85,77,62,35,29,37,38,41,48,37,61,32,37,64,57,53,80,88,43,64,86,70,27,54,58,41,55,51,39,63,64,45,29,64,33,44,73,75,57,35,27,30,32,38,36,36,52,39,28,41,55,76,70,60,90,85,55,82,61,78,22,40,23,22,42,66,46,43,48,53,53,51,50,51,41,30,52,52,33,20,74,73,72,66,42,82,41,43,70,76,32,37,36,39,34,32,31,40,37,58,59,66,82,53,79,62,48,54,66,58,50,33,52,50,50,42,52,50,48,30,62,74,67,63,42,43,60,42,60,25,53,69,48,36,42,39,17,37,45,43,77

Secondary structure (DSSP, 8-state):
-EEEEEEE-B-SS-SSSBSEEEEEETTS-HHHHHHHT-TTS-EEEEESS-HHHHHHHHHHHHTT-TTHHHHHHHHTT-SS----GGGGS-TT-EE------TT-SS-HHHHHHHHHHH--EEE-S---HHHHHHHHHHGGGT-TT--EEEEEEHHHHHHIIIIISSSSSS---S-GGG--SEEEEEE-TT--EE-SSSEEEEEEEEEEEESSSS-EEEEEEEEEEETTTTEEEEEE-S--PPPTTSTTTSHHHHHHHHHHHHHHHTSEEEEEEE--S----TTS--SS---HHHHHHHHHHHHHHHHHHH--SS-TT-EEEEE-B---TT--S-HHHHHHHHHHHHHHHTT---EEEE--TT-EEEE-/-EEEEEEE-B-SS-SSSBSEEEEEETTS-HHHHHHHT-TTS-EEEEESS-HHHHHHHHHHHHTT-TTHHHHHHHHTT-SS----GGGGS-TT-EE------TT-SS-HHHHHHHHHHH--EEE-S---HHHHHHHHHHGGGT-TT--EEEEEEHHHHHHIIIIISSSSSS---S-GGG--SEEEEEE-TT--EE-SSSEEEEEEEEEEEESSSS-EEEEEEEEEEETTTTEEEEEE-S--PPPTTSTTTSHHHHHHHHHHHHHHHTSEEEEEEE--S----TTS--TT---HHHHHHHHHHHHHHHHHHH--SS-TT-EEEEE-B---TT--S-HHHHHHHHHHHHHHHTT---EEEE--TT-EEEE-

InterPro domains:
  IPR000396 Cyclic-AMP phosphodiesterase, class-II [PF02112] (105-362)
  IPR000396 Cyclic-AMP phosphodiesterase, class-II [PIRSF000962] (2-366)
  IPR000396 Cyclic-AMP phosphodiesterase, class-II [PR00388] (122-140)
  IPR000396 Cyclic-AMP phosphodiesterase, class-II [PR00388] (152-173)
  IPR000396 Cyclic-AMP phosphodiesterase, class-II [PR00388] (267-278)
  IPR000396 Cyclic-AMP phosphodiesterase, class-II [PR00388] (286-299)
  IPR000396 Cyclic-AMP phosphodiesterase, class-II [PR00388] (315-326)
  IPR000396 Cyclic-AMP phosphodiesterase, class-II [PTHR28283] (2-366)
  IPR000396 Cyclic-AMP phosphodiesterase, class-II [cd07735] (2-324)
  IPR036866 Ribonuclease Z/Hydroxyacylglutathione hydrolase-like [G3DSA:3.60.15.10] (36-347)
  IPR036866 Ribonuclease Z/Hydroxyacylglutathione hydrolase-like [SSF56281] (4-303)

pLDDT: mean 93.38, std 8.06, range [55.38, 98.94]

Nearest PDB structures (foldseek):
  4ojv-assembly1_A  TM=8.732E-01  e=1.598E-36  Saccharomyces cerevisiae S288C
  7u2r-assembly1_A-2  TM=7.024E-01  e=7.153E-12  Paenibacillus sp. J14
  2e7y-assembly1_B  TM=5.877E-01  e=2.705E-07  Thermotoga maritima
  2xsw-assembly1_A  TM=5.373E-01  e=1.990E-01  Homo sapiens
  4s0j-assembly1_A-2  TM=2.888E-01  e=2.536E-01  Pyrococcus abyssi GE5

Foldseek 3Di:
DKKKAQLAFALDPDQHRFGKIKIFRPVAALQNCLVVVQLVGIEMEFPSDALVSLLVLLQCVLVVNLCVQQQVVQCVQPPPDRDDQVVQAWPVKDWDRRPHDSPDPDHSSRSSLSSRLSHAEYEFFAQDNSRYVNVQVCLVVCDFPSNHEYEYAPRRLVCCQVPCCPCPNGPNQQDPPVGHSYHYDHDDAQDWDDPDPFKIKHKFWAFQAADDPVDTDITIKIWIATPVLLATEIEGDFAFAPDPVCLCDHSLNVVLLVCLVVLLVVSYQEYEFEAAFEDDDPPDDPRGHHYLVRVVVSVCSSQVSNCVVPVDNESARREYEYGNHYDDDPDPPDRSVRRVVSNVVVCVVSVHHYHYGYDGHSIMMDDD/DKKKAQLAFALDPDQHRFGKIKIFRPVAALQNCLVVVQLLGIEMEFPSDALVSLLVLLQCVLVVNLCVQQQVVQCVQPPPDRDDQVVQAWPVKDWDRRPHDSPDPDHSSRSSLSSRLSHAEYEFFAQDNSRYVNVQVCLVVCDFPSNHEYEYAPRRLVCCQVPCCPCPNGPNQQDPPVGHSYHYDHDDAQDWDDPDPFKIKHKFWAFQAADDPVGTGITIKIWIATPVLLATEIEGDFAFAPDPVCLCDHSLNVVLLVCLVVLLVVSYQEYEFEAAFEDDDPPDDPRGHHYLVRVVVSVCSSQVSNCVVPVDNASARREYEYGNHYDDDPDPPDRSVRRVVSNVVVCVVSVHHYHYGYDGHSIMMDDD

Radius of gyration: 25.56 Å; Cα contacts (8 Å, |Δi|>4): 1780; chains: 2; bounding box: 54×82×55 Å